Protein 6FC1 (pdb70)

Radius of gyration: 27.72 Å; Cα contacts (8 Å, |Δi|>4): 949; chains: 4; bounding box: 60×80×66 Å

Secondary structure (DSSP, 8-state):
----SSS-----EEEEEEEEEEEPPPSSSS--HHHHEEEEEEEEEHHHHHHHHTTS--GGGPPTT-EEEEEETT--SSTTSTTTTT-EEEEEEE-S--TTHHHHHHHHHHHHHTTSSS-SS--EEEEEEE--TT-EEEEEEES---HHHHHHHHHHHHHHTT--SSS-EEEEE----SEE-/---TT-GGGG----S-SS-S----HHHHHHTSPPTGGGTTT--HHHHHHHHTSPPGGGG-TT--/----S-------EEEEEEEEEEEPPPSSSS--HHHHEEEEEEEEEHHHHHHHHTTS--GGGPPTT-EEEEEETT--SSTTSTTTTT-EEEEEEE-S--TTHHHHHHHHHHHHHTTSSS-SS--EEEEEEE--TT-EEEEEEES---HHHHHHHHHHHHHHTT--SSS--EEEE----SEE-/---TT-GGGG----S-SS-S----HHHHHHT----HHHHHHHHTSPPGGGG--

InterPro domains:
  IPR001040 Translation Initiation factor eIF- 4e [PF01652] (38-205)
  IPR001040 Translation Initiation factor eIF- 4e [PTHR11960] (24-201)
  IPR019770 Eukaryotic translation initiation factor 4E (eIF-4E), conserved site [PS00813] (92-115)
  IPR023398 Translation Initiation factor eIF- 4e-like [G3DSA:3.30.760.10] (1-213)
  IPR023398 Translation Initiation factor eIF- 4e-like [SSF55418] (5-208)

CATH classification: 3.30.760.10

Solvent-accessible surface area: 23506 Å² total; per-residue (Å²): 108,99,3,64,11,72,22,120,132,174,138,49,41,10,42,46,23,0,20,6,21,0,6,3,4,48,79,45,210,64,17,49,110,76,34,19,3,40,63,14,18,49,8,98,5,0,53,43,2,0,6,1,16,22,75,18,5,34,8,116,61,14,11,77,133,0,5,3,4,5,0,22,62,148,19,109,2,24,158,134,25,153,37,0,57,166,2,0,46,0,9,13,74,33,197,73,107,21,97,53,11,33,15,5,10,2,0,0,6,0,0,3,1,0,2,4,0,9,27,35,92,47,15,2,14,0,0,10,0,9,10,57,191,57,12,35,50,0,5,0,14,0,37,22,85,74,125,95,26,0,47,113,0,0,29,47,0,22,90,0,3,23,31,133,88,119,43,68,0,62,0,57,33,32,139,205,40,70,30,72,52,67,1,86,50,110,26,116,11,1,110,80,66,22,128,147,54,159,150,16,110,85,10,24,5,4,18,67,0,34,140,52,25,25,65,118,19,45,35,56,174,122,34,75,106,130,24,42,119,34,34,219,76,18,15,120,146,107,3,6,37,46,222,77,115,122,78,2,73,9,109,98,208,94,120,68,55,21,11,43,45,21,0,21,6,21,0,6,33,17,51,104,76,213,98,46,53,107,81,66,17,5,95,77,22,16,44,5,104,16,0,25,41,4,1,14,4,16,39,77,16,14,31,8,117,70,15,27,107,146,0,6,2,4,4,0,24,60,148,19,112,2,27,157,127,28,166,38,0,46,168,1,0,52,0,10,14,56,29,156,69,107,16,99,48,12,35,13,4,4,3,0,0,3,0,0,3,0,0,2,0,0,6,27,32,44,35,16,2,12,0,0,11,0,10,10,69,196,52,8,33,56,0,5,0,17,0,34,24,84,74,125,106,27,0,50,115,0,0,30,42,0,38,93,0,4,20,28,129,80,115,40,70,0,61,1,61,38,36,129,188,34,70,26,75,51,71,2,74,60,118,29,114,10,2,107,74,67,22,133,148,28,49,36,9,26,29,15,23,5,0,25,68,0,29,150,56,45,103,162,33,85,140,24,33,100,33,43,179,77,20,40,160,175,170,39,9,69,82

B-factor: mean 33.04, std 19.81, range [12.81, 164.71]

Structure (mmCIF, N/CA/C/O backbone):
data_6FC1
#
_entry.id   6FC1
#
_cell.length_a   91.712
_cell.length_b   121.726
_cell.length_c   62.348
_cell.angle_alpha   90.00
_cell.angle_beta   132.02
_cell.angle_gamma   90.00
#
_symmetry.space_group_name_H-M   'C 1 2 1'
#
loop_
_entity.id
_entity.type
_entity.pdbx_description
1 polymer 'Eukaryotic tran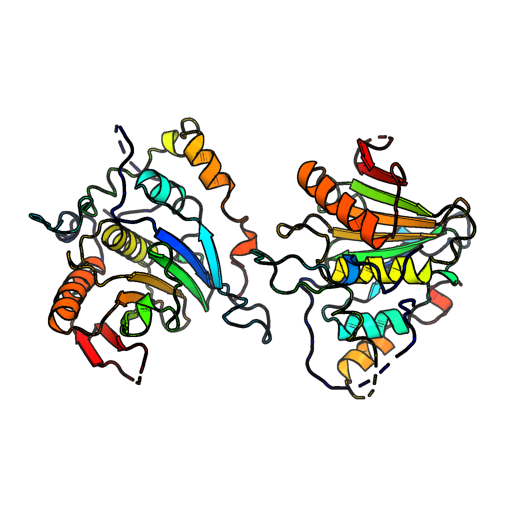slation initiation factor 4E'
2 polymer 'Protein EAP1'
3 non-polymer "7-METHYL-GUANOSINE-5'-TRIPHOSPHATE"
4 non-polymer GLYCEROL
5 water water
#
loop_
_atom_site.group_PDB
_atom_site.id
_atom_site.type_symbol
_atom_site.label_atom_id
_atom_site.label_alt_id
_atom_site.label_comp_id
_atom_site.label_asym_id
_atom_site.label_entity_id
_atom_site.label_seq_id
_atom_site.pdbx_PDB_ins_code
_atom_site.Cartn_x
_atom_site.Cartn_y
_atom_site.Cartn_z
_atom_site.occupancy
_atom_site.B_iso_or_equiv
_atom_site.auth_seq_id
_atom_site.auth_comp_id
_atom_site.auth_asym_id
_atom_site.auth_atom_id
_atom_site.pdbx_PDB_model_num
ATOM 1 N N . PRO A 1 2 ? -34.827 62.617 59.892 1.00 110.10 22 PRO A N 1
ATOM 2 C CA . PRO A 1 2 ? -33.485 63.208 59.837 1.00 107.46 22 PRO A CA 1
ATOM 3 C C . PRO A 1 2 ? -32.672 62.708 58.643 1.00 98.05 22 PRO A C 1
ATOM 4 O O . PRO A 1 2 ? -32.871 61.579 58.194 1.00 105.71 22 PRO A O 1
ATOM 15 N N . HIS A 1 3 ? -31.767 63.545 58.136 1.00 77.48 23 HIS A N 1
ATOM 16 C CA . HIS A 1 3 ? -30.987 63.219 56.953 1.00 56.95 23 HIS A CA 1
ATOM 17 C C . HIS A 1 3 ? -29.525 63.573 57.174 1.00 43.87 23 HIS A C 1
ATOM 18 O O . HIS A 1 3 ? -29.189 64.519 57.893 1.00 41.17 23 HIS A O 1
ATOM 32 N N . MET A 1 4 ? -28.650 62.793 56.550 1.00 33.06 24 MET A N 1
ATOM 33 C CA . MET A 1 4 ? -27.233 63.115 56.565 1.00 30.86 24 MET A CA 1
ATOM 34 C C . MET A 1 4 ? -26.952 64.137 55.484 1.00 29.43 24 MET A C 1
ATOM 35 O O . MET A 1 4 ? -27.470 64.031 54.366 1.00 29.32 24 MET A O 1
ATOM 49 N N . THR A 1 5 ? -26.134 65.132 55.831 1.00 26.48 25 THR A N 1
ATOM 50 C CA . THR A 1 5 ? -25.726 66.176 54.900 1.00 27.58 25 THR A CA 1
ATOM 51 C C . THR A 1 5 ? -24.208 66.308 54.917 1.00 24.91 25 THR A C 1
ATOM 52 O O . THR A 1 5 ? -23.556 65.973 55.892 1.00 25.79 25 THR A O 1
ATOM 63 N N . VAL A 1 6 ? -23.654 66.828 53.814 1.00 27.23 26 VAL A N 1
ATOM 64 C CA . VAL A 1 6 ? -22.214 67.010 53.665 1.00 30.80 26 VAL A CA 1
ATOM 65 C C . VAL A 1 6 ? -21.725 68.238 54.418 1.00 34.19 26 VAL A C 1
ATOM 66 O O . VAL A 1 6 ? -20.665 68.224 55.051 1.00 33.74 26 VAL A O 1
ATOM 79 N N . LEU A 1 7 ? -22.426 69.345 54.279 1.00 36.85 27 LEU A N 1
ATOM 80 C CA . LEU A 1 7 ? -21.900 70.593 54.792 1.00 43.31 27 LEU A CA 1
ATOM 81 C C . LEU A 1 7 ? -22.246 70.674 56.266 1.00 52.86 27 LEU A C 1
ATOM 82 O O . LEU A 1 7 ? -23.215 70.071 56.725 1.00 47.93 27 LEU A O 1
ATOM 98 N N . SER A 1 8 ? -21.393 71.355 57.023 1.00 71.28 28 SER A N 1
ATOM 99 C CA . SER A 1 8 ? -21.618 71.504 58.458 1.00 67.56 28 SER A CA 1
ATOM 100 C C . SER A 1 8 ? -22.697 72.566 58.669 1.00 75.21 28 SER A C 1
ATOM 101 O O . SER A 1 8 ? -22.446 73.701 59.080 1.00 77.66 28 SER A O 1
ATOM 109 N N . ASP A 1 9 ? -23.920 72.175 58.309 1.00 78.71 29 ASP A N 1
ATOM 110 C CA . ASP A 1 9 ? -25.144 72.865 58.693 1.00 88.92 29 ASP A CA 1
ATOM 111 C C . ASP A 1 9 ? -25.828 72.161 59.861 1.00 86.68 29 ASP A C 1
ATOM 112 O O . ASP A 1 9 ? -27.061 72.127 59.941 1.00 83.69 29 ASP A O 1
ATOM 121 N N . SER A 1 10 ? -25.028 71.578 60.751 1.00 83.81 30 SER A N 1
ATOM 122 C CA . SER A 1 10 ? -25.476 70.744 61.860 1.00 72.44 30 SER A CA 1
ATOM 123 C C . SER A 1 10 ? -26.544 71.392 62.723 1.00 64.94 30 SER A C 1
ATOM 124 O O . SER A 1 10 ? -26.589 71.153 63.932 1.00 58.85 30 SER A O 1
ATOM 132 N N . VAL A 1 15 ? -6.484 63.061 67.542 1.00 65.87 35 VAL A N 1
ATOM 133 C CA . VAL A 1 15 ? -6.526 61.650 67.182 1.00 67.80 35 VAL A CA 1
ATOM 134 C C . VAL A 1 15 ? -7.136 61.468 65.794 1.00 57.73 35 VAL A C 1
ATOM 135 O O . VAL A 1 15 ? -8.360 61.423 65.655 1.00 56.53 35 VAL A O 1
ATOM 147 N N . LYS A 1 16 ? -6.303 61.359 64.763 1.00 51.86 36 LYS A N 1
ATOM 148 C CA . LYS A 1 16 ? -6.863 61.111 63.447 1.00 52.34 36 LYS A CA 1
ATOM 149 C C . LYS A 1 16 ? -7.335 59.664 63.332 1.00 36.80 36 LYS A C 1
ATOM 150 O O . LYS A 1 16 ? -6.927 58.770 64.090 1.00 37.92 36 LYS A O 1
ATOM 169 N N . HIS A 1 17 ? -8.257 59.459 62.408 1.00 28.39 37 HIS A N 1
ATOM 170 C CA . HIS A 1 17 ? -8.915 58.167 62.231 1.00 24.65 37 HIS A CA 1
ATOM 171 C C . HIS A 1 17 ? -8.505 57.633 60.878 1.00 21.91 37 HIS A C 1
ATOM 172 O O . HIS A 1 17 ? -9.035 58.080 59.846 1.00 21.52 37 HIS A O 1
ATOM 186 N N . PRO A 1 18 ? -7.552 56.709 60.820 1.00 21.14 38 PRO A N 1
ATOM 187 C CA . PRO A 1 18 ? -7.078 56.206 59.519 1.00 20.08 38 PRO A CA 1
ATOM 188 C C . PRO A 1 18 ? -8.131 55.421 58.764 1.00 19.32 38 PRO A C 1
ATOM 189 O O . PRO A 1 18 ? -9.001 54.780 59.360 1.00 20.81 38 PRO A O 1
ATOM 200 N N . LEU A 1 19 ? -8.004 55.419 57.437 1.00 19.44 39 LEU A N 1
ATOM 201 C CA . LEU A 1 19 ? -8.803 54.561 56.593 1.00 19.59 39 LEU A CA 1
ATOM 202 C C . LEU A 1 19 ? -7.999 53.303 56.243 1.00 19.20 39 LEU A C 1
ATOM 203 O O . LEU A 1 19 ? -6.768 53.293 56.260 1.00 20.73 39 LEU A O 1
ATOM 219 N N . ASN A 1 20 ? -8.727 52.251 55.888 1.00 18.44 40 ASN A N 1
ATOM 220 C CA . ASN A 1 20 ? -8.090 50.968 55.545 1.00 18.35 40 ASN A CA 1
ATOM 221 C C . ASN A 1 20 ? -7.097 51.113 54.381 1.00 19.24 40 ASN A C 1
ATOM 222 O O . ASN A 1 20 ? -6.006 50.529 54.398 1.00 21.00 40 ASN A O 1
ATOM 233 N N . THR A 1 21 ? -7.447 51.884 53.359 1.00 18.61 41 THR A N 1
ATOM 234 C CA . THR A 1 21 ? -6.504 52.304 52.323 1.00 18.60 41 THR A CA 1
ATOM 235 C C . THR A 1 21 ? -6.629 53.808 52.113 1.00 17.38 41 THR A C 1
ATOM 236 O O . THR A 1 21 ? -7.635 54.411 52.471 1.00 18.40 41 THR A O 1
ATOM 247 N N . ALA A 1 22 ? -5.613 54.374 51.466 1.00 17.36 42 ALA A N 1
ATOM 248 C CA . ALA A 1 22 ? -5.788 55.670 50.844 1.00 15.88 42 ALA A CA 1
ATOM 249 C C . ALA A 1 22 ? -6.745 55.533 49.676 1.00 16.41 42 ALA A C 1
ATOM 250 O O . ALA A 1 22 ? -6.859 54.471 49.041 1.00 17.49 42 ALA A O 1
ATOM 257 N N . TRP A 1 23 ? -7.361 56.656 49.334 1.00 16.05 43 TRP A N 1
ATOM 258 C CA . TRP A 1 23 ? -8.274 56.776 48.212 1.00 16.12 43 TRP A CA 1
ATOM 259 C C . TRP A 1 23 ? -7.919 58.038 47.448 1.00 15.48 43 TRP A C 1
ATOM 260 O O . TRP A 1 23 ? -7.418 59.004 48.026 1.00 16.50 43 TRP A O 1
ATOM 281 N N . THR A 1 24 ? -8.199 58.040 46.151 1.00 14.67 44 THR A N 1
ATOM 282 C CA . THR A 1 24 ? -8.088 59.221 45.307 1.00 14.51 44 THR A CA 1
ATOM 283 C C . THR A 1 24 ? -9.455 59.543 44.736 1.00 13.83 44 THR A C 1
ATOM 284 O O . THR A 1 24 ? -10.142 58.667 44.213 1.00 13.72 44 THR A O 1
ATOM 295 N N . LEU A 1 25 ? -9.833 60.813 44.823 1.00 14.31 45 LEU A N 1
ATOM 296 C CA . LEU A 1 25 ? -10.984 61.359 44.118 1.00 13.54 45 LEU A CA 1
ATOM 297 C C . LEU A 1 25 ? -10.573 61.817 42.728 1.00 13.35 45 LEU A C 1
ATOM 298 O O . LEU A 1 25 ? -9.560 62.513 42.577 1.00 15.15 45 LEU A O 1
ATOM 314 N N . TRP A 1 26 ? -11.333 61.372 41.722 1.00 13.52 46 TRP A N 1
ATOM 315 C CA . TRP A 1 26 ? -11.166 61.718 40.317 1.00 13.63 46 TRP A CA 1
ATOM 316 C C . TRP A 1 26 ? -12.452 62.391 39.841 1.00 13.62 46 TRP A C 1
ATOM 317 O O . TRP A 1 26 ? -13.546 62.165 40.380 1.00 13.76 46 TRP A O 1
ATOM 338 N N . TYR A 1 27 ? -12.324 63.137 38.719 1.00 13.95 47 TYR A N 1
ATOM 339 C CA . TYR A 1 27 ? -13.472 63.771 38.079 1.00 13.11 47 TYR A CA 1
ATOM 340 C C . TYR A 1 27 ? -13.385 63.505 36.595 1.00 12.87 47 TYR A C 1
ATOM 341 O O . TYR A 1 27 ? -12.306 63.643 36.010 1.00 15.16 47 TYR A O 1
ATOM 359 N N . THR A 1 28 ? -14.534 63.190 35.997 1.00 13.19 48 THR A N 1
ATOM 360 C CA . THR A 1 28 ? -14.686 63.278 34.542 1.00 13.58 48 THR A CA 1
ATOM 361 C C . THR A 1 28 ? -15.355 64.609 34.255 1.00 12.97 48 THR A C 1
ATOM 362 O O . THR A 1 28 ? -16.514 64.809 34.613 1.00 13.63 48 THR A O 1
ATOM 373 N N . LYS A 1 29 ? -14.632 65.473 33.543 1.00 13.76 49 LYS A N 1
ATOM 374 C CA . LYS A 1 29 ? -15.189 66.739 33.083 1.00 13.47 49 LYS A CA 1
ATOM 375 C C . LYS A 1 29 ? -16.192 66.532 31.955 1.00 13.76 49 LYS A C 1
ATOM 376 O O . LYS A 1 29 ? -16.007 65.652 31.111 1.00 14.49 49 LYS A O 1
ATOM 395 N N . PRO A 1 30 ? -17.215 67.389 31.869 1.00 14.07 50 PRO A N 1
ATOM 396 C CA . PRO A 1 30 ? -18.004 67.459 30.637 1.00 14.65 50 PRO A CA 1
ATOM 397 C C . PRO A 1 30 ? -17.183 68.079 29.510 1.00 15.00 50 PRO A C 1
ATOM 398 O O . PRO A 1 30 ? -16.423 69.019 29.731 1.00 16.05 50 PRO A O 1
ATOM 409 N N . ALA A 1 31 ? -17.301 67.531 28.298 1.00 16.31 51 ALA A N 1
ATOM 410 C CA . ALA A 1 31 ? -16.546 68.032 27.151 1.00 17.25 51 ALA A CA 1
ATOM 411 C C . ALA A 1 31 ? -17.074 69.400 26.705 1.00 17.12 51 ALA A C 1
ATOM 412 O O . ALA A 1 31 ? -18.273 69.696 26.799 1.00 18.70 51 ALA A O 1
ATOM 419 N N . VAL A 1 32 ? -16.144 70.250 26.240 1.00 18.07 52 VAL A N 1
ATOM 420 C CA . VAL A 1 32 ? -16.526 71.542 25.681 1.00 18.20 52 VAL A CA 1
ATOM 421 C C . VAL A 1 32 ? -16.581 71.513 24.170 1.00 17.60 52 VAL A C 1
ATOM 422 O O . VAL A 1 32 ? -16.995 72.513 23.570 1.00 20.60 52 VAL A O 1
ATOM 435 N N . ASP A 1 33 ? -16.195 70.412 23.539 1.00 18.28 53 ASP A N 1
ATOM 436 C CA . ASP A 1 33 ? -16.150 70.308 22.088 1.00 18.48 53 ASP A CA 1
ATOM 437 C C . ASP A 1 33 ? -16.235 68.828 21.724 1.00 20.17 53 ASP A C 1
ATOM 438 O O . ASP A 1 33 ? -16.370 67.978 22.596 1.00 22.39 53 ASP A O 1
ATOM 447 N N . LYS A 1 34 ? -16.134 68.529 20.436 1.00 19.39 54 LYS A N 1
ATOM 448 C CA . LYS A 1 34 ? -16.194 67.165 19.920 1.00 19.99 54 LYS A CA 1
ATOM 449 C C . LYS A 1 34 ? -14.821 66.550 19.781 1.00 19.17 54 LYS A C 1
ATOM 450 O O . LYS A 1 34 ? -14.708 65.382 19.384 1.00 23.55 54 LYS A O 1
ATOM 469 N N . SER A 1 35 ? -13.777 67.272 20.143 1.00 16.85 55 SER A N 1
ATOM 470 C CA . SER A 1 35 ? -12.413 66.761 20.061 1.00 17.81 55 SER A CA 1
ATOM 471 C C . SER A 1 35 ? -11.917 66.160 21.368 1.00 19.25 55 SER A C 1
ATOM 472 O O . SER A 1 35 ? -11.117 65.224 21.332 1.00 23.65 55 SER A O 1
ATOM 480 N N . GLU A 1 36 ? -12.313 66.699 22.517 1.00 18.36 56 GLU A N 1
ATOM 481 C CA . GLU A 1 36 ? -11.797 66.190 23.784 1.00 17.52 56 GLU A CA 1
ATOM 482 C C . GLU A 1 36 ? -12.175 64.714 23.960 1.00 20.47 56 GLU A C 1
ATOM 483 O O . GLU A 1 36 ? -13.317 64.305 23.722 1.00 23.48 56 GLU A O 1
ATOM 495 N N . SER A 1 37 ? -11.208 63.918 24.415 1.00 20.98 57 SER A N 1
ATOM 496 C CA . SER A 1 37 ? -11.377 62.486 24.610 1.00 23.28 57 SER A CA 1
ATOM 497 C C . SER A 1 37 ? -11.502 62.167 26.097 1.00 18.79 57 SER A C 1
ATOM 498 O O . SER A 1 37 ? -11.215 62.995 26.966 1.00 17.83 57 SER A O 1
ATOM 506 N N . TRP A 1 38 ? -11.880 60.913 26.377 1.00 19.43 58 TRP A N 1
ATOM 507 C CA . TRP A 1 38 ? -11.906 60.420 27.749 1.00 18.89 58 TRP A CA 1
ATOM 508 C C . TRP A 1 38 ? -10.601 60.717 28.464 1.00 16.47 58 TRP A C 1
ATOM 509 O O . TRP A 1 38 ? -10.610 61.200 29.600 1.00 17.19 58 TRP A O 1
ATOM 530 N N . SER A 1 39 ? -9.464 60.513 27.794 1.00 18.08 59 SER A N 1
ATOM 531 C CA A SER A 1 39 ? -8.201 60.710 28.475 0.46 19.72 59 SER A CA 1
ATOM 532 C CA B SER A 1 39 ? -8.170 60.714 28.422 0.54 19.93 59 SER A CA 1
ATOM 533 C C . SER A 1 39 ? -7.920 62.177 28.756 1.00 18.57 59 SER A C 1
ATOM 534 O O . SER A 1 39 ? -7.173 62.467 29.674 1.00 21.38 59 SER A O 1
ATOM 549 N N . ASP A 1 40 ? -8.524 63.102 28.007 1.00 17.10 60 ASP A N 1
ATOM 550 C CA . ASP A 1 40 ? -8.490 64.549 28.304 1.00 17.09 60 ASP A CA 1
ATOM 551 C C . ASP A 1 40 ? -9.399 64.926 29.474 1.00 15.03 60 ASP A C 1
ATOM 552 O O . ASP A 1 40 ? -9.067 65.831 30.249 1.00 16.31 60 ASP A O 1
ATOM 561 N N . LEU A 1 41 ? -10.540 64.266 29.597 1.00 14.53 61 LEU A N 1
ATOM 562 C CA . LEU A 1 41 ? -11.607 64.657 30.513 1.00 15.32 61 LEU A CA 1
ATOM 563 C C . LEU A 1 41 ? -11.449 64.080 31.923 1.00 14.75 61 LEU A C 1
ATOM 564 O O . LEU A 1 41 ? -11.909 64.692 32.895 1.00 14.48 61 LEU A O 1
ATOM 580 N N . LEU A 1 42 ? -10.783 62.935 32.059 1.00 14.69 62 LEU A N 1
ATOM 581 C CA . LEU A 1 42 ? -10.598 62.299 33.347 1.00 14.47 62 LEU A CA 1
ATOM 582 C C . LEU A 1 42 ? -9.351 62.847 34.027 1.00 14.54 62 LEU A C 1
ATOM 583 O O . LEU A 1 42 ? -8.246 62.772 33.469 1.00 15.84 62 LEU A O 1
ATOM 599 N N . ARG A 1 43 ? -9.530 63.405 35.232 1.00 14.35 63 ARG A N 1
ATOM 600 C CA . ARG A 1 43 ? -8.412 63.972 35.981 1.00 14.03 63 ARG A CA 1
ATOM 601 C C . ARG A 1 43 ? -8.476 63.583 37.452 1.00 14.11 63 ARG A C 1
ATOM 602 O O . ARG A 1 43 ? -9.566 63.589 38.049 1.00 15.46 63 ARG A O 1
ATOM 623 N N . PRO A 1 44 ? -7.341 63.271 38.060 1.00 15.24 64 PRO A N 1
ATOM 624 C CA . PRO A 1 44 ? -7.333 63.092 39.515 1.00 17.00 64 PRO A CA 1
ATOM 625 C C . PRO A 1 44 ? -7.455 64.448 40.201 1.00 17.41 64 PRO A C 1
ATOM 626 O O . PRO A 1 44 ? -6.973 65.485 39.705 1.00 20.98 64 PRO A O 1
ATOM 637 N N . VAL A 1 45 ? -8.121 64.452 41.362 1.00 15.72 65 VAL A N 1
ATOM 638 C CA . VAL A 1 45 ? -8.347 65.686 42.142 1.00 15.78 65 VAL A CA 1
ATOM 639 C C . VAL A 1 45 ? -7.461 65.735 43.373 1.00 17.73 65 VAL A C 1
ATOM 640 O O . VAL A 1 45 ? -6.686 66.669 43.557 1.00 21.02 65 VAL A O 1
ATOM 653 N N . THR A 1 46 ? -7.545 64.731 44.217 1.00 15.95 66 THR A N 1
ATOM 654 C CA . THR A 1 46 ? -6.848 64.730 45.486 1.00 17.40 66 THR A CA 1
ATOM 655 C C . THR A 1 46 ? -6.906 63.314 46.059 1.00 17.46 66 THR A C 1
ATOM 656 O O . THR A 1 46 ? -7.735 62.500 45.672 1.00 18.71 66 THR A O 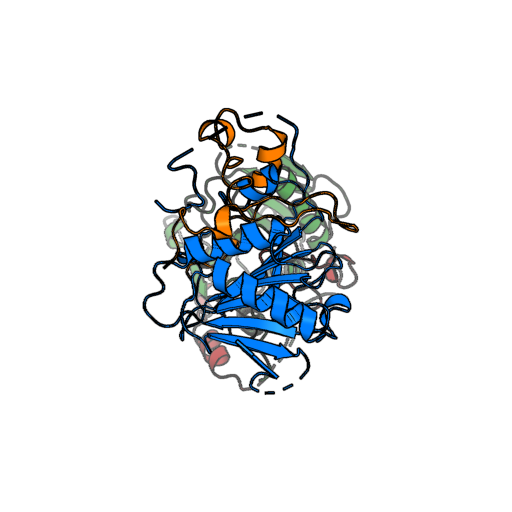1
ATOM 667 N N . SER A 1 47 ? -6.062 63.068 47.041 1.00 18.76 67 SER A N 1
ATOM 668 C CA A SER A 1 47 ? -5.990 61.807 47.751 0.46 18.10 67 SER A CA 1
ATOM 669 C CA B SER A 1 47 ? -6.006 61.810 47.749 0.54 18.92 67 SER A CA 1
ATOM 670 C C . SER A 1 47 ? -6.212 62.073 49.227 1.00 18.65 67 SER A C 1
ATOM 671 O O . SER A 1 47 ? -5.965 63.178 49.734 1.00 20.14 67 SER A O 1
ATOM 686 N N . PHE A 1 48 ? -6.661 61.042 49.917 1.00 18.37 68 PHE A N 1
ATOM 687 C CA . PHE A 1 48 ? -6.889 61.147 51.348 1.00 18.99 68 PHE A CA 1
ATOM 688 C C . PHE A 1 48 ? -6.780 59.764 51.996 1.00 17.69 68 PHE A C 1
ATOM 689 O O . PHE A 1 48 ? -7.008 58.732 51.355 1.00 17.93 68 PHE A O 1
ATOM 706 N N . GLN A 1 49 ? -6.462 59.739 53.273 1.00 17.14 69 GLN A N 1
ATOM 707 C CA . GLN A 1 49 ? -6.294 58.455 53.951 1.00 18.12 69 GLN A CA 1
ATOM 708 C C . GLN A 1 49 ? -6.751 58.525 55.401 1.00 18.14 69 GLN A C 1
ATOM 709 O O . GLN A 1 49 ? -6.472 57.585 56.155 1.00 18.44 69 GLN A O 1
ATOM 723 N N . THR A 1 50 ? -7.473 59.563 55.819 1.00 17.16 70 THR A N 1
ATOM 724 C CA . THR A 1 50 ? -8.099 59.629 57.124 1.00 18.00 70 THR A CA 1
ATOM 725 C C . THR A 1 50 ? -9.522 60.136 56.953 1.00 17.97 70 THR A C 1
ATOM 726 O O . THR A 1 50 ? -9.857 60.801 55.958 1.00 17.51 70 THR A O 1
ATOM 737 N N . VAL A 1 51 ? -10.334 59.900 57.979 1.00 18.36 71 VAL A N 1
ATOM 738 C CA . VAL A 1 51 ? -11.703 60.389 57.992 1.00 18.56 71 VAL A CA 1
ATOM 739 C C . VAL A 1 51 ? -11.718 61.907 57.971 1.00 18.25 71 VAL A C 1
ATOM 740 O O . VAL A 1 51 ? -12.560 62.523 57.304 1.00 17.41 71 VAL A O 1
ATOM 753 N N . GLU A 1 52 ? -10.802 62.539 58.719 1.00 17.91 72 GLU A N 1
ATOM 754 C CA . GLU A 1 52 ? -10.739 64.001 58.780 1.00 18.79 72 GLU A CA 1
ATOM 755 C C . GLU A 1 52 ? -10.432 64.596 57.410 1.00 17.45 72 GLU A C 1
ATOM 756 O O . GLU A 1 52 ? -10.992 65.628 57.025 1.00 18.73 72 GLU A O 1
ATOM 768 N N . GLU A 1 53 ? -9.486 64.004 56.701 1.00 17.30 73 GLU A N 1
ATOM 769 C CA . 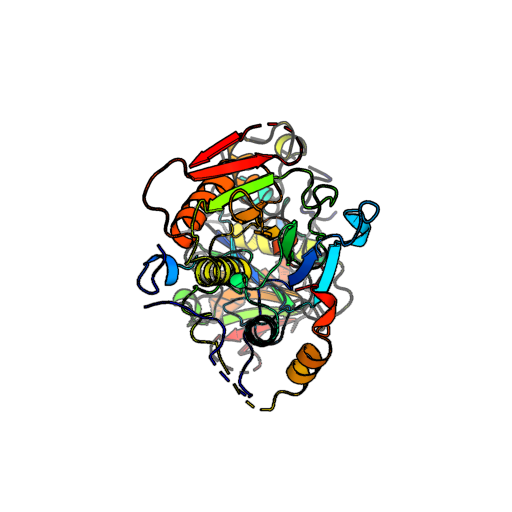GLU A 1 53 ? -9.173 64.484 55.360 1.00 17.69 73 GLU A CA 1
ATOM 770 C C . GLU A 1 53 ? -10.350 64.305 54.415 1.00 15.81 73 GLU A C 1
ATOM 771 O O . GLU A 1 53 ? -10.663 65.197 53.624 1.00 16.69 73 GLU A O 1
ATOM 783 N N . PHE A 1 54 ? -11.011 63.149 54.467 1.00 15.43 74 PHE A N 1
ATOM 784 C CA . PHE A 1 54 ? -12.198 62.917 53.658 1.00 15.23 74 PHE A CA 1
ATOM 785 C C . PHE A 1 54 ? -13.222 64.043 53.846 1.00 15.63 74 PHE A C 1
ATOM 786 O O . PHE A 1 54 ? -13.765 64.571 52.882 1.00 15.50 74 PHE A O 1
ATOM 803 N N . TRP A 1 55 ? -13.558 64.351 55.096 1.00 16.70 75 TRP A N 1
ATOM 804 C CA . TRP A 1 55 ? -14.616 65.337 55.321 1.00 16.06 75 TRP A CA 1
ATOM 805 C C . TRP A 1 55 ? -14.207 66.702 54.801 1.00 17.18 75 TRP A C 1
ATOM 806 O O . TRP A 1 55 ? -15.024 67.406 54.206 1.00 17.88 75 TRP A O 1
ATOM 827 N N . ALA A 1 56 ? -12.937 67.064 54.967 1.00 16.73 76 ALA A N 1
ATOM 828 C CA . ALA A 1 56 ? -12.478 68.360 54.469 1.00 17.13 76 ALA A CA 1
ATOM 829 C C . ALA A 1 56 ? -12.610 68.431 52.954 1.00 16.49 76 ALA A C 1
ATOM 830 O O . ALA A 1 56 ? -12.942 69.491 52.405 1.00 17.46 76 ALA A O 1
ATOM 837 N N . ILE A 1 57 ? -12.325 67.327 52.263 1.00 16.71 77 ILE A N 1
ATOM 838 C CA . ILE A 1 57 ? -12.451 67.327 50.806 1.00 16.06 77 ILE A CA 1
ATOM 839 C C . ILE A 1 57 ? -13.912 67.449 50.400 1.00 15.78 77 ILE A C 1
ATOM 840 O O . ILE A 1 57 ? -14.278 68.314 49.583 1.00 16.78 77 ILE A O 1
ATOM 856 N N . ILE A 1 58 ? -14.783 66.594 50.946 1.00 16.95 78 ILE A N 1
ATOM 857 C CA A ILE A 1 58 ? -16.146 66.584 50.416 0.66 18.71 78 ILE A CA 1
ATOM 858 C CA B ILE A 1 58 ? -16.164 66.550 50.477 0.34 18.40 78 ILE A CA 1
ATOM 859 C C . ILE A 1 58 ? -16.895 67.856 50.786 1.00 18.61 78 ILE A C 1
ATOM 860 O O . ILE A 1 58 ? -17.827 68.236 50.074 1.00 18.88 78 ILE A O 1
ATOM 891 N N . GLN A 1 59 ? -16.492 68.550 51.852 1.00 18.10 79 GLN A N 1
ATOM 892 C CA . GLN A 1 59 ? -17.115 69.838 52.169 1.00 18.65 79 GLN A CA 1
ATOM 893 C C . GLN A 1 59 ? -16.622 70.985 51.288 1.00 18.94 79 GLN A C 1
ATOM 894 O O . GLN A 1 59 ? -17.166 72.112 51.377 1.00 23.78 79 GLN A O 1
ATOM 908 N N . ASN A 1 60 ? -15.624 70.749 50.441 1.00 18.72 80 ASN A N 1
ATOM 909 C CA . ASN A 1 60 ? -15.004 71.810 49.657 1.00 19.08 80 ASN A CA 1
ATOM 910 C C . ASN A 1 60 ? -14.953 71.488 48.166 1.00 21.59 80 ASN A C 1
ATOM 911 O O . ASN A 1 60 ? -14.125 72.068 47.434 1.00 23.90 80 ASN A O 1
ATOM 922 N N . ILE A 1 61 ? -15.771 70.542 47.719 1.00 18.39 81 ILE A N 1
ATOM 923 C CA . ILE A 1 61 ? -15.972 70.265 46.295 1.00 17.00 81 ILE A CA 1
ATOM 924 C C . ILE A 1 61 ? -17.467 70.377 46.015 1.00 16.41 81 ILE A C 1
ATOM 925 O O . ILE A 1 61 ? -18.293 70.297 46.933 1.00 17.49 81 ILE A O 1
ATOM 941 N N . PRO A 1 62 ? -17.865 70.488 44.750 1.00 15.97 82 PRO A N 1
ATOM 942 C CA . PRO A 1 62 ? -19.293 70.623 44.460 1.00 17.42 82 PRO A CA 1
ATOM 943 C C . PRO A 1 62 ? -20.083 69.420 44.966 1.00 16.06 82 PRO A C 1
ATOM 944 O O . PRO A 1 62 ? -19.607 68.259 44.925 1.00 17.32 82 PRO A O 1
ATOM 955 N N . GLU A 1 63 ? -21.298 69.666 45.407 1.00 17.30 83 GLU A N 1
ATOM 956 C CA . GLU A 1 63 ? -22.216 68.557 45.695 1.00 19.47 83 GLU A CA 1
ATOM 957 C C . GLU A 1 63 ? -22.769 67.934 44.412 1.00 16.78 83 GLU A C 1
ATOM 958 O O . GLU A 1 63 ? -22.843 68.593 43.365 1.00 17.88 83 GLU A O 1
ATOM 970 N N . PRO A 1 64 ? -23.184 66.658 44.468 1.00 17.49 84 PRO A N 1
ATOM 971 C CA . PRO A 1 64 ? -23.718 66.004 43.260 1.00 18.47 84 PRO A CA 1
ATOM 972 C C . PRO A 1 64 ? -24.779 66.814 42.545 1.00 18.10 84 PRO A C 1
ATOM 973 O O . PRO A 1 64 ? -24.796 66.828 41.313 1.00 18.94 84 PRO A O 1
ATOM 984 N N . HIS A 1 65 ? -25.683 67.478 43.266 1.00 19.41 85 HIS A N 1
ATOM 985 C CA . HIS A 1 65 ? -26.772 68.200 42.605 1.00 21.33 85 HIS A CA 1
ATOM 986 C C . HIS A 1 65 ? -26.268 69.388 41.782 1.00 19.63 85 HIS A C 1
ATOM 987 O O . HIS A 1 65 ? -27.038 69.900 40.956 1.00 23.50 85 HIS A O 1
ATOM 1001 N N . GLU A 1 66 ? -25.016 69.814 41.984 1.00 17.54 86 GLU A N 1
ATOM 1002 C CA . GLU A 1 66 ? -24.415 70.921 41.255 1.00 18.06 86 GLU A CA 1
ATOM 1003 C C . GLU A 1 66 ? -23.715 70.482 39.980 1.00 18.17 86 GLU A C 1
ATOM 1004 O O . GLU A 1 66 ? -23.310 71.338 39.199 1.00 19.15 86 GLU A O 1
ATOM 1016 N N . LEU A 1 67 ? -23.476 69.183 39.790 1.00 16.51 87 LEU A N 1
ATOM 1017 C CA . LEU A 1 67 ? -22.590 68.717 38.737 1.00 16.38 87 LEU A CA 1
ATOM 1018 C C . LEU A 1 67 ? -23.285 68.729 37.376 1.00 15.99 87 LEU A C 1
ATOM 1019 O O . LEU A 1 67 ? -24.489 68.482 37.272 1.00 18.26 87 LEU A O 1
ATOM 1035 N N . PRO A 1 68 ? -22.517 68.938 36.326 1.00 15.88 88 PRO A N 1
ATOM 1036 C CA . PRO A 1 68 ? -23.098 69.047 34.985 1.00 16.28 88 PRO A CA 1
ATOM 1037 C C . PRO A 1 68 ? -23.299 67.682 34.328 1.00 16.54 88 PRO A C 1
ATOM 1038 O O . PRO A 1 68 ? -22.681 66.669 34.665 1.00 16.72 88 PRO A O 1
ATOM 1049 N N . LEU A 1 69 ? -24.191 67.651 33.346 1.00 17.75 89 LEU A N 1
ATOM 1050 C CA . LEU A 1 69 ? -24.407 66.448 32.558 1.00 17.58 89 LEU A CA 1
ATOM 1051 C C . LEU A 1 69 ? -23.100 65.942 31.979 1.00 17.74 89 LEU A C 1
ATOM 1052 O O . LEU A 1 69 ? -22.265 66.706 31.506 1.00 17.68 89 LEU A O 1
ATOM 1068 N N . LYS A 1 70 ? -22.950 64.627 32.029 1.00 16.57 90 LYS A N 1
ATOM 1069 C CA . LYS A 1 70 ? -21.845 63.846 31.498 1.00 17.80 90 LYS A CA 1
ATOM 1070 C C . LYS A 1 70 ? -20.594 63.926 32.366 1.00 17.87 90 LYS A C 1
ATOM 1071 O O . LYS A 1 70 ? -19.549 63.341 31.992 1.00 19.12 90 LYS A O 1
ATOM 1090 N N . SER A 1 71 ? -20.671 64.530 33.542 1.00 16.02 91 SER A N 1
ATOM 1091 C CA . SER A 1 71 ? -19.567 64.443 34.487 1.00 14.42 91 SER A CA 1
ATOM 1092 C C . SER A 1 71 ? -19.699 63.170 35.337 1.00 14.58 91 SER A C 1
ATOM 1093 O O . SER A 1 71 ? -20.765 62.541 35.391 1.00 14.90 91 SER A O 1
ATOM 1101 N N . ASP A 1 72 ? -18.593 62.843 36.017 1.00 13.95 92 ASP A N 1
ATOM 1102 C CA . ASP A 1 72 ? -18.539 61.741 36.978 1.00 13.26 92 ASP A CA 1
ATOM 1103 C C . ASP A 1 72 ? -17.665 62.155 38.148 1.00 13.41 92 ASP A C 1
ATOM 1104 O O . ASP A 1 72 ? -16.637 62.820 37.967 1.00 13.73 92 ASP A O 1
ATOM 1113 N N . TYR A 1 73 ? -18.032 61.677 39.346 1.00 13.57 93 TYR A N 1
ATOM 1114 C CA . TYR A 1 73 ? -17.067 61.547 40.442 1.00 13.85 93 TYR A CA 1
ATOM 1115 C C . TYR A 1 73 ? -16.639 60.089 40.578 1.00 12.81 93 TYR A C 1
ATOM 1116 O O . TYR A 1 73 ? -17.469 59.183 40.462 1.00 14.31 93 TYR A O 1
ATOM 1134 N N . HIS A 1 74 ? -15.352 59.873 40.824 1.00 13.32 94 HIS A N 1
ATOM 1135 C CA . HIS A 1 74 ? -14.865 58.523 41.076 1.00 13.21 94 HIS A CA 1
ATOM 1136 C C . HIS A 1 74 ? -14.010 58.562 42.332 1.00 13.48 94 HIS A C 1
ATOM 1137 O O . HIS A 1 74 ? -13.168 59.454 42.487 1.00 13.97 94 HIS A O 1
ATOM 1151 N N . VAL A 1 75 ? -14.184 57.579 43.214 1.00 13.30 95 VAL A N 1
ATOM 1152 C CA . VAL A 1 75 ? -13.357 57.476 44.420 1.00 14.27 95 VAL A CA 1
ATOM 1153 C C . VAL A 1 75 ? -12.786 56.055 44.450 1.00 13.76 95 VAL A C 1
ATOM 1154 O O . VAL A 1 75 ? -13.551 55.084 44.552 1.00 14.68 95 VAL A O 1
ATOM 1167 N N . PHE A 1 76 ? -11.479 55.938 44.186 1.00 13.83 96 PHE A N 1
ATOM 1168 C CA . PHE A 1 76 ? -10.839 54.639 43.983 1.00 14.68 96 PHE A CA 1
ATOM 1169 C C . PHE A 1 76 ? -9.643 54.491 44.893 1.00 14.74 96 PHE A C 1
ATOM 1170 O O . PHE A 1 76 ? -8.968 55.459 45.221 1.00 15.17 96 PHE A O 1
ATOM 1187 N N . ARG A 1 77 ? -9.328 53.255 45.245 1.00 16.44 97 ARG A N 1
ATOM 1188 C CA . ARG A 1 77 ? -8.204 53.021 46.140 1.00 16.63 97 ARG A CA 1
ATOM 1189 C C . ARG A 1 77 ? -6.914 53.475 45.481 1.00 17.24 97 ARG A C 1
ATOM 1190 O O . ARG A 1 77 ? -6.753 53.385 44.261 1.00 19.38 97 ARG A O 1
ATOM 1211 N N . ASN A 1 78 ? -5.975 53.963 46.286 1.00 20.20 98 ASN A N 1
ATOM 1212 C CA . ASN A 1 78 ? -4.817 54.593 45.662 1.00 32.45 98 ASN A CA 1
ATOM 1213 C C . ASN A 1 78 ? -4.137 53.603 44.752 1.00 32.78 98 ASN A C 1
ATOM 1214 O O . ASN A 1 78 ? -4.097 52.398 45.046 1.00 32.58 98 ASN A O 1
ATOM 1225 N N . ASP A 1 79 ? -3.610 54.123 43.645 1.00 29.32 99 ASP A N 1
ATOM 1226 C CA . ASP A 1 79 ? -2.926 53.341 42.612 1.00 37.95 99 ASP A CA 1
ATOM 1227 C C . ASP A 1 79 ? -3.882 52.539 41.752 1.00 32.69 99 ASP A C 1
ATOM 1228 O O . ASP A 1 79 ? -3.448 51.600 41.042 1.00 36.52 99 ASP A O 1
ATOM 1237 N N . VAL A 1 80 ? -5.173 52.878 41.770 1.00 23.41 100 VAL A N 1
ATOM 1238 C CA . VAL A 1 80 ? -6.097 52.282 40.820 1.00 20.88 100 VAL A CA 1
ATOM 1239 C C . VAL A 1 80 ? -6.750 53.400 40.009 1.00 19.20 100 VAL A C 1
ATOM 1240 O O . VAL A 1 80 ? -7.490 54.232 40.550 1.00 19.69 100 VAL A O 1
ATOM 1253 N N . ARG A 1 81 ? -6.557 53.381 38.680 1.00 18.25 101 ARG A N 1
ATOM 1254 C CA . ARG A 1 81 ? -7.287 54.330 37.876 1.00 18.31 101 ARG A CA 1
ATOM 1255 C C . ARG A 1 81 ? -8.730 53.857 37.678 1.00 17.53 101 ARG A C 1
ATOM 1256 O O . ARG A 1 81 ? -8.986 52.650 37.599 1.00 17.93 101 ARG A O 1
ATOM 1277 N N . PRO A 1 82 ? -9.691 54.791 37.566 1.00 15.54 102 PRO A N 1
ATOM 1278 C CA . PRO A 1 82 ? -11.117 54.424 37.429 1.00 14.90 102 PRO A CA 1
ATOM 1279 C C . PRO A 1 82 ? -11.499 54.049 35.997 1.00 15.49 102 PRO A C 1
ATOM 1280 O O . PRO A 1 82 ? -12.414 54.623 35.396 1.00 16.51 102 PRO A O 1
ATOM 1291 N N . GLU A 1 83 ? -10.787 53.057 35.449 1.00 16.71 103 GLU A N 1
ATOM 1292 C CA . GLU A 1 83 ? -10.828 52.703 34.050 1.00 18.33 103 GLU A CA 1
ATOM 1293 C C . GLU A 1 83 ? -10.853 51.180 33.949 1.00 19.92 103 GLU A C 1
ATOM 1294 O O . GLU A 1 83 ? -10.154 50.488 34.704 1.00 20.48 103 GLU A O 1
ATOM 1306 N N . TRP A 1 84 ? -11.622 50.672 32.972 1.00 20.54 104 TRP A N 1
ATOM 1307 C CA . TRP A 1 84 ? -11.694 49.243 32.726 1.00 25.55 104 TRP A CA 1
ATOM 1308 C C . TRP A 1 84 ? -10.332 48.663 32.347 1.00 26.49 104 TRP A C 1
ATOM 1309 O O . TRP A 1 84 ? -10.091 47.461 32.567 1.00 31.82 104 TRP A O 1
ATOM 1330 N N . GLU A 1 85 ? -9.444 49.475 31.751 1.00 28.30 105 GLU A N 1
ATOM 1331 C CA . GLU A 1 85 ? -8.104 49.036 31.337 1.00 32.76 105 GLU A CA 1
ATOM 1332 C C . GLU A 1 85 ? -7.129 48.867 32.496 1.00 29.39 105 GLU A C 1
ATOM 1333 O O . GLU A 1 85 ? -6.063 48.267 32.320 1.00 30.39 105 GLU A O 1
ATOM 1345 N N . ASP A 1 86 ? -7.447 49.376 33.673 1.00 25.17 106 ASP A N 1
ATOM 1346 C CA . ASP A 1 86 ? -6.497 49.295 34.770 1.00 23.32 106 ASP A CA 1
ATOM 1347 C C . ASP A 1 86 ? -6.380 47.846 35.198 1.00 23.09 106 ASP A C 1
ATOM 1348 O O . ASP A 1 86 ? -7.390 47.157 35.347 1.00 24.42 106 ASP A O 1
ATOM 1357 N N . GLU A 1 87 ? -5.143 47.400 35.420 1.00 24.27 107 GLU A N 1
ATOM 1358 C CA . GLU A 1 87 ? -4.880 46.032 35.883 1.00 25.49 107 GLU A CA 1
ATOM 1359 C C . GLU A 1 87 ? -5.832 45.591 37.004 1.00 26.83 107 GLU A C 1
ATOM 1360 O O . GLU A 1 87 ? -6.322 44.463 37.014 1.00 27.22 107 GLU A O 1
ATOM 1372 N N . ALA A 1 88 ? -6.086 46.453 37.979 1.00 24.93 108 ALA A N 1
ATOM 1373 C CA . ALA A 1 88 ? -6.908 46.046 39.113 1.00 24.45 108 ALA A CA 1
ATOM 1374 C C . ALA A 1 88 ? -8.376 45.828 38.746 1.00 21.61 108 ALA A C 1
ATOM 1375 O O . ALA A 1 88 ? -9.090 45.145 39.483 1.00 23.59 108 ALA A O 1
ATOM 1382 N N . ASN A 1 89 ? -8.862 46.444 37.662 1.00 22.88 109 ASN A N 1
ATOM 1383 C CA . ASN A 1 89 ? -10.262 46.347 37.267 1.00 22.42 109 ASN A CA 1
ATOM 1384 C C . ASN A 1 89 ? -10.516 45.373 36.135 1.00 26.71 109 ASN A C 1
ATOM 1385 O O . ASN A 1 89 ? -11.674 45.013 35.920 1.00 28.43 109 ASN A O 1
ATOM 1396 N N . ALA A 1 90 ? -9.481 44.946 35.415 1.00 25.88 110 ALA A N 1
ATOM 1397 C CA . ALA A 1 90 ? -9.686 44.288 34.124 1.00 30.29 110 ALA A CA 1
ATOM 1398 C C . ALA A 1 90 ? -10.431 42.959 34.205 1.00 30.63 110 ALA A C 1
ATOM 1399 O O . ALA A 1 90 ? -11.004 42.541 33.198 1.00 35.02 110 ALA A O 1
ATOM 1406 N N . LYS A 1 91 ? -10.418 42.274 35.343 1.00 29.26 111 LYS A N 1
ATOM 1407 C CA . LYS A 1 91 ? -11.122 41.001 35.464 1.00 29.56 111 LYS A CA 1
ATOM 1408 C C . LYS A 1 91 ? -12.429 41.156 36.227 1.00 29.01 111 LYS A C 1
ATOM 1409 O O . LYS A 1 91 ? -13.056 40.144 36.583 1.00 29.03 111 LYS A O 1
ATOM 1428 N N . GLY A 1 92 ? -12.836 42.413 36.499 1.00 27.70 112 GLY A N 1
ATOM 1429 C CA . GLY A 1 92 ? -14.021 42.671 37.285 1.00 27.95 112 GLY A CA 1
ATOM 1430 C C . GLY A 1 92 ? -15.196 43.247 36.534 1.00 23.99 112 GLY A C 1
ATOM 1431 O O . GLY A 1 92 ? -15.445 42.947 35.360 1.00 26.47 112 GLY A O 1
ATOM 1435 N N . GLY A 1 93 ? -15.919 44.137 37.204 1.00 23.41 113 GLY A N 1
ATOM 1436 C CA . GLY A 1 93 ? -17.091 44.752 36.631 1.00 23.38 113 GLY A CA 1
ATOM 1437 C C . GLY A 1 93 ? -17.663 45.755 37.602 1.00 22.36 113 GLY A C 1
ATOM 1438 O O . GLY A 1 93 ? -16.983 46.173 38.547 1.00 21.50 113 GLY A O 1
ATOM 1442 N N . LYS A 1 94 ? -18.916 46.152 37.363 1.00 20.26 114 LYS A N 1
ATOM 1443 C CA . LYS A 1 94 ? -19.557 47.100 38.271 1.00 19.81 114 LYS A CA 1
ATOM 1444 C C . LYS A 1 94 ? -20.994 46.724 38.570 1.00 19.29 114 LYS A C 1
ATOM 1445 O O . LYS A 1 94 ? -21.743 46.322 37.680 1.00 20.13 114 LYS A O 1
ATOM 1464 N N . TRP A 1 95 ? -21.379 46.885 39.849 1.00 20.77 115 TRP A N 1
ATOM 1465 C CA . TRP A 1 95 ? -22.785 46.954 40.222 1.00 22.15 115 TRP A CA 1
ATOM 1466 C C . TRP A 1 95 ? -23.256 48.383 39.997 1.00 19.96 115 TRP A C 1
ATOM 1467 O O . TRP A 1 95 ? -22.662 49.316 40.521 1.00 21.66 115 TRP A O 1
ATOM 1488 N N . SER A 1 96 ? -24.318 48.568 39.245 1.00 19.83 116 SER A N 1
ATOM 1489 C CA . SER A 1 96 ? -24.806 49.900 38.932 1.00 21.47 116 SER A CA 1
ATOM 1490 C C . SER A 1 96 ? -26.292 50.015 39.218 1.00 21.10 116 SER A C 1
ATOM 1491 O O . SER A 1 96 ? -27.068 49.088 38.974 1.00 23.10 116 SER A O 1
ATOM 1499 N N . PHE A 1 97 ? -26.670 51.163 39.751 1.00 20.07 117 PHE A N 1
ATOM 1500 C CA . PHE A 1 97 ? -28.045 51.544 40.028 1.00 22.52 117 PHE A CA 1
ATOM 1501 C C . PHE A 1 97 ? -28.322 52.879 39.368 1.00 20.83 117 PHE A C 1
ATOM 1502 O O . PHE A 1 97 ? -27.574 53.844 39.571 1.00 21.67 117 PHE A O 1
ATOM 1519 N N . GLN A 1 98 ? -29.408 52.961 38.626 1.00 23.40 118 GLN A N 1
ATOM 1520 C CA . GLN A 1 98 ? -29.774 54.197 37.954 1.00 28.36 118 GLN A CA 1
ATOM 1521 C C . GLN A 1 98 ? -31.021 54.750 38.612 1.00 32.15 118 GLN A C 1
ATOM 1522 O O . GLN A 1 98 ? -32.063 54.085 38.641 1.00 34.74 118 GLN A O 1
ATOM 1536 N N . LEU A 1 99 ? -30.889 55.954 39.161 1.00 32.60 119 LEU A N 1
ATOM 1537 C CA . LEU A 1 99 ? -31.950 56.654 39.871 1.00 38.39 119 LEU A CA 1
ATOM 1538 C C . LEU A 1 99 ? -32.784 57.392 38.843 1.00 49.39 119 LEU A C 1
ATOM 1539 O O . LEU A 1 99 ? -32.428 58.488 38.413 1.00 50.77 119 LEU A O 1
ATOM 1555 N N . ARG A 1 100 ? -33.889 56.786 38.429 1.00 61.79 120 ARG A N 1
ATOM 1556 C CA . ARG A 1 100 ? -34.785 57.412 37.470 1.00 77.17 120 ARG A CA 1
ATOM 1557 C C . ARG A 1 100 ? -35.841 58.207 38.223 1.00 86.09 120 ARG A C 1
ATOM 1558 O O . ARG A 1 100 ? -36.299 57.797 39.294 1.00 87.99 120 ARG A O 1
ATOM 1579 N N . GLY A 1 101 ? -36.209 59.356 37.665 1.00 90.59 121 GLY A N 1
ATOM 1580 C CA . GLY A 1 101 ? -37.190 60.217 38.292 1.00 96.08 121 GLY A CA 1
ATOM 1581 C C . GLY A 1 101 ? -36.606 61.527 38.776 1.00 98.49 121 GLY A C 1
ATOM 1582 O O . GLY A 1 101 ? -35.654 62.051 38.187 1.00 98.93 121 GLY A O 1
ATOM 1586 N N . ALA A 1 102 ? -37.173 62.063 39.860 1.00 95.87 122 ALA A N 1
ATOM 1587 C CA . ALA A 1 102 ? -36.722 63.351 40.377 1.00 88.57 122 ALA A CA 1
ATOM 1588 C C . ALA A 1 102 ? -35.330 63.246 40.980 1.00 84.76 122 ALA A C 1
ATOM 1589 O O . ALA A 1 102 ? -34.502 64.147 40.799 1.00 84.77 122 ALA A O 1
ATOM 1596 N N . GLY A 1 103 ? -35.057 62.166 41.704 1.00 79.68 123 GLY A N 1
ATOM 1597 C CA . GLY A 1 103 ? -33.746 61.977 42.304 1.00 71.70 123 GLY A CA 1
ATOM 1598 C C . GLY A 1 103 ? -33.355 63.073 43.272 1.00 65.33 123 GLY A C 1
ATOM 1599 O O . GLY A 1 103 ? -32.175 63.434 43.355 1.00 58.85 123 GLY A O 1
ATOM 1603 N N . ALA A 1 104 ? -34.322 63.611 44.016 1.00 65.78 124 ALA A N 1
ATOM 1604 C CA . ALA A 1 104 ? -34.009 64.631 45.010 1.00 62.98 124 ALA A CA 1
ATOM 1605 C C . ALA A 1 104 ? -33.105 64.111 46.122 1.00 58.52 124 ALA A C 1
ATOM 1606 O O . ALA A 1 104 ? -32.572 64.915 46.895 1.00 61.27 124 ALA A O 1
ATOM 1613 N N . ASP A 1 105 ? -32.924 62.805 46.242 1.00 47.25 125 ASP A N 1
ATOM 1614 C CA . ASP A 1 105 ? -32.085 62.285 47.301 1.00 44.42 125 ASP A CA 1
ATOM 1615 C C . ASP A 1 105 ? -30.635 62.105 46.874 1.00 31.81 125 ASP A C 1
ATOM 1616 O O . ASP A 1 105 ? -29.895 61.438 47.587 1.00 27.95 125 ASP A O 1
ATOM 1625 N N . ILE A 1 106 ? -30.202 62.683 45.741 1.00 28.66 126 ILE A N 1
ATOM 1626 C CA . ILE A 1 106 ? -28.887 62.315 45.199 1.00 24.26 126 ILE A CA 1
ATOM 1627 C C . ILE A 1 106 ? -27.751 62.647 46.163 1.00 22.30 126 ILE A C 1
ATOM 1628 O O . ILE A 1 106 ? -26.784 61.876 46.292 1.00 22.43 126 ILE A O 1
ATOM 1644 N N . ASP A 1 107 ? -27.778 63.834 46.762 1.00 22.24 127 ASP A N 1
ATOM 1645 C CA . ASP A 1 107 ? -26.669 64.216 47.635 1.00 20.94 127 ASP A CA 1
ATOM 1646 C C . ASP A 1 107 ? -26.535 63.244 48.802 1.00 21.07 127 ASP A C 1
ATOM 1647 O O . ASP A 1 107 ? -25.422 62.828 49.158 1.00 20.99 127 ASP A O 1
ATOM 1656 N N . GLU A 1 108 ? -27.661 62.876 49.428 1.00 20.81 128 GLU A N 1
ATOM 1657 C CA . GLU A 1 108 ? -27.595 61.980 50.579 1.00 21.51 128 GLU A CA 1
ATOM 1658 C C . GLU A 1 108 ? -27.238 60.557 50.167 1.00 22.44 128 GLU A C 1
ATOM 1659 O O . GLU A 1 108 ? -26.495 59.879 50.877 1.00 21.60 128 GLU A O 1
ATOM 1671 N N . LEU A 1 109 ? -27.796 60.074 49.049 1.00 21.53 129 LEU A N 1
ATOM 1672 C CA . LEU A 1 109 ? -27.436 58.756 48.547 1.00 23.34 129 LEU A CA 1
ATOM 1673 C C . LEU A 1 109 ? -25.952 58.671 48.264 1.00 18.88 129 LEU A C 1
ATOM 1674 O O . LEU A 1 109 ? -25.308 57.667 48.582 1.00 19.98 129 LEU A O 1
ATOM 1690 N N . TRP A 1 110 ? -25.393 59.716 47.644 1.00 18.61 130 TRP A N 1
ATOM 1691 C CA . TRP A 1 110 ? -23.958 59.704 47.352 1.00 18.21 130 TRP A CA 1
ATOM 1692 C C . TRP A 1 110 ? -23.137 59.729 48.628 1.00 18.41 130 TRP A C 1
ATOM 1693 O O . TRP A 1 110 ? -22.178 58.979 48.754 1.00 17.50 130 TRP A O 1
ATOM 1714 N N . LEU A 1 111 ? -23.501 60.584 49.583 1.00 17.42 131 LEU A N 1
ATOM 1715 C CA . LEU A 1 111 ? -22.802 60.588 50.863 1.00 17.49 131 LEU A CA 1
ATOM 1716 C C . LEU A 1 111 ? -22.845 59.223 51.544 1.00 17.36 131 LEU A C 1
ATOM 1717 O O . LEU A 1 111 ? -21.827 58.734 52.020 1.00 17.44 131 LEU A O 1
ATOM 1733 N N . ARG A 1 112 ? -24.020 58.626 51.624 1.00 19.96 132 ARG A N 1
ATOM 1734 C CA . ARG A 1 112 ? -24.137 57.314 52.260 1.00 18.93 132 ARG A CA 1
ATOM 1735 C C . ARG A 1 112 ? -23.257 56.293 51.553 1.00 18.63 132 ARG A C 1
ATOM 1736 O O . ARG A 1 112 ? -22.620 55.461 52.195 1.00 19.03 132 ARG A O 1
ATOM 1757 N N . THR A 1 113 ? -23.265 56.309 50.224 1.00 18.24 133 THR A N 1
ATOM 1758 C CA . THR A 1 113 ? -22.429 55.393 49.454 1.00 17.56 133 THR A CA 1
ATOM 1759 C C . THR A 1 113 ? -20.960 55.608 49.762 1.00 17.24 133 THR A C 1
ATOM 1760 O O . THR A 1 113 ? -20.222 54.650 50.019 1.00 17.30 133 THR A O 1
ATOM 1771 N N . LEU A 1 114 ? -20.508 56.864 49.760 1.00 16.83 134 LEU A N 1
ATOM 1772 C CA . LEU A 1 114 ? -19.105 57.123 50.074 1.00 16.92 134 LEU A CA 1
ATOM 1773 C C . LEU A 1 114 ? -18.743 56.653 51.467 1.00 17.01 134 LEU A C 1
ATOM 1774 O O . LEU A 1 114 ? -17.670 56.071 51.670 1.00 16.79 134 LEU A O 1
ATOM 1790 N N . LEU A 1 115 ? -19.604 56.925 52.439 1.00 17.04 135 LEU A N 1
ATOM 1791 C CA . LEU A 1 115 ? -19.288 56.496 53.800 1.00 17.89 135 LEU A CA 1
ATOM 1792 C C . LEU A 1 115 ? -19.153 54.973 53.864 1.00 17.41 135 LEU A C 1
ATOM 1793 O O . LEU A 1 115 ? -18.257 54.446 54.520 1.00 18.55 135 LEU A O 1
ATOM 1809 N N . ALA A 1 116 ? -20.056 54.255 53.210 1.00 17.75 136 ALA A N 1
ATOM 1810 C CA . ALA A 1 116 ? -20.029 52.803 53.232 1.00 16.22 136 ALA A CA 1
ATOM 1811 C C . ALA A 1 116 ? -18.805 52.265 52.512 1.00 18.21 136 ALA A C 1
ATOM 1812 O O . ALA A 1 116 ? -18.229 51.261 52.941 1.00 19.42 136 ALA A O 1
ATOM 1819 N N . VAL A 1 117 ? -18.364 52.942 51.447 1.00 16.91 137 VAL A N 1
ATOM 1820 C CA . VAL A 1 117 ? -17.173 52.534 50.724 1.00 16.83 137 VAL A CA 1
ATOM 1821 C C . VAL A 1 117 ? -15.911 52.784 51.560 1.00 17.08 137 VAL A C 1
ATOM 1822 O O . VAL A 1 117 ? -15.083 51.887 51.759 1.00 17.03 137 VAL A O 1
ATOM 1835 N N . ILE A 1 118 ? -15.701 54.022 52.024 1.00 16.08 138 ILE A N 1
ATOM 1836 C CA . ILE A 1 118 ? -14.467 54.299 52.742 1.00 16.46 138 ILE A CA 1
ATOM 1837 C C . ILE A 1 118 ? -14.475 53.613 54.092 1.00 17.02 138 ILE A C 1
ATOM 1838 O O . ILE A 1 118 ? -13.409 53.343 54.635 1.00 18.20 138 ILE A O 1
ATOM 1854 N N . GLY A 1 119 ? -15.654 53.381 54.662 1.00 17.15 139 GLY A N 1
ATOM 1855 C CA . GLY A 1 119 ? -15.754 52.692 55.938 1.00 18.43 139 GLY A CA 1
ATOM 1856 C C . GLY A 1 119 ? -15.599 51.196 55.854 1.00 18.77 139 GLY A C 1
ATOM 1857 O O . GLY A 1 119 ? -15.525 50.549 56.910 1.00 19.43 139 GLY A O 1
ATOM 1861 N N . GLU A 1 120 ? -15.476 50.642 54.646 1.00 18.44 140 GLU A N 1
ATOM 1862 C CA . GLU A 1 120 ? -15.295 49.200 54.442 1.00 18.71 140 GLU A CA 1
ATOM 1863 C C . GLU A 1 120 ? -16.475 48.403 54.959 1.00 20.26 140 GLU A C 1
ATOM 1864 O O . GLU A 1 120 ? -16.320 47.235 55.326 1.00 22.56 140 GLU A O 1
ATOM 1876 N N . THR A 1 121 ? -17.675 48.992 55.004 1.00 21.33 141 THR A N 1
ATOM 1877 C CA . THR A 1 121 ? -18.737 48.218 55.619 1.00 25.88 141 THR A CA 1
ATOM 1878 C C . THR A 1 121 ? -19.422 47.285 54.670 1.00 28.55 141 THR A C 1
ATOM 1879 O O . THR A 1 121 ? -19.981 46.282 55.123 1.00 32.99 141 THR A O 1
ATOM 1890 N N . ILE A 1 122 ? -19.457 47.567 53.374 1.00 23.82 142 ILE A N 1
ATOM 1891 C CA . ILE A 1 122 ? -20.167 46.668 52.486 1.00 25.37 142 ILE A CA 1
ATOM 1892 C C . ILE A 1 122 ? -19.267 45.786 51.653 1.00 21.99 142 ILE A C 1
ATOM 1893 O O . ILE A 1 122 ? -19.746 44.768 51.117 1.00 22.69 142 ILE A O 1
ATOM 1909 N N . ASP A 1 123 ? -17.979 46.076 51.579 1.00 21.05 143 ASP A N 1
ATOM 1910 C CA . ASP A 1 123 ? -17.024 45.270 50.867 1.00 21.26 143 ASP A CA 1
ATOM 1911 C C . ASP A 1 123 ? -16.811 43.963 51.648 1.00 21.78 143 ASP A C 1
ATOM 1912 O O . ASP A 1 123 ? -17.082 43.848 52.862 1.00 22.41 143 ASP A O 1
ATOM 1921 N N . GLU A 1 124 ? -16.325 42.963 50.937 1.00 19.98 144 GLU A N 1
ATOM 1922 C CA . GLU A 1 124 ? -15.776 41.790 51.580 1.00 21.69 144 GLU A CA 1
ATOM 1923 C C . GLU A 1 124 ? -14.477 42.146 52.299 1.00 22.85 144 GLU A C 1
ATOM 1924 O O . GLU A 1 124 ? -13.742 43.066 51.900 1.00 21.83 144 GLU A O 1
ATOM 1936 N N . ASP A 1 125 ? -14.176 41.405 53.372 1.00 23.02 145 ASP A N 1
ATOM 1937 C CA . ASP A 1 125 ? -12.906 41.572 54.063 1.00 25.36 145 ASP A CA 1
ATOM 1938 C C . ASP A 1 125 ? -11.737 41.270 53.136 1.00 24.47 145 ASP A C 1
ATOM 1939 O O . ASP A 1 125 ? -10.744 42.010 53.106 1.00 24.07 145 ASP A O 1
ATOM 1948 N N . ASP A 1 126 ? -11.845 40.199 52.352 1.00 24.66 146 ASP A N 1
ATOM 1949 C CA . ASP A 1 126 ? -10.954 39.959 51.217 1.00 24.30 146 ASP A CA 1
ATOM 1950 C C . ASP A 1 126 ? -11.486 40.802 50.065 1.00 23.27 146 ASP A C 1
ATOM 1951 O O . ASP A 1 126 ? -12.413 40.411 49.353 1.00 23.03 146 ASP A O 1
ATOM 1960 N N . SER A 1 127 ? -10.922 42.012 49.945 1.00 23.85 147 SER A N 1
ATOM 1961 C CA . SER A 1 127 ? -11.582 43.090 49.227 1.00 20.80 147 SER A CA 1
ATOM 1962 C C . SER A 1 127 ? -11.908 42.764 47.778 1.00 22.74 147 SER A C 1
ATOM 1963 O O . SER A 1 127 ? -11.069 42.272 47.020 1.00 23.06 147 SER A O 1
ATOM 1971 N N . GLN A 1 128 ? -13.118 43.137 47.394 1.00 20.02 148 GLN A N 1
ATOM 1972 C CA . GLN A 1 128 ? -13.569 43.188 46.014 1.00 20.59 148 GLN A CA 1
ATOM 1973 C C . GLN A 1 128 ? -13.689 44.612 45.498 1.00 19.34 148 GLN A C 1
ATOM 1974 O O . GLN A 1 128 ? -13.427 44.844 44.329 1.00 21.19 148 GLN A O 1
ATOM 1988 N N . ILE A 1 129 ? -14.168 45.525 46.325 1.00 18.80 149 ILE A N 1
ATOM 1989 C CA . ILE A 1 129 ? -14.466 46.865 45.832 1.00 18.52 149 ILE A CA 1
ATOM 1990 C C . ILE A 1 129 ? -13.163 47.611 45.606 1.00 17.54 149 ILE A C 1
ATOM 1991 O O . ILE A 1 129 ? -12.374 47.791 46.540 1.00 18.53 149 ILE A O 1
ATOM 2007 N N . ASN A 1 130 ? -12.965 48.101 44.384 1.00 16.85 150 ASN A N 1
ATOM 2008 C CA . ASN A 1 130 ? -11.840 48.977 44.064 1.00 16.78 150 ASN A CA 1
ATOM 2009 C C . ASN A 1 130 ? -12.211 50.455 44.076 1.00 15.75 150 ASN A C 1
ATOM 2010 O O . ASN A 1 130 ? -11.319 51.310 44.261 1.00 15.58 150 ASN A O 1
ATOM 2021 N N . GLY A 1 131 ? -13.484 50.778 43.848 1.00 15.40 151 GLY A N 1
ATOM 2022 C CA . GLY A 1 131 ? -13.892 52.179 43.812 1.00 15.20 151 GLY A CA 1
ATOM 2023 C C . GLY A 1 131 ? -15.379 52.284 43.586 1.00 14.86 151 GLY A C 1
ATOM 2024 O O . GLY A 1 131 ? -16.092 51.286 43.429 1.00 16.08 151 GLY A O 1
ATOM 2028 N N . VAL A 1 132 ? -15.828 53.545 43.556 1.00 14.76 152 VAL A N 1
ATOM 2029 C CA . VAL A 1 132 ? -17.225 53.889 43.396 1.00 14.90 152 VAL A CA 1
ATOM 2030 C C . VAL A 1 132 ? -17.326 55.105 42.489 1.00 14.55 152 VAL A C 1
ATOM 2031 O O . VAL A 1 132 ? -16.446 55.984 42.517 1.00 14.82 152 VAL A O 1
ATOM 2044 N N . VAL A 1 133 ? -18.365 55.121 41.656 1.00 14.41 153 VAL A N 1
ATOM 2045 C CA . VAL A 1 133 ? -18.534 56.146 40.625 1.00 13.48 153 VAL A CA 1
ATOM 2046 C C . VAL A 1 133 ? -19.955 56.668 40.672 1.00 14.02 153 VAL A C 1
ATOM 2047 O O . VAL A 1 133 ? -20.920 55.910 40.634 1.00 16.14 153 VAL A O 1
ATOM 2060 N N . LEU A 1 134 ? -20.068 57.990 40.686 1.00 14.13 154 LEU A N 1
ATOM 2061 C CA . LEU A 1 134 ? -21.308 58.733 40.485 1.00 14.54 154 LEU A CA 1
ATOM 2062 C C . LEU A 1 134 ? -21.272 59.294 39.063 1.00 14.83 154 LEU A C 1
ATOM 2063 O O . LEU A 1 134 ? -20.330 60.007 38.717 1.00 15.22 154 LEU A O 1
ATOM 2079 N N . SER A 1 135 ? -22.281 58.993 38.266 1.00 14.96 155 SER A N 1
ATOM 2080 C CA . SER A 1 135 ? -22.361 59.439 36.881 1.00 14.72 155 SER A CA 1
ATOM 2081 C C . SER A 1 135 ? -23.614 60.271 36.691 1.00 15.68 155 SER A C 1
ATOM 2082 O O . SER A 1 135 ? -24.732 59.804 36.948 1.00 17.41 155 SER A O 1
ATOM 2090 N N . ILE A 1 136 ? -23.429 61.508 36.188 1.00 15.96 156 ILE A N 1
ATOM 2091 C CA . ILE A 1 136 ? -24.536 62.427 35.955 1.00 16.47 156 ILE A CA 1
ATOM 2092 C C . ILE A 1 136 ? -24.939 62.254 34.498 1.00 17.56 156 ILE A C 1
ATOM 2093 O O . ILE A 1 136 ? -24.113 62.494 33.610 1.00 17.46 156 ILE A O 1
ATOM 2109 N N . ARG A 1 137 ? -26.196 61.832 34.257 1.00 18.24 157 ARG A N 1
ATOM 2110 C CA . ARG A 1 137 ? -26.651 61.470 32.923 1.00 20.06 157 ARG A CA 1
ATOM 2111 C C . ARG A 1 137 ? -28.092 61.924 32.730 1.00 23.14 157 ARG A C 1
ATOM 2112 O O . ARG A 1 137 ? -28.899 61.887 33.661 1.00 24.86 157 ARG A O 1
ATOM 2133 N N . LYS A 1 138 ? -28.416 62.298 31.493 1.00 27.60 158 LYS A N 1
ATOM 2134 C CA . LYS A 1 138 ? -29.736 62.839 31.173 1.00 34.40 158 LYS A CA 1
ATOM 2135 C C . LYS A 1 138 ? -30.857 61.881 31.560 1.00 36.26 158 LYS A C 1
ATOM 2136 O O . LYS A 1 138 ? -31.932 62.311 32.009 1.00 38.43 158 LYS A O 1
ATOM 2155 N N . GLY A 1 139 ? -30.659 60.588 31.359 1.00 32.31 159 GLY A N 1
ATOM 2156 C CA . GLY A 1 139 ? -31.749 59.677 31.655 1.00 35.34 159 GLY A CA 1
ATOM 2157 C C . GLY A 1 139 ? -31.846 59.231 33.099 1.00 35.22 159 GLY A C 1
ATOM 2158 O O . GLY A 1 139 ? -32.643 58.339 33.413 1.00 37.78 159 GLY A O 1
ATOM 2162 N N . GLY A 1 140 ? -31.061 59.825 33.987 1.00 31.26 160 GLY A N 1
ATOM 2163 C CA . GLY A 1 140 ? -31.026 59.421 35.375 1.00 31.04 160 GLY A CA 1
ATOM 2164 C C . GLY A 1 140 ? -29.607 59.159 35.819 1.00 25.96 160 GLY A C 1
ATOM 2165 O O . GLY A 1 140 ? -28.807 58.537 35.113 1.00 27.81 160 GLY A O 1
ATOM 2169 N N . ASN A 1 141 ? -29.277 59.690 36.982 1.00 23.60 161 ASN A N 1
ATOM 2170 C CA . ASN A 1 141 ? -27.941 59.558 37.535 1.00 20.38 161 ASN A CA 1
ATOM 2171 C C . ASN A 1 141 ? -27.703 58.136 38.035 1.00 20.94 161 ASN A C 1
ATOM 2172 O O . ASN A 1 141 ? -28.632 57.422 38.414 1.00 24.77 161 ASN A O 1
ATOM 2183 N N . LYS A 1 142 ? -26.446 57.718 37.998 1.00 18.58 162 LYS A N 1
ATOM 2184 C CA . LYS A 1 142 ? -26.080 56.348 38.316 1.00 18.25 162 LYS A CA 1
ATOM 2185 C C . LYS A 1 142 ? -25.057 56.300 39.438 1.00 18.35 162 LYS A C 1
ATOM 2186 O O . LYS A 1 142 ? -24.152 57.142 39.529 1.00 18.12 162 LYS A O 1
ATOM 2205 N N . PHE A 1 143 ? -25.174 55.247 40.241 1.00 18.72 163 PHE A N 1
ATOM 2206 C CA . PHE A 1 143 ? -24.251 54.939 41.332 1.00 19.32 163 PHE A CA 1
ATOM 2207 C C . PHE A 1 143 ? -23.657 53.558 41.065 1.00 18.46 163 PHE A C 1
ATOM 2208 O O . PHE A 1 143 ? -24.408 52.591 40.893 1.00 21.18 163 PHE A O 1
ATOM 2225 N N . ALA A 1 144 ? -22.328 53.443 41.070 1.00 16.93 164 ALA A N 1
ATOM 2226 C CA . ALA A 1 144 ? -21.752 52.146 40.731 1.00 17.90 164 ALA A CA 1
ATOM 2227 C C . ALA A 1 144 ? -20.583 51.778 41.620 1.00 17.22 164 ALA A C 1
ATOM 2228 O O . ALA A 1 144 ? -19.718 52.605 41.902 1.00 18.24 164 ALA A O 1
ATOM 2235 N N . LEU A 1 145 ? -20.543 50.507 42.031 1.00 16.74 165 LEU A N 1
ATOM 2236 C CA . LEU A 1 145 ? -19.422 49.948 42.752 1.00 17.37 165 LEU A CA 1
ATOM 2237 C C . LEU A 1 145 ? -18.607 49.117 41.776 1.00 17.64 165 LEU A C 1
ATOM 2238 O O . LEU A 1 145 ? -19.129 48.158 41.192 1.00 18.98 165 LEU A O 1
ATOM 2254 N N . TRP A 1 146 ? -17.322 49.417 41.670 1.00 17.73 166 TRP A N 1
ATOM 2255 C CA . TRP A 1 146 ? -16.413 48.705 40.778 1.00 17.79 166 TRP A CA 1
ATOM 2256 C C . TRP A 1 146 ? -15.663 47.630 41.557 1.00 19.41 166 TRP A C 1
ATOM 2257 O O . TRP A 1 146 ? -15.045 47.922 42.583 1.00 18.56 166 TRP A O 1
ATOM 2278 N N . THR A 1 147 ? -15.719 46.389 41.053 1.00 19.92 167 THR A N 1
ATOM 2279 C CA . THR A 1 147 ? -15.178 45.213 41.730 1.00 20.31 167 THR A CA 1
ATOM 2280 C C . THR A 1 147 ? -13.993 44.643 40.968 1.00 20.01 167 THR A C 1
ATOM 2281 O O . THR A 1 147 ? -13.877 44.779 39.747 1.00 22.67 167 THR A O 1
ATOM 2292 N N . ALA A 1 148 ? -13.131 43.939 41.697 1.00 22.11 168 ALA A N 1
ATOM 2293 C CA . ALA A 1 148 ? -11.929 43.372 41.108 1.00 24.33 168 ALA A CA 1
ATOM 2294 C C . ALA A 1 148 ? -12.162 42.028 40.434 1.00 24.21 168 ALA A C 1
ATOM 2295 O O . ALA A 1 148 ? -11.304 41.605 39.653 1.00 26.86 168 ALA A O 1
ATOM 2302 N N . SER A 1 149 ? -13.296 41.384 40.690 1.00 24.20 169 SER A N 1
ATOM 2303 C CA . SER A 1 149 ? -13.579 40.066 40.137 1.00 27.11 169 SER A CA 1
ATOM 2304 C C . SER A 1 149 ? -15.050 39.973 39.765 1.00 28.34 169 SER A C 1
ATOM 2305 O O . SER A 1 149 ? -15.857 40.864 40.052 1.00 27.43 169 SER A O 1
ATOM 2313 N N . GLU A 1 150 ? -15.390 38.850 39.139 1.00 30.44 170 GLU A N 1
ATOM 2314 C CA . GLU A 1 150 ? -16.766 38.437 38.883 1.00 32.49 170 GLU A CA 1
ATOM 2315 C C . GLU A 1 150 ? -17.246 37.342 39.853 1.00 33.44 170 GLU A C 1
ATOM 2316 O O . GLU A 1 150 ? -18.247 36.664 39.571 1.00 37.89 170 GLU A O 1
ATOM 2328 N N . ASP A 1 151 ? -16.571 37.155 40.996 1.00 35.94 171 ASP A N 1
ATOM 2329 C CA . ASP A 1 151 ? -16.914 36.031 41.893 1.00 37.20 171 ASP A CA 1
ATOM 2330 C C . ASP A 1 151 ? -18.348 36.194 42.393 1.00 35.64 171 ASP A C 1
ATOM 2331 O O . ASP A 1 151 ? -18.656 37.166 43.090 1.00 34.81 171 ASP A O 1
ATOM 2340 N N . LYS A 1 152 ? -19.216 35.221 42.092 1.00 37.32 172 LYS A N 1
ATOM 2341 C CA . LYS A 1 152 ? -20.654 35.437 42.247 1.00 36.87 172 LYS A CA 1
ATOM 2342 C C . LYS A 1 152 ? -21.073 35.625 43.704 1.00 32.59 172 LYS A C 1
ATOM 2343 O O . LYS A 1 152 ? -21.818 36.555 44.013 1.00 32.62 172 LYS A O 1
ATOM 2362 N N . GLU A 1 153 ? -20.646 34.749 44.619 1.00 34.11 173 GLU A N 1
ATOM 2363 C CA . GLU A 1 153 ? -21.148 34.866 45.987 1.00 33.83 173 GLU A CA 1
ATOM 2364 C C . GLU A 1 153 ? -20.661 36.142 46.650 1.00 30.57 173 GLU A C 1
ATOM 2365 O O . GLU A 1 153 ? -21.479 36.837 47.278 1.00 30.22 173 GLU A O 1
ATOM 2377 N N . PRO A 1 154 ? -19.377 36.508 46.568 1.00 30.31 174 PRO A N 1
ATOM 2378 C CA . PRO A 1 154 ? -18.971 37.827 47.065 1.00 28.97 174 PRO A CA 1
ATOM 2379 C C . PRO A 1 154 ? -19.740 38.970 46.410 1.00 26.02 174 PRO A C 1
ATOM 2380 O O . PRO A 1 154 ? -20.148 39.909 47.117 1.00 27.01 174 PRO A O 1
ATOM 2391 N N . LEU A 1 155 ? -19.984 38.910 45.093 1.00 27.72 175 LEU A N 1
ATOM 2392 C CA . LEU A 1 155 ? -20.743 39.981 44.451 1.00 26.26 175 LEU A CA 1
ATOM 2393 C C . LEU A 1 155 ? -22.168 40.069 44.990 1.00 25.17 175 LEU A C 1
ATOM 2394 O O . LEU A 1 155 ? -22.694 41.171 45.194 1.00 25.65 175 LEU A O 1
ATOM 2410 N N . LEU A 1 156 ? -22.792 38.930 45.282 1.00 26.56 176 LEU A N 1
ATOM 2411 C CA . LEU A 1 156 ? -24.167 38.973 45.761 1.00 27.62 176 LEU A CA 1
ATOM 2412 C C . LEU A 1 156 ? -24.235 39.535 47.170 1.00 28.52 176 LEU A C 1
ATOM 2413 O O . LEU A 1 156 ? -25.182 40.254 47.507 1.00 28.18 176 LEU A O 1
ATOM 2429 N N . ARG A 1 157 ? -23.265 39.180 48.018 1.00 29.82 177 ARG A N 1
ATOM 2430 C CA . ARG A 1 157 ? -23.185 39.778 49.351 1.00 29.03 177 ARG A CA 1
ATOM 2431 C C . ARG A 1 157 ? -23.020 41.293 49.274 1.00 26.12 177 ARG A C 1
ATOM 2432 O O . ARG A 1 157 ? -23.742 42.039 49.944 1.00 27.47 177 ARG A O 1
ATOM 2453 N N . ILE A 1 158 ? -22.066 41.765 48.467 1.00 25.07 178 ILE A N 1
ATOM 2454 C CA . ILE A 1 158 ? -21.873 43.209 48.294 1.00 23.46 178 ILE A CA 1
ATOM 2455 C C . ILE A 1 158 ? -23.137 43.862 47.751 1.00 23.00 178 ILE A C 1
ATOM 2456 O O . ILE A 1 158 ? -23.562 44.931 48.219 1.00 22.70 178 ILE A O 1
ATOM 2472 N N . GLY A 1 159 ? -23.726 43.257 46.721 1.00 24.40 179 GLY A N 1
ATOM 2473 C CA . GLY A 1 159 ? -24.911 43.818 46.114 1.00 23.86 179 GLY A CA 1
ATOM 2474 C C . GLY A 1 159 ? -26.067 43.991 47.079 1.00 27.52 179 GLY A C 1
ATOM 2475 O O . GLY A 1 159 ? -26.714 45.037 47.102 1.00 23.85 179 GLY A O 1
ATOM 2479 N N . GLY A 1 160 ? -26.330 42.987 47.906 1.00 26.32 180 GLY A N 1
ATOM 2480 C CA . GLY A 1 160 ? -27.419 43.106 48.869 1.00 26.12 180 GLY A CA 1
ATOM 2481 C C . GLY A 1 160 ? -27.183 44.222 49.871 1.00 26.27 180 GLY A C 1
ATOM 2482 O O . GLY A 1 160 ? -28.114 44.935 50.257 1.00 27.62 180 GLY A O 1
ATOM 2486 N N . LYS A 1 161 ? -25.925 44.411 50.279 1.00 25.73 181 LYS A N 1
ATOM 2487 C CA . LYS A 1 161 ? -25.601 45.495 51.207 1.00 24.75 181 LYS A CA 1
ATOM 2488 C C . LYS A 1 161 ? -25.704 46.846 50.516 1.00 23.54 181 LYS A C 1
ATOM 2489 O O . LYS A 1 161 ? -26.169 47.824 51.119 1.00 24.33 181 LYS A O 1
ATOM 2508 N N . PHE A 1 162 ? -25.293 46.918 49.243 1.00 22.27 182 PHE A N 1
ATOM 2509 C CA . PHE A 1 162 ? -25.382 48.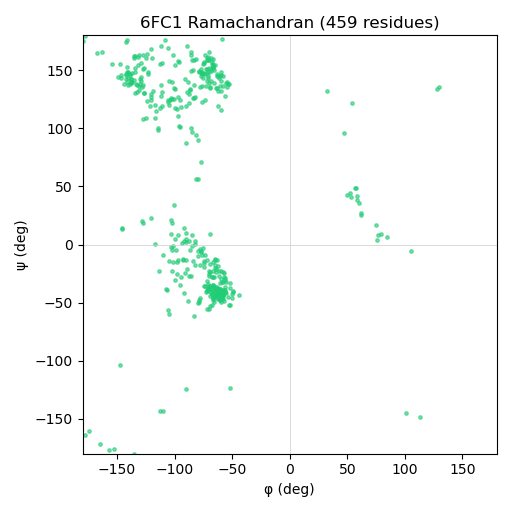171 48.505 1.00 21.13 182 PHE A CA 1
ATOM 2510 C C . PHE A 1 162 ? -26.843 48.603 48.374 1.00 21.79 182 PHE A C 1
ATOM 2511 O O . PHE A 1 162 ? -27.149 49.796 48.482 1.00 24.04 182 PHE A O 1
ATOM 2528 N N . LYS A 1 163 ? -27.766 47.646 48.159 1.00 23.28 183 LYS A N 1
ATOM 2529 C CA . LYS A 1 163 ? -29.179 48.016 48.061 1.00 28.82 183 LYS A CA 1
ATOM 2530 C C . LYS A 1 163 ? -29.664 48.704 49.334 1.00 30.68 183 LYS A C 1
ATOM 2531 O O . LYS A 1 163 ? -30.435 49.676 49.277 1.00 31.94 183 LYS A O 1
ATOM 2550 N N . GLN A 1 164 ? -29.225 48.210 50.489 1.00 29.66 184 GLN A N 1
ATOM 2551 C CA . GLN A 1 164 ? -29.565 48.830 51.770 1.00 29.70 184 GLN A CA 1
ATOM 2552 C C . GLN A 1 164 ? -28.988 50.237 51.893 1.00 28.85 184 GLN A C 1
ATOM 2553 O O . GLN A 1 164 ? -29.664 51.161 52.374 1.00 30.82 184 GLN A O 1
ATOM 2567 N N . VAL A 1 165 ? -27.734 50.418 51.488 1.00 26.10 185 VAL A N 1
ATOM 2568 C CA . VAL A 1 165 ? -27.137 51.749 51.522 1.00 26.62 185 VAL A CA 1
ATOM 2569 C C . VAL A 1 165 ? -27.960 52.717 50.680 1.00 27.88 185 VAL A C 1
ATOM 2570 O O . VAL A 1 165 ? -28.149 53.890 51.052 1.00 27.34 185 VAL A O 1
ATOM 2583 N N . LEU A 1 166 ? -28.433 52.258 49.523 1.00 27.22 186 LEU A N 1
ATOM 2584 C CA . LEU A 1 166 ? -29.228 53.100 48.623 1.00 27.09 186 LEU A CA 1
ATOM 2585 C C . LEU A 1 166 ? -30.698 53.187 49.007 1.00 31.26 186 LEU A C 1
ATOM 2586 O O . LEU A 1 166 ? -31.468 53.880 48.319 1.00 32.66 186 LEU A O 1
ATOM 2602 N N . ALA A 1 167 ? -31.101 52.517 50.081 1.00 30.69 187 ALA A N 1
ATOM 2603 C CA . ALA A 1 167 ? -32.492 52.533 50.543 1.00 33.55 187 ALA A CA 1
ATOM 2604 C C . ALA A 1 167 ? -33.442 52.023 49.461 1.00 38.58 187 ALA A C 1
ATOM 2605 O O . ALA A 1 167 ? -34.553 52.525 49.294 1.00 37.71 187 ALA A O 1
ATOM 2612 N N . LEU A 1 168 ? -33.005 51.007 48.725 1.00 42.77 188 LEU A N 1
ATOM 2613 C CA . LEU A 1 168 ? -33.852 50.366 47.733 1.00 47.80 188 LEU A CA 1
ATOM 2614 C C . LEU A 1 168 ? -34.673 49.267 48.395 1.00 60.25 188 LEU A C 1
ATOM 2615 O O . LEU A 1 168 ? -34.137 48.459 49.159 1.00 61.97 188 LEU A O 1
ATOM 2631 N N . THR A 1 169 ? -35.967 49.233 48.086 1.00 73.88 189 THR A N 1
ATOM 2632 C CA . THR A 1 169 ? -36.862 48.220 48.628 1.00 87.27 189 THR A CA 1
ATOM 2633 C C . THR A 1 169 ? -37.415 47.265 47.579 1.00 98.41 189 THR A C 1
ATOM 2634 O O . THR A 1 169 ? -37.815 46.152 47.936 1.00 107.36 189 THR A O 1
ATOM 2645 N N . ASP A 1 170 ? -37.450 47.660 46.309 1.00 96.21 190 ASP A N 1
ATOM 2646 C CA . ASP A 1 170 ? -37.907 46.764 45.261 1.00 93.52 190 ASP A CA 1
ATOM 2647 C C . ASP A 1 170 ? -36.730 45.965 44.711 1.00 87.52 190 ASP A C 1
ATOM 2648 O O . ASP A 1 170 ? -35.562 46.236 45.008 1.00 78.93 190 ASP A O 1
ATOM 2657 N N . ASP A 1 171 ? -37.051 44.974 43.888 1.00 83.18 191 ASP A N 1
ATOM 2658 C CA . ASP A 1 171 ? -36.048 44.151 43.232 1.00 78.05 191 ASP A CA 1
ATOM 2659 C C . ASP A 1 171 ? -35.855 44.589 41.784 1.00 72.44 191 ASP A C 1
ATOM 2660 O O . ASP A 1 171 ? -36.669 45.314 41.208 1.00 69.68 191 ASP A O 1
ATOM 2669 N N . GLY A 1 172 ? -34.742 44.151 41.205 1.00 70.90 192 GLY A N 1
ATOM 2670 C CA . GLY A 1 172 ? -34.446 44.455 39.821 1.00 70.24 192 GLY A CA 1
ATOM 2671 C C . GLY A 1 172 ? -33.778 45.792 39.594 1.00 66.06 192 GLY A C 1
ATOM 2672 O O . GLY A 1 172 ? -33.592 46.187 38.438 1.00 65.69 192 GLY A O 1
ATOM 2676 N N . HIS A 1 173 ? -33.409 46.496 40.659 1.00 59.77 193 HIS A N 1
ATOM 2677 C CA . HIS A 1 173 ? -32.833 47.826 40.549 1.00 54.88 193 HIS A CA 1
ATOM 2678 C C . HIS A 1 173 ? -31.317 47.818 40.403 1.00 43.88 193 HIS A C 1
ATOM 2679 O O . HIS A 1 173 ? -30.758 48.814 39.938 1.00 41.91 193 HIS A O 1
ATOM 2693 N N . LEU A 1 174 ? -30.636 46.747 40.798 1.00 34.56 194 LEU A N 1
ATOM 2694 C CA . LEU A 1 174 ? -29.182 46.695 40.791 1.00 28.18 194 LEU A CA 1
ATOM 2695 C C . LEU A 1 174 ? -28.723 45.703 39.727 1.00 29.15 194 LEU A C 1
ATOM 2696 O O . LEU A 1 174 ? -29.222 44.586 39.669 1.00 31.13 194 LEU A O 1
ATOM 2712 N N . GLU A 1 175 ? -27.827 46.127 38.854 1.00 26.04 195 GLU A N 1
ATOM 2713 C CA . GLU A 1 175 ? -27.376 45.300 37.748 1.00 27.13 195 GLU A CA 1
ATOM 2714 C C . GLU A 1 175 ? -25.861 45.244 37.734 1.00 24.48 195 GLU A C 1
ATOM 2715 O O . GLU A 1 175 ? -25.207 46.273 37.892 1.00 25.25 195 GLU A O 1
ATOM 2727 N N . PHE A 1 176 ? -25.304 44.051 37.532 1.00 25.61 196 PHE A N 1
ATOM 2728 C CA . PHE A 1 176 ? -23.860 43.850 37.442 1.00 23.77 196 PHE A CA 1
ATOM 2729 C C . PHE A 1 176 ? -23.428 43.735 35.980 1.00 25.01 196 PHE A C 1
ATOM 2730 O O . PHE A 1 176 ? -23.916 42.858 35.251 1.00 26.13 196 PHE A O 1
ATOM 2747 N N . PHE A 1 177 ? -22.472 44.577 35.579 1.00 26.44 197 PHE A N 1
ATOM 2748 C CA . PHE A 1 177 ? -21.969 44.612 34.201 1.00 26.37 197 PHE A CA 1
ATOM 2749 C C . PHE A 1 177 ? -20.493 44.241 34.204 1.00 27.12 197 PHE A C 1
ATOM 2750 O O . PHE A 1 177 ? -19.664 45.026 34.704 1.00 25.66 197 PHE A O 1
ATOM 2767 N N . PRO A 1 178 ? -20.107 43.067 33.710 1.00 28.77 198 PRO A N 1
ATOM 2768 C CA . PRO A 1 178 ? -18.676 42.749 33.623 1.00 30.26 198 PRO A CA 1
ATOM 2769 C C . PRO A 1 178 ? -17.937 43.743 32.737 1.00 29.45 198 PRO A C 1
ATOM 2770 O O . PRO A 1 178 ? -18.454 44.190 31.708 1.00 31.24 198 PRO A O 1
ATOM 2781 N N . HIS A 1 179 ? -16.697 44.048 33.102 1.00 29.80 199 HIS A N 1
ATOM 2782 C CA . HIS A 1 179 ? -16.012 45.009 32.255 1.00 31.68 199 HIS A CA 1
ATOM 2783 C C . HIS A 1 179 ? -15.663 44.446 30.848 1.00 42.91 199 HIS A C 1
ATOM 2784 O O . HIS A 1 179 ? -14.952 45.105 30.094 1.00 43.89 199 HIS A O 1
ATOM 2798 N N . SER A 1 180 ? -16.148 43.273 30.464 1.00 50.25 200 SER A N 1
ATOM 2799 C CA . SER A 1 180 ? -15.862 42.709 29.151 1.00 51.74 200 SER A CA 1
ATOM 2800 C C . SER A 1 180 ? -16.712 43.339 28.032 1.00 56.08 200 SER A C 1
ATOM 2801 O O . SER A 1 180 ? -17.836 43.808 28.264 1.00 55.40 200 SER A O 1
ATOM 2809 N N . GLN A 1 188 ? -25.982 44.681 28.447 1.00 56.54 208 GLN A N 1
ATOM 2810 C CA . GLN A 1 188 ? -26.805 43.724 29.186 1.00 59.49 208 GLN A CA 1
ATOM 2811 C C . GLN A 1 188 ? -26.083 43.113 30.405 1.00 50.08 208 GLN A C 1
ATOM 2812 O O . GLN A 1 188 ? -24.956 42.637 30.291 1.00 51.87 208 GLN A O 1
ATOM 2825 N N . PRO A 1 189 ? -26.735 43.088 31.562 1.00 41.72 209 PRO A N 1
ATOM 2826 C CA . PRO A 1 189 ? -26.040 42.666 32.786 1.00 37.92 209 PRO A CA 1
ATOM 2827 C C . PRO A 1 189 ? -25.999 41.155 32.963 1.00 35.53 209 PRO A C 1
ATOM 2828 O O . PRO A 1 189 ? -26.802 40.410 32.400 1.00 38.04 209 PRO A O 1
ATOM 2839 N N . SER A 1 190 ? -25.032 40.708 33.769 1.00 33.60 210 SER A N 1
ATOM 2840 C CA . SER A 1 190 ? -24.888 39.280 34.068 1.00 35.13 210 SER A CA 1
ATOM 2841 C C . SER A 1 190 ? -25.530 38.870 35.387 1.00 36.51 210 SER A C 1
ATOM 2842 O O . SER A 1 190 ? -25.665 37.673 35.646 1.00 41.04 210 SER A O 1
ATOM 2850 N N . ILE A 1 191 ? -25.887 39.826 36.239 1.00 36.53 211 ILE A N 1
ATOM 2851 C CA . ILE A 1 191 ? -26.585 39.555 37.488 1.00 38.53 211 ILE A CA 1
ATOM 2852 C C . ILE A 1 191 ? -27.498 40.732 37.724 1.00 33.97 211 ILE A C 1
ATOM 2853 O O . ILE A 1 191 ? -27.115 41.880 37.477 1.00 34.35 211 ILE A O 1
ATOM 2869 N N . THR A 1 192 ? -28.650 40.471 38.301 1.00 36.13 212 THR A N 1
ATOM 2870 C CA . THR A 1 192 ? -29.582 41.513 38.680 1.00 39.25 212 THR A CA 1
ATOM 2871 C C . THR A 1 192 ? -30.062 41.182 40.077 1.00 38.36 212 THR A C 1
ATOM 2872 O O . THR A 1 192 ? -30.240 40.008 40.422 1.00 40.01 212 THR A O 1
ATOM 2883 N N . LEU A 1 193 ? -30.220 42.216 40.884 1.00 33.28 213 LEU A N 1
ATOM 2884 C CA . LEU A 1 193 ? -30.628 42.051 42.259 1.00 33.70 213 LEU A CA 1
ATOM 2885 C C . LEU A 1 193 ? -31.648 43.126 42.594 1.00 36.31 213 LEU A C 1
ATOM 2886 O O . LEU A 1 193 ? -31.517 44.229 42.046 1.00 39.04 213 LEU A O 1
ATOM 2903 N N . GLY B 2 1 ? -35.522 56.274 49.236 1.00 61.14 87 GLY B N 1
ATOM 2904 C CA . GLY B 2 1 ? -35.916 57.028 50.413 1.00 58.71 87 GLY B CA 1
ATOM 2905 C C . GLY B 2 1 ? -35.016 56.753 51.605 1.00 53.90 87 GLY B C 1
ATOM 2906 O O . GLY B 2 1 ? -35.412 56.058 52.533 1.00 52.47 87 GLY B O 1
ATOM 2909 N N . PRO B 2 2 ? -33.798 57.288 51.586 1.00 46.33 88 PRO B N 1
ATOM 2910 C CA . PRO B 2 2 ? -32.886 57.074 52.714 1.00 43.17 88 PRO B CA 1
ATOM 2911 C C . PRO B 2 2 ? -33.238 57.943 53.911 1.00 45.52 88 PRO B C 1
ATOM 2912 O O . PRO B 2 2 ? -33.685 59.085 53.769 1.00 42.90 88 PRO B O 1
ATOM 2923 N N . HIS B 2 3 ? -33.024 57.376 55.104 1.00 48.57 89 HIS B N 1
ATOM 2924 C CA . HIS B 2 3 ? -33.204 58.085 56.364 1.00 57.94 89 HIS B CA 1
ATOM 2925 C C . HIS B 2 3 ? -32.098 57.681 57.331 1.00 58.21 89 HIS B C 1
ATOM 2926 O O . HIS B 2 3 ? -31.631 56.538 57.331 1.00 48.44 89 HIS B O 1
ATOM 2940 N N . MET B 2 4 ? -31.714 58.623 58.195 1.00 66.29 90 MET B N 1
ATOM 2941 C CA . MET B 2 4 ? -30.688 58.334 59.191 1.00 72.30 90 MET B CA 1
ATOM 2942 C C . MET B 2 4 ? -31.063 57.151 60.079 1.00 68.54 90 MET B C 1
ATOM 2943 O O . MET B 2 4 ? -30.177 56.470 60.603 1.00 64.08 90 MET B O 1
ATOM 2957 N N . THR B 2 5 ? -32.359 56.900 60.277 1.00 65.58 91 THR B N 1
ATOM 2958 C CA . THR B 2 5 ? -32.794 55.781 61.106 1.00 61.97 91 THR B CA 1
ATOM 2959 C C . THR B 2 5 ? -32.644 54.426 60.419 1.00 57.17 91 THR B C 1
ATOM 2960 O O . THR B 2 5 ? -32.927 53.396 61.045 1.00 52.76 91 THR B O 1
ATOM 2971 N N . ASP B 2 6 ? -32.213 54.386 59.163 1.00 50.28 92 ASP B N 1
ATOM 2972 C CA . ASP B 2 6 ? -32.075 53.107 58.481 1.00 43.89 92 ASP B CA 1
ATOM 2973 C C . ASP B 2 6 ? -31.079 52.234 59.239 1.00 40.97 92 ASP B C 1
ATOM 2974 O O . ASP B 2 6 ? -29.993 52.707 59.589 1.00 37.13 92 ASP B O 1
ATOM 2983 N N . PRO B 2 7 ? -31.401 50.970 59.520 1.00 42.51 93 PRO B N 1
ATOM 2984 C CA . PRO B 2 7 ? -30.467 50.154 60.313 1.00 44.00 93 PRO B CA 1
ATOM 2985 C C . PRO B 2 7 ? -29.107 49.945 59.668 1.00 36.71 93 PRO B C 1
ATOM 2986 O O . PRO B 2 7 ? -28.136 49.701 60.396 1.00 39.87 93 PRO B O 1
ATOM 2997 N N . ILE B 2 8 ? -28.995 50.074 58.336 1.00 36.62 94 ILE B N 1
ATOM 2998 C CA . ILE B 2 8 ? -27.693 49.963 57.681 1.00 31.79 94 ILE B CA 1
ATOM 2999 C C . ILE B 2 8 ? -26.705 50.971 58.270 1.00 30.34 94 ILE B C 1
ATOM 3000 O O . ILE B 2 8 ? -25.500 50.730 58.281 1.00 30.83 94 ILE B O 1
ATOM 3016 N N . THR B 2 9 ? -27.188 52.109 58.780 1.00 30.81 95 THR B N 1
ATOM 3017 C CA . THR B 2 9 ? -26.278 53.176 59.197 1.00 29.96 95 THR B CA 1
ATOM 3018 C C . THR B 2 9 ? -25.470 52.813 60.441 1.00 26.66 95 THR B C 1
ATOM 3019 O O . THR B 2 9 ? -24.443 53.454 60.695 1.00 24.15 95 THR B O 1
ATOM 3030 N N . ASN B 2 10 ? -25.881 51.792 61.199 1.00 29.89 96 ASN B N 1
ATOM 3031 C CA . ASN B 2 10 ? -25.151 51.346 62.385 1.00 30.94 96 ASN B CA 1
ATOM 3032 C C . ASN B 2 10 ? -24.340 50.074 62.148 1.00 32.63 96 ASN B C 1
ATOM 3033 O O . ASN B 2 10 ? -23.636 49.627 63.062 1.00 31.56 96 ASN B O 1
ATOM 3044 N N . TYR B 2 11 ? -24.403 49.500 60.947 1.00 29.77 97 TYR B N 1
ATOM 3045 C CA . TYR B 2 11 ? -23.765 48.214 60.675 1.00 28.69 97 TYR B CA 1
ATOM 3046 C C . TYR B 2 11 ? -22.264 48.380 60.484 1.00 27.30 97 TYR B C 1
ATOM 3047 O O . TYR B 2 11 ? -21.803 49.313 59.817 1.00 24.82 97 TYR B O 1
ATOM 3065 N N . LYS B 2 12 ? -21.483 47.486 61.094 1.00 29.73 98 LYS B N 1
ATOM 3066 C CA . LYS B 2 12 ? -20.129 47.348 60.610 1.00 32.75 98 LYS B CA 1
ATOM 3067 C C . LYS B 2 12 ? -19.708 45.900 60.763 1.00 28.87 98 LYS B C 1
ATOM 3068 O O . LYS B 2 12 ? -20.112 45.240 61.734 1.00 31.25 98 LYS B O 1
ATOM 3087 N N . PRO B 2 13 ? -18.937 45.375 59.818 1.00 27.42 99 PRO B N 1
ATOM 3088 C CA . PRO B 2 13 ? -18.498 43.989 59.944 1.00 30.44 99 PRO B CA 1
ATOM 3089 C C . PRO B 2 13 ? -17.532 43.865 61.103 1.00 31.63 99 PRO B C 1
ATOM 3090 O O . PRO B 2 13 ? -16.695 44.743 61.339 1.00 32.18 99 PRO B O 1
ATOM 3101 N N . MET B 2 14 ? -17.667 42.768 61.834 1.00 33.81 100 MET B N 1
ATOM 3102 C CA . MET B 2 14 ? -16.822 42.460 62.972 1.00 36.47 100 MET B CA 1
ATOM 3103 C C . MET B 2 14 ? -15.952 41.249 62.649 1.00 35.57 100 MET B C 1
ATOM 3104 O O . MET B 2 14 ? -16.143 40.555 61.644 1.00 35.24 100 MET B O 1
ATOM 3118 N N . ASP B 2 15 ? -15.005 40.982 63.538 1.00 39.43 101 ASP B N 1
ATOM 3119 C CA . ASP B 2 15 ? -14.141 39.812 63.412 1.00 48.20 101 ASP B CA 1
ATOM 3120 C C . ASP B 2 15 ? -13.465 39.750 62.041 1.00 41.38 101 ASP B C 1
ATOM 3121 O O . ASP B 2 15 ? -13.349 38.688 61.437 1.00 40.33 101 ASP B O 1
ATOM 3130 N N . LEU B 2 16 ? -13.011 40.909 61.546 1.00 33.55 102 LEU B N 1
ATOM 3131 C CA . LEU B 2 16 ? -12.250 40.970 60.307 1.00 30.03 102 LEU B CA 1
ATOM 3132 C C . LEU B 2 16 ? -10.883 40.303 60.458 1.00 31.85 102 LEU B C 1
ATOM 3133 O O . LEU B 2 16 ? -10.350 40.138 61.571 1.00 30.57 102 LEU B O 1
ATOM 3149 N N . GLN B 2 17 ? -10.352 39.855 59.320 1.00 26.13 103 GLN B N 1
ATOM 3150 C CA A GLN B 2 17 ? -9.046 39.212 59.243 0.51 24.32 103 GLN B CA 1
ATOM 3151 C CA B GLN B 2 17 ? -9.045 39.211 59.233 0.49 24.42 103 GLN B CA 1
ATOM 3152 C C . GLN B 2 17 ? -8.030 40.038 58.462 1.00 24.42 103 GLN B C 1
ATOM 3153 O O . GLN B 2 17 ? -6.859 40.104 58.865 1.00 24.83 103 GLN B O 1
ATOM 3180 N N . TYR B 2 18 ? -8.449 40.658 57.352 1.00 23.90 104 TYR B N 1
ATOM 3181 C CA . TYR B 2 18 ? -7.517 41.419 56.528 1.00 23.79 104 TYR B CA 1
ATOM 3182 C C . TYR B 2 18 ? -7.448 42.890 56.915 1.00 25.63 104 TYR B C 1
ATOM 3183 O O . TYR B 2 18 ? -6.352 43.443 57.019 1.00 29.46 104 TYR B O 1
ATOM 3201 N N . LYS B 2 19 ? -8.584 43.500 57.189 1.00 24.40 105 LYS B N 1
ATOM 3202 C CA . LYS B 2 19 ? -8.648 44.950 57.358 1.00 23.64 105 LYS B CA 1
ATOM 3203 C C . LYS B 2 19 ? -8.678 45.313 58.839 1.00 22.65 105 LYS B C 1
ATOM 3204 O O . LYS B 2 19 ? -9.477 44.751 59.601 1.00 25.33 105 LYS B O 1
ATOM 3223 N N . THR B 2 20 ? -7.865 46.309 59.225 1.00 24.55 106 THR B N 1
ATOM 3224 C CA . THR B 2 20 ? -7.943 46.873 60.570 1.00 24.04 106 THR B CA 1
ATOM 3225 C C . THR B 2 20 ? -9.088 47.869 60.690 1.00 24.60 106 THR B C 1
ATOM 3226 O O . THR B 2 20 ? -9.872 47.827 61.637 1.00 26.13 106 THR B O 1
ATOM 3237 N N . TYR B 2 21 ? -9.158 48.814 59.764 1.00 22.06 107 TYR B N 1
ATOM 3238 C CA . TYR B 2 21 ? -9.996 49.996 59.899 1.00 21.54 107 TYR B CA 1
ATOM 3239 C C . TYR B 2 21 ? -11.315 49.800 59.161 1.00 20.54 107 TYR B C 1
ATOM 3240 O O . TYR B 2 21 ? -11.363 49.827 57.930 1.00 21.08 107 TYR B O 1
ATOM 3258 N N . ALA B 2 22 ? -12.393 49.678 59.914 1.00 23.64 108 ALA B N 1
ATOM 3259 C CA . ALA B 2 22 ? -13.746 49.699 59.371 1.00 23.50 108 ALA B CA 1
ATOM 3260 C C . ALA B 2 22 ? -14.583 50.566 60.296 1.00 22.86 108 ALA B C 1
ATOM 3261 O O . ALA B 2 22 ? -14.311 50.641 61.501 1.00 25.22 108 ALA B O 1
ATOM 3268 N N . TYR B 2 23 ? -15.574 51.255 59.730 1.00 21.41 109 TYR B N 1
ATOM 3269 C CA . TYR B 2 23 ? -16.384 52.214 60.465 1.00 23.27 109 TYR B CA 1
ATOM 3270 C C . TYR B 2 23 ? -17.819 52.147 59.968 1.00 23.24 109 TYR B C 1
ATOM 3271 O O . TYR B 2 23 ? -18.053 52.110 58.757 1.00 26.67 109 TYR B O 1
ATOM 3289 N N . SER B 2 24 ? -18.781 52.203 60.877 1.00 22.28 110 SER B N 1
ATOM 3290 C CA . SER B 2 24 ? -20.153 52.328 60.441 1.00 21.93 110 SER B CA 1
ATOM 3291 C C . SER B 2 24 ? -20.375 53.724 59.875 1.00 22.14 110 SER B C 1
ATOM 3292 O O . SER B 2 24 ? -19.620 54.668 60.135 1.00 21.68 110 SER B O 1
ATOM 3300 N N . MET B 2 25 ? -21.451 53.855 59.106 1.00 24.00 111 MET B N 1
ATOM 3301 C CA A MET B 2 25 ? -21.832 55.164 58.585 0.57 25.33 111 MET B CA 1
ATOM 3302 C CA B MET B 2 25 ? -21.808 55.170 58.579 0.43 23.99 111 MET B CA 1
ATOM 3303 C C . MET B 2 25 ? -22.006 56.173 59.717 1.00 24.72 111 MET B C 1
ATOM 3304 O O . MET B 2 25 ? -21.591 57.336 59.608 1.00 24.69 111 MET B O 1
ATOM 3331 N N . ASN B 2 26 ? -22.619 55.743 60.830 1.00 25.42 112 ASN B N 1
ATOM 3332 C CA . ASN B 2 26 ? -22.840 56.658 61.953 1.00 27.04 112 ASN B CA 1
ATOM 3333 C C . ASN B 2 26 ? -21.529 57.056 62.616 1.00 26.18 112 ASN B C 1
ATOM 3334 O O . ASN B 2 26 ? -21.357 58.213 63.025 1.00 25.84 112 ASN B O 1
ATOM 3345 N N . GLU B 2 27 ? -20.580 56.123 62.735 1.00 24.45 113 GLU B N 1
ATOM 3346 C CA . GLU B 2 27 ? -19.280 56.493 63.275 1.00 24.35 113 GLU B CA 1
ATOM 3347 C C . GLU B 2 27 ? -18.632 57.570 62.411 1.00 22.41 113 GLU B C 1
ATOM 3348 O O . GLU B 2 27 ? -18.063 58.537 62.925 1.00 24.91 113 GLU B O 1
ATOM 3360 N N . LEU B 2 28 ? -18.669 57.400 61.084 1.00 21.30 114 LEU B N 1
ATOM 3361 C CA . LEU B 2 28 ? -18.070 58.395 60.208 1.00 19.86 114 LEU B CA 1
ATOM 3362 C C . LEU B 2 28 ? -18.818 59.725 60.256 1.00 19.86 114 LEU B C 1
ATOM 3363 O O . LEU B 2 28 ? -18.198 60.799 60.229 1.00 21.71 114 LEU B O 1
ATOM 3379 N N . TYR B 2 29 ? -20.145 59.675 60.387 1.00 21.14 115 TYR B N 1
ATOM 3380 C CA . TYR B 2 29 ? -20.918 60.910 60.396 1.00 23.44 115 TYR B CA 1
ATOM 3381 C C . TYR B 2 29 ? -20.693 61.674 61.693 1.00 24.74 115 TYR B C 1
ATOM 3382 O O . TYR B 2 29 ? -20.661 62.915 61.684 1.00 25.43 115 TYR B O 1
ATOM 3400 N N . HIS B 2 30 ? -20.452 60.951 62.794 1.00 26.79 116 HIS B N 1
ATOM 3401 C CA A HIS B 2 30 ? -20.107 61.592 64.054 0.47 28.23 116 HIS B CA 1
ATOM 3402 C CA B HIS B 2 30 ? -20.100 61.587 64.059 0.53 27.96 116 HIS B CA 1
ATOM 3403 C C . HIS B 2 30 ? -18.762 62.303 63.984 1.00 28.25 116 HIS B C 1
ATOM 3404 O O . HIS B 2 30 ? -18.518 63.213 64.772 1.00 29.03 116 HIS B O 1
ATOM 3429 N N . LEU B 2 31 ? -17.897 61.932 63.047 1.00 24.75 117 LEU B N 1
ATOM 3430 C CA . LEU B 2 31 ? -16.600 62.575 62.887 1.00 24.22 117 LEU B CA 1
ATOM 3431 C C . LEU B 2 31 ? -16.631 63.757 61.923 1.00 23.36 117 LEU B C 1
ATOM 3432 O O . LEU B 2 31 ? -15.581 64.379 61.681 1.00 23.61 117 LEU B O 1
ATOM 3448 N N . LYS B 2 32 ? -17.796 64.087 61.393 1.00 22.35 118 LYS B N 1
ATOM 3449 C CA . LYS B 2 32 ? -17.942 65.297 60.607 1.00 21.93 118 LYS B CA 1
ATOM 3450 C C . LYS B 2 32 ? -17.419 66.495 61.400 1.00 21.86 118 LYS B C 1
ATOM 3451 O O . LYS B 2 32 ? -17.701 66.628 62.613 1.00 24.33 118 LYS B O 1
ATOM 3470 N N . PRO B 2 33 ? -16.697 67.405 60.756 1.00 23.72 119 PRO B N 1
ATOM 3471 C CA . PRO B 2 33 ? -16.122 68.505 61.510 1.00 25.00 119 PRO B CA 1
ATOM 3472 C C . PRO B 2 33 ? -17.221 69.408 62.005 1.00 22.34 119 PRO B C 1
ATOM 3473 O O . PRO B 2 33 ? -18.265 69.571 61.384 1.00 23.86 119 PRO B O 1
ATOM 3484 N N . SER B 2 34 ? -16.949 70.014 63.148 1.00 24.71 120 SER B N 1
ATOM 3485 C CA . SER B 2 34 ? -17.771 71.107 63.631 1.00 23.37 120 SER B CA 1
ATOM 3486 C C . SER B 2 34 ? -17.551 72.337 62.756 1.00 24.27 120 SER B C 1
ATOM 3487 O O . SER B 2 34 ? -16.602 72.416 61.976 1.00 25.52 120 SER B O 1
ATOM 3495 N N . LEU B 2 35 ? -18.440 73.320 62.881 1.00 26.48 121 LEU B N 1
ATOM 3496 C CA . LEU B 2 35 ? -18.232 74.531 62.094 1.00 27.04 121 LEU B CA 1
ATOM 3497 C C . LEU B 2 35 ? -16.857 75.140 62.378 1.00 23.82 121 LEU B C 1
ATOM 3498 O O . LEU B 2 35 ? -16.135 75.524 61.455 1.00 24.23 121 LEU B O 1
ATOM 3514 N N . ALA B 2 36 ? -16.431 75.147 63.652 1.00 24.16 122 ALA B N 1
ATOM 3515 C CA . ALA B 2 36 ? -15.140 75.734 63.991 1.00 24.21 122 ALA B CA 1
ATOM 3516 C C . ALA B 2 36 ? -13.999 74.927 63.405 1.00 22.70 122 ALA B C 1
ATOM 3517 O O . ALA B 2 36 ? -13.015 75.496 62.905 1.00 21.62 122 ALA B O 1
ATOM 3524 N N . SER B 2 37 ? -14.095 73.596 63.469 1.00 21.79 123 SER B N 1
ATOM 3525 C CA . SER B 2 37 ? -13.009 72.773 62.951 1.00 22.41 123 SER B CA 1
ATOM 3526 C C . SER B 2 37 ? -12.934 72.784 61.440 1.00 22.33 123 SER B C 1
ATOM 3527 O O . SER B 2 37 ? -11.918 72.354 60.899 1.00 22.88 123 SER B O 1
ATOM 3535 N N . ALA B 2 38 ? -13.964 73.286 60.762 1.00 21.14 124 ALA B N 1
ATOM 3536 C CA . ALA B 2 38 ? -13.964 73.457 59.319 1.00 22.28 124 ALA B CA 1
ATOM 3537 C C . ALA B 2 38 ? -13.656 74.896 58.918 1.00 22.52 124 ALA B C 1
ATOM 3538 O O . ALA B 2 38 ? -13.685 75.200 57.719 1.00 25.56 124 ALA B O 1
ATOM 3545 N N . SER B 2 39 ? -13.328 75.781 59.874 1.00 21.44 125 SER B N 1
ATOM 3546 C CA . SER B 2 39 ? -13.101 77.196 59.574 1.00 22.30 125 SER B CA 1
ATOM 3547 C C . SER B 2 39 ? -12.037 77.787 60.497 1.00 21.01 125 SER B C 1
ATOM 3548 O O . SER B 2 39 ? -10.837 77.515 60.326 1.00 22.10 125 SER B O 1
ATOM 3556 N N . TYR B 2 40 ? -12.461 78.571 61.502 1.00 21.86 126 TYR B N 1
ATOM 3557 C CA . TYR B 2 40 ? -11.527 79.399 62.284 1.00 22.19 126 TYR B CA 1
ATOM 3558 C C . TYR B 2 40 ? -10.692 78.615 63.304 1.00 22.56 126 TYR B C 1
ATOM 3559 O O . TYR B 2 40 ? -9.719 79.174 63.829 1.00 23.92 126 TYR B O 1
ATOM 3577 N N . GLU B 2 41 ? -10.988 77.328 63.537 1.00 20.38 127 GLU B N 1
ATOM 3578 C CA . GLU B 2 41 ? -10.123 76.440 64.309 1.00 20.39 127 GLU B CA 1
ATOM 3579 C C . GLU B 2 41 ? -9.670 75.241 63.482 1.00 18.89 127 GLU B C 1
ATOM 3580 O O . GLU B 2 41 ? -9.259 74.225 64.039 1.00 21.49 127 GLU B O 1
ATOM 3592 N N . GLU B 2 42 ? -9.673 75.349 62.165 1.00 18.78 128 GLU B N 1
ATOM 3593 C CA . GLU B 2 42 ? -9.283 74.220 61.332 1.00 18.21 128 GLU B CA 1
ATOM 3594 C C . GLU B 2 42 ? -7.804 73.881 61.526 1.00 17.27 128 GLU B C 1
ATOM 3595 O O . GLU B 2 42 ? -6.934 74.764 61.601 1.00 18.84 128 GLU B O 1
ATOM 3607 N N . ASP B 2 43 ? -7.514 72.595 61.591 1.00 16.75 129 ASP B N 1
ATOM 3608 C CA . ASP B 2 43 ? -6.143 72.136 61.698 1.00 17.59 129 ASP B CA 1
ATOM 3609 C C . ASP B 2 43 ? -5.374 72.706 60.515 1.00 17.63 129 ASP B C 1
ATOM 3610 O O . ASP B 2 43 ? -5.795 72.515 59.363 1.00 17.24 129 ASP B O 1
ATOM 3619 N N . PRO B 2 44 ? -4.248 73.371 60.742 1.00 17.58 130 PRO B N 1
ATOM 3620 C CA . PRO B 2 44 ? -3.518 73.954 59.608 1.00 18.91 130 PRO B CA 1
ATOM 3621 C C . PRO B 2 44 ? -3.138 72.946 58.535 1.00 19.08 130 PRO B C 1
ATOM 3622 O O . PRO B 2 44 ? -3.085 73.305 57.351 1.00 19.78 130 PRO B O 1
ATOM 3633 N N . LEU B 2 45 ? -2.905 71.685 58.904 1.00 20.98 131 LEU B N 1
ATOM 3634 C CA . LEU B 2 45 ? -2.550 70.695 57.902 1.00 23.11 131 LEU B CA 1
ATOM 3635 C C . LEU B 2 45 ? -3.750 70.391 57.009 1.00 21.97 131 LEU B C 1
ATOM 3636 O O . LEU B 2 45 ? -3.609 70.223 55.793 1.00 23.99 131 LEU B O 1
ATOM 3652 N N . ILE B 2 46 ? -4.950 70.397 57.577 1.00 20.43 132 ILE B N 1
ATOM 3653 C CA . ILE B 2 46 ? -6.165 70.227 56.790 1.00 20.03 132 ILE B CA 1
ATOM 3654 C C . ILE B 2 46 ? -6.402 71.436 55.910 1.00 18.23 132 ILE B C 1
ATOM 3655 O O . ILE B 2 46 ? -6.825 71.321 54.752 1.00 20.14 132 ILE B O 1
ATOM 3671 N N . SER B 2 47 ? -6.113 72.626 56.428 1.00 19.35 133 SER B N 1
ATOM 3672 C CA . SER B 2 47 ? -6.217 73.818 55.593 1.00 19.40 133 SER B CA 1
ATOM 3673 C C . SER B 2 47 ? -5.347 73.719 54.360 1.00 19.70 133 SER B C 1
ATOM 3674 O O . SER B 2 47 ? -5.767 74.142 53.278 1.00 20.86 133 SER B O 1
ATOM 3682 N N . GLU B 2 48 ? -4.135 73.181 54.489 1.00 20.04 134 GLU B N 1
ATOM 3683 C CA . GLU B 2 48 ? -3.261 73.035 53.321 1.00 21.35 134 GLU B CA 1
ATOM 3684 C C . GLU B 2 48 ? -3.897 72.098 52.301 1.00 18.85 134 GLU B C 1
ATOM 3685 O O . GLU B 2 48 ? -3.825 72.333 51.092 1.00 20.06 134 GLU B O 1
ATOM 3697 N N . LEU B 2 49 ? -4.517 71.006 52.766 1.00 18.66 135 LEU B N 1
ATOM 3698 C CA . LEU B 2 49 ? -5.180 70.110 51.832 1.00 18.58 135 LEU B CA 1
ATOM 3699 C C . LEU B 2 49 ? -6.310 70.836 51.106 1.00 18.56 135 LEU B C 1
ATOM 3700 O O . LEU B 2 49 ? -6.465 70.720 49.877 1.00 19.00 135 LEU B O 1
ATOM 3716 N N . VAL B 2 50 ? -7.146 71.571 51.849 1.00 17.65 136 VAL B N 1
ATOM 3717 C CA . VAL B 2 50 ? -8.258 72.270 51.207 1.00 18.21 136 VAL B CA 1
ATOM 3718 C C . VAL B 2 50 ? -7.738 73.265 50.165 1.00 19.84 136 VAL B C 1
ATOM 3719 O O . VAL B 2 50 ? -8.274 73.369 49.050 1.00 19.85 136 VAL B O 1
ATOM 3732 N N . ARG B 2 51 ? -6.672 73.989 50.502 1.00 18.72 137 ARG B N 1
ATOM 3733 C CA . ARG B 2 51 ? -6.128 74.989 49.590 1.00 21.97 137 ARG B CA 1
ATOM 3734 C C . ARG B 2 51 ? -5.538 74.358 48.330 1.00 19.83 137 ARG B C 1
ATOM 3735 O O . ARG B 2 51 ? -5.457 75.012 47.282 1.00 21.69 137 ARG B O 1
ATOM 3756 N N . SER B 2 52 ? -5.159 73.079 48.381 1.00 19.87 138 SER B N 1
ATOM 3757 C CA . SER B 2 52 ? -4.645 72.381 47.198 1.00 19.70 138 SER B CA 1
ATOM 3758 C C . SER B 2 52 ? -5.732 71.908 46.232 1.00 19.14 138 SER B C 1
ATOM 3759 O O . SER B 2 52 ? -5.399 71.375 45.164 1.00 20.52 138 SER B O 1
ATOM 3767 N N . LEU B 2 53 ? -7.008 71.983 46.615 1.00 17.70 139 LEU B N 1
ATOM 3768 C CA . LEU B 2 53 ? -8.076 71.515 45.754 1.00 17.05 139 LEU B CA 1
ATOM 3769 C C . LEU B 2 53 ? -8.211 72.465 44.555 1.00 17.93 139 LEU B C 1
ATOM 3770 O O . LEU B 2 53 ? -7.812 73.640 44.625 1.00 18.27 139 LEU B O 1
ATOM 3786 N N . PRO B 2 54 ? -8.810 72.000 43.455 1.00 18.76 140 PRO B N 1
ATOM 3787 C CA . PRO B 2 54 ? -8.936 72.855 42.276 1.00 19.03 140 PRO B CA 1
ATOM 3788 C C . PRO B 2 54 ? -9.835 74.050 42.524 1.00 18.00 140 PRO B C 1
ATOM 3789 O O . PRO B 2 54 ? -10.804 74.004 43.277 1.00 20.05 140 PRO B O 1
ATOM 3800 N N . LYS B 2 55 ? -9.525 75.124 41.803 1.00 18.22 141 LYS B N 1
ATOM 3801 C CA . LYS B 2 55 ? -10.418 76.267 41.706 1.00 19.72 141 LYS B CA 1
ATOM 3802 C C . LYS B 2 55 ? -11.689 75.882 40.970 1.00 17.26 141 LYS B C 1
ATOM 3803 O O . LYS B 2 55 ? -11.730 74.897 40.225 1.00 17.44 141 LYS B O 1
ATOM 3822 N N . ARG B 2 56 ? -12.742 76.665 41.173 1.00 20.03 142 ARG B N 1
ATOM 3823 C CA . ARG B 2 56 ? -14.071 76.308 40.709 1.00 20.63 142 ARG B CA 1
ATOM 3824 C C . ARG B 2 56 ? -14.131 76.097 39.214 1.00 17.43 142 ARG B C 1
ATOM 3825 O O . ARG B 2 56 ? -14.893 75.245 38.754 1.00 18.32 142 ARG B O 1
ATOM 3846 N N . LYS B 2 57 ? -13.325 76.817 38.439 1.00 17.28 143 LYS B N 1
ATOM 3847 C CA . LYS B 2 57 ? -13.323 76.649 36.982 1.00 16.38 143 LYS B CA 1
ATOM 3848 C C . LYS B 2 57 ? -13.031 75.207 36.531 1.00 15.64 143 LYS B C 1
ATOM 3849 O O . LYS B 2 57 ? -13.456 74.797 35.434 1.00 16.96 143 LYS B O 1
ATOM 3868 N N . PHE B 2 58 ? -12.336 74.414 37.361 1.00 15.24 144 PHE B N 1
ATOM 3869 C CA . PHE B 2 58 ? -11.941 73.062 36.966 1.00 15.00 144 PHE B CA 1
ATOM 3870 C C . PHE B 2 58 ? -13.153 72.225 36.632 1.00 14.51 144 PHE B C 1
ATOM 3871 O O . PHE B 2 58 ? -13.092 71.409 35.703 1.00 14.80 144 PHE B O 1
ATOM 3888 N N . TRP B 2 59 ? -14.222 72.357 37.416 1.00 14.74 145 TRP B N 1
ATOM 3889 C CA . TRP B 2 59 ? -15.364 71.453 37.319 1.00 15.58 145 TRP B CA 1
ATOM 3890 C C . TRP B 2 59 ? -16.242 71.709 36.094 1.00 15.76 145 TRP B C 1
ATOM 3891 O O . TRP B 2 59 ? -17.099 70.886 35.751 1.00 16.60 145 TRP B O 1
ATOM 3912 N N . ARG B 2 60 ? -16.105 72.858 35.446 1.00 15.16 146 ARG B N 1
ATOM 3913 C CA . ARG B 2 60 ? -16.912 73.216 34.274 1.00 16.02 146 ARG B CA 1
ATOM 3914 C C . ARG B 2 60 ? -18.401 73.156 34.588 1.00 18.24 146 ARG B C 1
ATOM 3915 O O . ARG B 2 60 ? -19.195 72.590 33.831 1.00 16.84 146 ARG B O 1
ATOM 3936 N N . LEU B 2 61 ? -18.798 73.772 35.709 1.00 17.26 147 LEU B N 1
ATOM 3937 C CA . LEU B 2 61 ? -20.175 73.657 36.171 1.00 18.62 147 LEU B CA 1
ATOM 3938 C C . LEU B 2 61 ? -21.194 74.278 35.221 1.00 22.07 147 LEU B C 1
ATOM 3939 O O . LEU B 2 61 ? -22.378 73.908 35.255 1.00 24.68 147 LEU B O 1
ATOM 3955 N N . ARG B 2 62 ? -20.785 75.199 34.350 1.00 25.59 148 ARG B N 1
ATOM 3956 C CA . ARG B 2 62 ? -21.740 75.793 33.427 1.00 31.23 148 ARG B CA 1
ATOM 3957 C C . ARG B 2 62 ? -21.881 75.043 32.101 1.00 32.15 148 ARG B C 1
ATOM 3958 O O . ARG B 2 62 ? -22.601 75.508 31.218 1.00 37.23 148 ARG B O 1
ATOM 3979 N N . MET B 2 63 ? -21.229 73.893 31.929 1.00 33.06 149 MET B N 1
ATOM 3980 C CA . MET B 2 63 ? -21.219 73.212 30.626 1.00 37.71 149 MET B CA 1
ATOM 3981 C C . MET B 2 63 ? -22.380 72.226 30.495 1.00 54.31 149 MET B C 1
ATOM 3982 O O . MET B 2 63 ? -22.237 71.032 30.713 1.00 60.13 149 MET B O 1
ATOM 3996 N N . GLY B 2 64 ? -23.529 72.719 30.034 1.00 64.22 150 GLY B N 1
ATOM 3997 C CA . GLY B 2 64 ? -24.661 71.850 29.728 1.00 66.71 150 GLY B CA 1
ATOM 3998 C C . GLY B 2 64 ? -24.680 71.211 28.334 1.00 67.66 150 GLY B C 1
ATOM 3999 O O . GLY B 2 64 ? -25.575 70.417 28.023 1.00 61.07 150 GLY B O 1
ATOM 4004 N N . PRO C 1 2 ? 16.791 77.741 9.573 1.00 52.51 22 PRO C N 1
ATOM 4005 C CA . PRO C 1 2 ? 17.179 77.787 10.994 1.00 47.59 22 PRO C CA 1
ATOM 4006 C C . PRO C 1 2 ? 16.304 78.752 11.791 1.00 41.36 22 PRO C C 1
ATOM 4007 O O . PRO C 1 2 ? 16.542 78.998 13.014 1.00 32.87 22 PRO C O 1
ATOM 4018 N N . HIS C 1 3 ? 15.248 79.228 11.114 1.00 38.77 23 HIS C N 1
ATOM 4019 C CA . HIS C 1 3 ? 14.349 80.238 11.653 1.00 35.39 23 HIS C CA 1
ATOM 4020 C C . HIS C 1 3 ? 12.898 79.936 11.294 1.00 32.25 23 HIS C C 1
ATOM 4021 O O . HIS C 1 3 ? 12.587 79.577 10.156 1.00 33.95 23 HIS C O 1
ATOM 4035 N N . MET C 1 4 ? 12.017 80.115 12.272 1.00 25.55 24 MET C N 1
ATOM 4036 C CA . MET C 1 4 ? 10.573 80.070 12.044 1.00 24.48 24 MET C CA 1
ATOM 4037 C C . MET C 1 4 ? 10.099 81.355 11.386 1.00 29.04 24 MET C C 1
ATOM 4038 O O . MET C 1 4 ? 10.493 82.454 11.799 1.00 30.89 24 MET C O 1
ATOM 4052 N N . THR C 1 5 ? 9.223 81.213 10.387 1.00 29.50 25 THR C N 1
ATOM 4053 C CA . THR C 1 5 ? 8.660 82.331 9.646 1.00 33.29 25 THR C CA 1
ATOM 4054 C C . THR C 1 5 ? 7.163 82.121 9.481 1.00 34.24 25 THR C C 1
ATOM 4055 O O . THR C 1 5 ? 6.649 81.007 9.628 1.00 32.94 25 THR C O 1
ATOM 4066 N N . VAL C 1 6 ? 6.467 83.220 9.191 1.00 41.38 26 VAL C N 1
ATOM 4067 C CA . VAL C 1 6 ? 5.009 83.216 9.085 1.00 47.14 26 VAL C CA 1
ATOM 4068 C C . VAL C 1 6 ? 4.561 82.753 7.713 1.00 59.06 26 VAL C C 1
ATOM 4069 O O . VAL C 1 6 ? 3.793 81.792 7.571 1.00 55.84 26 VAL C O 1
ATOM 4082 N N . LEU C 1 7 ? 4.963 83.498 6.689 1.00 69.26 27 LEU C N 1
ATOM 4083 C CA . LEU C 1 7 ? 4.594 83.145 5.333 1.00 69.65 27 LEU C CA 1
ATOM 4084 C C . LEU C 1 7 ? 5.182 81.777 5.024 1.00 67.03 27 LEU C C 1
ATOM 4085 O O . LEU C 1 7 ? 6.260 81.424 5.507 1.00 65.85 27 LEU C O 1
ATOM 4101 N N . SER C 1 8 ? 4.436 80.984 4.269 1.00 68.20 28 SER C N 1
ATOM 4102 C CA . SER C 1 8 ? 4.781 79.588 4.063 1.00 67.23 28 SER C CA 1
ATOM 4103 C C . SER C 1 8 ? 5.681 79.414 2.842 1.00 65.53 28 SER C C 1
ATOM 4104 O O . SER C 1 8 ? 5.723 78.327 2.273 1.00 59.57 28 SER C O 1
ATOM 4112 N N . PHE C 1 13 ? -8.191 71.167 3.804 1.00 81.73 33 PHE C N 1
ATOM 4113 C CA . PHE C 1 13 ? -9.017 70.620 4.873 1.00 83.65 33 PHE C CA 1
ATOM 4114 C C . PHE C 1 13 ? -8.342 69.436 5.571 1.00 87.25 33 PHE C C 1
ATOM 4115 O O . PHE C 1 13 ? -7.790 68.550 4.916 1.00 93.14 33 PHE C O 1
ATOM 4131 N N . ASP C 1 14 ? -8.388 69.440 6.899 1.00 78.14 34 ASP C N 1
ATOM 4132 C CA . ASP C 1 14 ? -7.959 68.318 7.738 1.00 77.73 34 ASP C CA 1
ATOM 4133 C C . ASP C 1 14 ? -8.531 68.569 9.130 1.00 69.12 34 ASP C C 1
ATOM 4134 O O . ASP C 1 14 ? -9.343 69.483 9.318 1.00 67.14 34 ASP C O 1
ATOM 4143 N N . VAL C 1 15 ? -8.142 67.765 10.112 1.00 63.40 35 VAL C N 1
ATOM 4144 C CA . VAL C 1 15 ? -8.814 67.892 11.397 1.00 61.81 35 VAL C CA 1
ATOM 4145 C C . VAL C 1 15 ? -8.294 69.122 12.118 1.00 44.85 35 VAL C C 1
ATOM 4146 O O . VAL C 1 15 ? -7.157 69.554 11.954 1.00 41.90 35 VAL C O 1
ATOM 4159 N N . LYS C 1 16 ? -9.178 69.712 12.866 1.00 34.66 36 LYS C N 1
ATOM 4160 C CA . LYS C 1 16 ? -8.863 70.931 13.579 1.00 34.17 36 LYS C CA 1
ATOM 4161 C C . LYS C 1 16 ? -8.199 70.653 14.931 1.00 23.73 36 LYS C C 1
ATOM 4162 O O . LYS C 1 16 ? -8.412 69.627 15.586 1.00 25.67 36 LYS C O 1
ATOM 4181 N N . HIS C 1 17 ? -7.359 71.583 15.321 1.00 19.63 37 HIS C N 1
ATOM 4182 C CA . HIS C 1 17 ? -6.631 71.527 16.579 1.00 17.80 37 HIS C CA 1
ATOM 4183 C C . HIS C 1 17 ? -7.109 72.650 17.470 1.00 15.68 37 HIS C C 1
ATOM 4184 O O . HIS C 1 17 ? -6.696 73.798 17.273 1.00 16.59 37 HIS C O 1
ATOM 4198 N N . PRO C 1 18 ? -8.010 72.390 18.420 1.00 15.66 38 PRO C N 1
ATOM 4199 C CA . PRO C 1 18 ? -8.533 73.477 19.256 1.00 15.25 38 PRO C CA 1
ATOM 4200 C C . PRO C 1 18 ? -7.488 74.114 20.139 1.00 14.42 38 PRO C C 1
ATOM 4201 O O . PRO C 1 18 ? -6.513 73.485 20.588 1.00 15.07 38 PRO C O 1
ATOM 4212 N N . LEU C 1 19 ? -7.761 75.364 20.483 1.00 14.44 39 LEU C N 1
ATOM 4213 C CA . LEU C 1 19 ? -6.998 76.079 21.508 1.00 14.89 39 LEU C CA 1
ATOM 4214 C C . LEU C 1 19 ? -7.714 75.981 22.852 1.00 14.01 39 LEU C C 1
ATOM 4215 O O . LEU C 1 19 ? -8.933 75.832 22.923 1.00 15.79 39 LEU C O 1
ATOM 4231 N N . ASN C 1 20 ? -6.930 76.147 23.927 1.00 14.19 40 ASN C N 1
ATOM 4232 C CA . ASN C 1 20 ? -7.467 76.114 25.281 1.00 14.93 40 ASN C CA 1
ATOM 4233 C C . ASN C 1 20 ? -8.545 77.170 25.485 1.00 13.96 40 ASN C C 1
ATOM 4234 O O . ASN C 1 20 ? -9.576 76.901 26.117 1.00 16.67 40 ASN C O 1
ATOM 4245 N N . THR C 1 21 ? -8.321 78.412 24.991 1.00 15.19 41 THR C N 1
ATOM 4246 C CA . THR C 1 21 ? -9.344 79.442 24.941 1.00 15.59 41 THR C CA 1
ATOM 4247 C C . THR C 1 21 ? -9.342 80.061 23.551 1.00 14.84 41 THR C C 1
ATOM 4248 O O . THR C 1 21 ? -8.389 79.931 22.779 1.00 16.12 41 THR C O 1
ATOM 4259 N N . ALA C 1 22 ? -10.442 80.714 23.246 1.00 15.27 42 ALA C N 1
ATOM 4260 C CA . ALA C 1 22 ? -10.447 81.688 22.161 1.00 16.97 42 ALA C CA 1
ATOM 4261 C C . ALA C 1 22 ? -9.574 82.881 22.531 1.00 16.49 42 ALA C C 1
ATOM 4262 O O . ALA C 1 22 ? -9.386 83.202 23.702 1.00 16.60 42 ALA C O 1
ATOM 4269 N N . TRP C 1 23 ? -9.043 83.505 21.509 1.00 16.23 43 TRP C N 1
ATOM 4270 C CA . TRP C 1 23 ? -8.247 84.722 21.637 1.00 15.78 43 TRP C CA 1
ATOM 4271 C C . TRP C 1 23 ? -8.747 85.746 20.626 1.00 16.66 43 TRP C C 1
ATOM 4272 O O . TRP C 1 23 ? -9.229 85.389 19.546 1.00 17.78 43 TRP C O 1
ATOM 4293 N N . THR C 1 24 ? -8.518 87.031 20.952 1.00 15.25 44 THR C N 1
ATOM 4294 C CA . THR C 1 24 ? -8.798 88.158 20.073 1.00 15.64 44 THR C CA 1
ATOM 4295 C C . THR C 1 24 ? -7.512 88.920 19.824 1.00 15.42 44 THR C C 1
ATOM 4296 O O . THR C 1 24 ? -6.776 89.238 20.769 1.00 15.36 44 THR C O 1
ATOM 4307 N N . LEU C 1 25 ? -7.240 89.170 18.550 1.00 16.09 45 LEU C N 1
ATOM 4308 C CA . LEU C 1 25 ? -6.183 90.078 18.128 1.00 16.93 45 LEU C CA 1
ATOM 4309 C C . LEU C 1 25 ? -6.742 91.485 18.087 1.00 16.56 45 LEU C C 1
ATOM 4310 O O . LEU C 1 25 ? -7.799 91.712 17.496 1.00 17.40 45 LEU C O 1
ATOM 4326 N N . TRP C 1 26 ? -5.991 92.421 18.672 1.00 16.61 46 TRP C N 1
ATOM 4327 C CA . TRP C 1 26 ? -6.307 93.839 18.659 1.00 17.72 46 TRP C CA 1
ATOM 4328 C C . TRP C 1 26 ? -5.103 94.573 18.092 1.00 16.99 46 TRP C C 1
ATOM 4329 O O . TRP C 1 26 ? -3.968 94.097 18.129 1.00 17.62 46 TRP C O 1
ATOM 4350 N N . TYR C 1 27 ? -5.357 95.800 17.627 1.00 17.32 47 TYR C N 1
ATOM 4351 C CA . TYR C 1 27 ? -4.317 96.658 17.105 1.00 18.59 47 TYR C CA 1
ATOM 4352 C C . TYR C 1 27 ? -4.463 98.047 17.723 1.00 18.58 47 TYR C C 1
ATOM 4353 O O . TYR C 1 27 ? -5.577 98.563 17.822 1.00 20.06 47 TYR C O 1
ATOM 4371 N N . THR C 1 28 ? -3.339 98.655 18.115 1.00 18.72 48 THR C N 1
ATOM 4372 C CA . THR C 1 28 ? -3.333 100.094 18.371 1.00 18.72 48 THR C CA 1
ATOM 4373 C C . THR C 1 28 ? -2.742 100.774 17.147 1.00 20.14 48 THR C C 1
ATOM 4374 O O . THR C 1 28 ? -1.581 100.535 16.799 1.00 18.82 48 THR C O 1
ATOM 4385 N N . LYS C 1 29 ? -3.551 101.611 16.497 1.00 20.11 49 LYS C N 1
ATOM 4386 C CA . LYS C 1 29 ? -3.107 102.382 15.362 1.00 20.03 49 LYS C CA 1
ATOM 4387 C C . LYS C 1 29 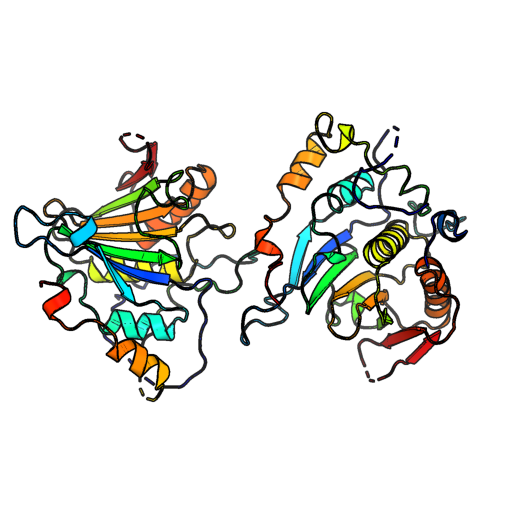? -2.162 103.494 15.803 1.00 21.04 49 LYS C C 1
ATOM 4388 O O . LYS C 1 29 ? -2.293 104.034 16.901 1.00 21.37 49 LYS C O 1
ATOM 4407 N N . PRO C 1 30 ? -1.234 103.888 14.935 1.00 20.58 50 PRO C N 1
ATOM 4408 C CA . PRO C 1 30 ? -0.519 105.149 15.153 1.00 22.19 50 PRO C CA 1
ATOM 4409 C C . PRO C 1 30 ? -1.444 106.318 14.897 1.00 22.29 50 PRO C C 1
ATOM 4410 O O . PRO C 1 30 ? -2.259 106.284 13.976 1.00 24.66 50 PRO C O 1
ATOM 4421 N N . ALA C 1 31 ? -1.336 107.352 15.724 1.00 24.15 51 ALA C N 1
ATOM 4422 C CA . ALA C 1 31 ? -2.191 108.519 15.522 1.00 25.79 51 ALA C CA 1
ATOM 4423 C C . ALA C 1 31 ? -1.790 109.279 14.260 1.00 28.34 51 ALA C C 1
ATOM 4424 O O . ALA C 1 31 ? -0.610 109.349 13.890 1.00 30.95 51 ALA C O 1
ATOM 4431 N N . VAL C 1 32 ? -2.788 109.892 13.622 1.00 28.28 52 VAL C N 1
ATOM 4432 C CA . VAL C 1 32 ? -2.553 110.753 12.467 1.00 28.72 52 VAL C CA 1
ATOM 4433 C C . VAL C 1 32 ? -2.618 112.221 12.822 1.00 31.31 52 VAL C C 1
ATOM 4434 O O . VAL C 1 32 ? -2.400 113.065 11.943 1.00 34.45 52 VAL C O 1
ATOM 4447 N N . ASP C 1 33 ? -2.959 112.554 14.061 1.00 33.16 53 ASP C N 1
ATOM 4448 C CA . ASP C 1 33 ? -3.022 113.945 14.483 1.00 36.15 53 ASP C CA 1
ATOM 4449 C C . ASP C 1 33 ? -2.748 113.984 15.973 1.00 38.24 53 ASP C C 1
ATOM 4450 O O . ASP C 1 33 ? -2.476 112.957 16.597 1.00 38.22 53 ASP C O 1
ATOM 4459 N N . LYS C 1 34 ? -2.848 115.162 16.548 1.00 40.03 54 LYS C N 1
ATOM 4460 C CA . LYS C 1 34 ? -2.581 115.307 17.965 1.00 43.92 54 LYS C CA 1
ATOM 4461 C C . LYS C 1 34 ? -3.835 115.165 18.806 1.00 40.59 54 LYS C C 1
ATOM 4462 O O . LYS C 1 34 ? -3.767 115.322 20.028 1.00 45.25 54 LYS C O 1
ATOM 4481 N N . SER C 1 35 ? -4.979 114.864 18.188 1.00 35.72 55 SER C N 1
ATOM 4482 C CA . SER C 1 35 ? -6.211 114.690 18.945 1.00 35.88 55 SER C CA 1
ATOM 4483 C C . SER C 1 35 ? -6.573 113.234 19.203 1.00 33.23 55 SER C C 1
ATOM 4484 O O . SER C 1 35 ? -7.235 112.963 20.205 1.00 36.06 55 SER C O 1
ATOM 4492 N N . GLU C 1 36 ? -6.221 112.292 18.315 1.00 30.47 56 GLU C N 1
ATOM 4493 C CA . GLU C 1 36 ? -6.634 110.901 18.514 1.00 29.58 56 GLU C CA 1
ATOM 4494 C C . GLU C 1 36 ? -6.027 110.350 19.793 1.00 29.36 56 GLU C C 1
ATOM 4495 O O . GLU C 1 36 ? -4.824 110.497 20.040 1.00 33.33 56 GLU C O 1
ATOM 4507 N N . SER C 1 37 ? -6.860 109.712 20.598 1.00 29.56 57 SER C N 1
ATOM 4508 C CA . SER C 1 37 ? -6.438 109.118 21.864 1.00 31.17 57 SER C CA 1
ATOM 4509 C C . SER C 1 37 ? -6.416 107.594 21.788 1.00 28.74 57 SER C C 1
ATOM 4510 O O . SER C 1 37 ? -6.862 106.981 20.823 1.00 28.16 57 SER C O 1
ATOM 4518 N N . TRP C 1 38 ? -5.962 107.000 22.882 1.00 29.92 58 TRP C N 1
ATOM 4519 C CA . TRP C 1 38 ? -5.929 105.550 23.024 1.00 27.69 58 TRP C CA 1
ATOM 4520 C C . TRP C 1 38 ? -7.264 104.915 22.666 1.00 27.72 58 TRP C C 1
ATOM 4521 O O . TRP C 1 38 ? -7.306 103.917 21.936 1.00 26.42 58 TRP C O 1
ATOM 4542 N N . SER C 1 39 ? -8.372 105.474 23.174 1.00 29.37 59 SER C N 1
ATOM 4543 C CA . SER C 1 39 ? -9.675 104.870 22.930 1.00 32.67 59 SER C CA 1
ATOM 4544 C C . SER C 1 39 ? -10.066 104.943 21.458 1.00 29.49 59 SER C C 1
ATOM 4545 O O . SER C 1 39 ? -10.795 104.068 20.970 1.00 31.54 59 SER C O 1
ATOM 4553 N N . ASP C 1 40 ? -9.574 105.952 20.732 1.00 27.27 60 ASP C N 1
ATOM 4554 C CA . ASP C 1 40 ? -9.758 106.008 19.289 1.00 26.81 60 ASP C CA 1
ATOM 4555 C C . ASP C 1 40 ? -8.884 105.009 18.551 1.00 23.63 60 ASP C C 1
ATOM 4556 O O . ASP C 1 40 ? -9.288 104.526 17.488 1.00 24.30 60 ASP C O 1
ATOM 4565 N N . LEU C 1 41 ? -7.670 104.759 19.032 1.00 23.03 61 LEU C N 1
ATOM 4566 C CA . LEU C 1 41 ? -6.642 104.047 18.268 1.00 22.52 61 LEU C CA 1
ATOM 4567 C C . LEU C 1 41 ? -6.656 102.537 18.496 1.00 20.63 61 LEU C C 1
ATOM 4568 O O . LEU C 1 41 ? -6.214 101.779 17.613 1.00 21.62 61 LEU C O 1
ATOM 4584 N N . LEU C 1 42 ? -7.173 102.095 19.638 1.00 20.60 62 LEU C N 1
ATOM 4585 C CA . LEU C 1 42 ? -7.245 100.669 19.931 1.00 20.31 62 LEU C CA 1
ATOM 4586 C C . LEU C 1 42 ? -8.493 100.065 19.311 1.00 20.61 62 LEU C C 1
ATOM 4587 O O . LEU C 1 42 ? -9.611 100.494 19.621 1.00 21.80 62 LEU C O 1
ATOM 4603 N N . ARG C 1 43 ? -8.318 99.008 18.510 1.00 20.09 63 ARG C N 1
ATOM 4604 C CA . ARG C 1 43 ? -9.458 98.361 17.849 1.00 20.34 63 ARG C CA 1
ATOM 4605 C C . ARG C 1 43 ? -9.282 96.856 17.827 1.00 19.44 63 ARG C C 1
ATOM 4606 O O . ARG C 1 43 ? -8.165 96.364 17.590 1.00 20.41 63 ARG C O 1
ATOM 4627 N N . PRO C 1 44 ? -10.359 96.106 18.063 1.00 20.62 64 PRO C N 1
ATOM 4628 C CA . PRO C 1 44 ? -10.291 94.651 17.883 1.00 21.75 64 PRO C CA 1
ATOM 4629 C C . PRO C 1 44 ? -10.305 94.309 16.403 1.00 21.86 64 PRO C C 1
ATOM 4630 O O . PRO C 1 44 ? -10.909 95.009 15.577 1.00 25.67 64 PRO C O 1
ATOM 4641 N N . VAL C 1 45 ? -9.553 93.287 16.054 1.00 20.60 65 VAL C N 1
ATOM 4642 C CA . VAL C 1 45 ? -9.391 92.845 14.672 1.00 20.49 65 VAL C CA 1
ATOM 4643 C C . VAL C 1 45 ? -10.169 91.573 14.394 1.00 20.49 65 VAL C C 1
ATOM 4644 O O . VAL C 1 45 ? -11.011 91.549 13.495 1.00 25.12 65 VAL C O 1
ATOM 4657 N N . THR C 1 46 ? -9.868 90.495 15.117 1.00 19.57 66 THR C N 1
ATOM 4658 C CA . THR C 1 46 ? -10.476 89.217 14.796 1.00 20.02 66 THR C CA 1
ATOM 4659 C C . THR C 1 46 ? -10.302 88.310 16.000 1.00 18.94 66 THR C C 1
ATOM 4660 O O . THR C 1 46 ? -9.493 88.571 16.872 1.00 18.97 66 THR C O 1
ATOM 4671 N N . SER C 1 47 ? -11.036 87.219 16.004 1.00 21.21 67 SER C N 1
ATOM 4672 C CA A SER C 1 47 ? -10.898 86.215 17.043 0.53 20.71 67 SER C CA 1
ATOM 4673 C CA B SER C 1 47 ? -10.908 86.211 17.043 0.47 21.41 67 SER C CA 1
ATOM 4674 C C . SER C 1 47 ? -10.667 84.848 16.423 1.00 18.78 67 SER C C 1
ATOM 4675 O O . SER C 1 47 ? -11.102 84.577 15.325 1.00 20.66 67 SER C O 1
ATOM 4688 N N . PHE C 1 48 ? -9.985 83.977 17.167 1.00 19.64 68 PHE C N 1
ATOM 4689 C CA . PHE C 1 48 ? -9.687 82.634 16.685 1.00 18.51 68 PHE C CA 1
ATOM 4690 C C . PHE C 1 48 ? -9.666 81.664 17.851 1.00 17.19 68 PHE C C 1
ATOM 4691 O O . PHE C 1 48 ? -9.381 82.032 18.987 1.00 18.08 68 PHE C O 1
ATOM 4708 N N . GLN C 1 49 ? -9.915 80.411 17.554 1.00 17.13 69 GLN C N 1
ATOM 4709 C CA . GLN C 1 49 ? -9.932 79.410 18.620 1.00 17.47 69 GLN C CA 1
ATOM 4710 C C . GLN C 1 49 ? -9.408 78.056 18.153 1.00 15.24 69 GLN C C 1
ATOM 4711 O O . GLN C 1 49 ? -9.555 77.053 18.889 1.00 15.91 69 GLN C O 1
ATOM 4724 N N . THR C 1 50 ? -8.747 77.987 17.007 1.00 16.11 70 THR C N 1
ATOM 4725 C CA . THR C 1 50 ? -8.038 76.788 16.595 1.00 15.03 70 THR C CA 1
ATOM 4726 C C . THR C 1 50 ? -6.682 77.211 16.053 1.00 15.12 70 THR C C 1
ATOM 4727 O O . THR C 1 50 ? -6.471 78.381 15.691 1.00 15.66 70 THR C O 1
ATOM 4739 N N . VAL C 1 51 ? -5.761 76.241 15.971 1.00 15.40 71 VAL C N 1
ATOM 4740 C CA . VAL C 1 51 ? -4.446 76.493 15.420 1.00 15.80 71 VAL C CA 1
ATOM 4741 C C . VAL C 1 51 ? -4.581 76.918 13.951 1.00 17.14 71 VAL C C 1
ATOM 4742 O O . VAL C 1 51 ? -3.827 77.765 13.458 1.00 17.66 71 VAL C O 1
ATOM 4755 N N . GLU C 1 52 ? -5.491 76.269 13.214 1.00 16.96 72 GLU C N 1
ATOM 4756 C CA . GLU C 1 52 ? -5.668 76.559 11.796 1.00 18.12 72 GLU C CA 1
ATOM 4757 C C . GLU C 1 52 ? -6.191 77.983 11.579 1.00 18.81 72 GLU C C 1
ATOM 4758 O O . GLU C 1 52 ? -5.759 78.674 10.650 1.00 19.36 72 GLU C O 1
ATOM 4770 N N . GLU C 1 53 ? -7.137 78.424 12.414 1.00 17.78 73 GLU C N 1
ATOM 4771 C CA . GLU C 1 53 ? -7.577 79.807 12.343 1.00 17.79 73 GLU C CA 1
ATOM 4772 C C . GLU C 1 53 ? -6.425 80.777 12.646 1.00 17.39 73 GLU C C 1
ATOM 4773 O O . GLU C 1 53 ? -6.278 81.816 11.986 1.00 18.02 73 GLU C O 1
ATOM 4785 N N . PHE C 1 54 ? -5.634 80.486 13.674 1.00 16.52 74 PHE C N 1
ATOM 4786 C CA . PHE C 1 54 ? -4.475 81.303 14.004 1.00 15.74 74 PHE C CA 1
ATOM 4787 C C . PHE C 1 54 ? -3.569 81.500 12.790 1.00 16.43 74 PHE C C 1
ATOM 4788 O O . PHE C 1 54 ? -3.219 82.632 12.436 1.00 18.16 74 PHE C O 1
ATOM 4805 N N . TRP C 1 55 ? -3.184 80.409 12.135 1.00 17.57 75 TRP C N 1
ATOM 4806 C CA . TRP C 1 55 ? -2.280 80.518 10.992 1.00 18.42 75 TRP C CA 1
ATOM 4807 C C . TRP C 1 55 ? -2.915 81.318 9.864 1.00 19.47 75 TRP C C 1
ATOM 4808 O O . TRP C 1 55 ? -2.232 82.118 9.238 1.00 20.82 75 TRP C O 1
ATOM 4829 N N . ALA C 1 56 ? -4.218 81.144 9.624 1.00 20.05 76 ALA C N 1
ATOM 4830 C CA . ALA C 1 56 ? -4.888 81.897 8.563 1.00 21.87 76 ALA C CA 1
ATOM 4831 C C . ALA C 1 56 ? -4.826 83.391 8.852 1.00 21.38 76 ALA C C 1
ATOM 4832 O O . ALA C 1 56 ? -4.646 84.225 7.936 1.00 22.77 76 ALA C O 1
ATOM 4839 N N . ILE C 1 57 ? -4.982 83.759 10.131 1.00 19.87 77 ILE C N 1
ATOM 4840 C CA . ILE C 1 57 ? -4.929 85.170 10.491 1.00 19.21 77 ILE C CA 1
ATOM 4841 C C . ILE C 1 57 ? -3.528 85.695 10.317 1.00 19.99 77 ILE C C 1
ATOM 4842 O O . ILE C 1 57 ? -3.332 86.769 9.729 1.00 20.34 77 ILE C O 1
ATOM 4858 N N . ILE C 1 58 ? -2.546 85.020 10.931 1.00 19.20 78 ILE C N 1
ATOM 4859 C CA . ILE C 1 58 ? -1.202 85.590 11.014 1.00 21.75 78 ILE C CA 1
ATOM 4860 C C . ILE C 1 58 ? -0.577 85.699 9.623 1.00 21.87 78 ILE C C 1
ATOM 4861 O O . ILE C 1 58 ? 0.260 86.574 9.379 1.00 24.29 78 ILE C O 1
ATOM 4877 N N . GLN C 1 59 ? -0.980 84.833 8.697 1.00 20.79 79 GLN C N 1
ATOM 4878 C CA . GLN C 1 59 ? -0.487 84.929 7.322 1.00 21.40 79 GLN C CA 1
ATOM 4879 C C . GLN C 1 59 ? -1.146 86.033 6.501 1.00 21.40 79 GLN C C 1
ATOM 4880 O O . GLN C 1 59 ? -0.711 86.266 5.357 1.00 24.52 79 GLN C O 1
ATOM 4894 N N . ASN C 1 60 ? -2.158 86.714 7.066 1.00 21.47 80 ASN C N 1
ATOM 4895 C CA . ASN C 1 60 ? -2.919 87.715 6.315 1.00 22.43 80 ASN C CA 1
ATOM 4896 C C . ASN C 1 60 ? -3.002 89.052 7.042 1.00 23.90 80 ASN C C 1
ATOM 4897 O O . ASN C 1 60 ? -3.898 89.864 6.728 1.00 25.69 80 ASN C O 1
ATOM 4908 N N . ILE C 1 61 ? -2.096 89.299 7.981 1.00 20.74 81 ILE C N 1
ATOM 4909 C CA . ILE C 1 61 ? -1.933 90.598 8.627 1.00 19.88 81 ILE C CA 1
ATOM 4910 C C . ILE C 1 61 ? -0.468 91.001 8.515 1.00 19.51 81 ILE C C 1
ATOM 4911 O O . ILE C 1 61 ? 0.424 90.168 8.277 1.00 20.54 81 ILE C O 1
ATOM 4927 N N . PRO C 1 62 ? -0.175 92.274 8.723 1.00 18.97 82 PRO C N 1
ATOM 4928 C CA . PRO C 1 62 ? 1.216 92.722 8.538 1.00 18.46 82 PRO C CA 1
ATOM 4929 C C . PRO C 1 62 ? 2.169 92.050 9.521 1.00 18.19 82 PRO C C 1
ATOM 4930 O O . PRO C 1 62 ? 1.823 91.791 10.674 1.00 19.82 82 PRO C O 1
ATOM 4941 N N . GLU C 1 63 ? 3.392 91.785 9.048 1.00 18.48 83 GLU C N 1
ATOM 4942 C CA . GLU C 1 63 ? 4.443 91.309 9.941 1.00 19.77 83 GLU C CA 1
ATOM 4943 C C . GLU C 1 63 ? 4.959 92.458 10.810 1.00 19.39 83 GLU C C 1
ATOM 4944 O O . GLU C 1 63 ? 4.905 93.629 10.413 1.00 18.64 83 GLU C O 1
ATOM 4956 N N . PRO C 1 64 ? 5.527 92.152 11.964 1.00 18.92 84 PRO C N 1
ATOM 4957 C CA . PRO C 1 64 ? 6.065 93.210 12.823 1.00 19.64 84 PRO C CA 1
ATOM 4958 C C . PRO C 1 64 ? 6.971 94.200 12.119 1.00 19.93 84 PRO C C 1
ATOM 4959 O O . PRO C 1 64 ? 6.877 95.394 12.414 1.00 20.53 84 PRO C O 1
ATOM 4970 N N . HIS C 1 65 ? 7.849 93.759 11.215 1.00 19.89 85 HIS C N 1
ATOM 4971 C CA . HIS C 1 65 ? 8.783 94.683 10.592 1.00 21.43 85 HIS C CA 1
ATOM 4972 C C . HIS C 1 65 ? 8.080 95.727 9.728 1.00 21.48 85 HIS C C 1
ATOM 4973 O O . HIS C 1 65 ? 8.703 96.735 9.382 1.00 23.57 85 HIS C O 1
ATOM 4987 N N . GLU C 1 66 ? 6.785 95.543 9.426 1.00 20.96 86 GLU C N 1
ATOM 4988 C CA . GLU C 1 66 ? 6.030 96.480 8.592 1.00 20.47 86 GLU C CA 1
ATOM 4989 C C . GLU C 1 66 ? 5.307 97.531 9.415 1.00 19.34 86 GLU C C 1
ATOM 4990 O O . GLU C 1 66 ? 4.823 98.512 8.843 1.00 21.80 86 GLU C O 1
ATOM 5002 N N . LEU C 1 67 ? 5.196 97.350 10.728 1.00 20.37 87 LEU C N 1
ATOM 5003 C CA . LEU C 1 67 ? 4.315 98.175 11.532 1.00 21.56 87 LEU C CA 1
ATOM 5004 C C . LEU C 1 67 ? 4.917 99.553 11.802 1.00 21.40 87 LEU C C 1
ATOM 5005 O O . LEU C 1 67 ? 6.125 99.704 11.978 1.00 21.43 87 LEU C O 1
ATOM 5021 N N . PRO C 1 68 ? 4.060 100.558 11.918 1.00 20.87 88 PRO C N 1
ATOM 5022 C CA . PRO C 1 68 ? 4.518 101.924 12.176 1.00 21.41 88 PRO C CA 1
ATOM 5023 C C . PRO C 1 68 ? 4.814 102.198 13.650 1.00 22.19 88 PRO C C 1
ATOM 5024 O O . PRO C 1 68 ? 4.348 101.510 14.567 1.00 21.29 88 PRO C O 1
ATOM 5035 N N . LEU C 1 69 ? 5.618 103.240 13.860 1.00 23.12 89 LEU C N 1
ATOM 5036 C CA . LEU C 1 69 ? 5.934 103.692 15.211 1.00 22.42 89 LEU C CA 1
ATOM 5037 C C . LEU C 1 69 ? 4.669 103.978 16.008 1.00 23.75 89 LEU C C 1
ATOM 5038 O O . LEU C 1 69 ? 3.694 104.533 15.497 1.00 23.44 89 LEU C O 1
ATOM 5054 N N . LYS C 1 70 ? 4.700 103.596 17.279 1.00 22.42 90 LYS C N 1
ATOM 5055 C CA . LYS C 1 70 ? 3.629 103.789 18.260 1.00 25.52 90 LYS C CA 1
ATOM 5056 C C . LYS C 1 70 ? 2.462 102.823 18.084 1.00 23.47 90 LYS C C 1
ATOM 5057 O O . LYS C 1 70 ? 1.477 102.934 18.837 1.00 24.15 90 LYS C O 1
ATOM 5076 N N . SER C 1 71 ? 2.534 101.877 17.161 1.00 20.25 91 SER C N 1
ATOM 5077 C CA . SER C 1 71 ? 1.498 100.867 17.035 1.00 17.95 91 SER C CA 1
ATOM 5078 C C . SER C 1 71 ? 1.784 99.721 17.995 1.00 16.91 91 SER C C 1
ATOM 5079 O O . SER C 1 71 ? 2.899 99.578 18.510 1.00 18.76 91 SER C O 1
ATOM 5087 N N . ASP C 1 72 ? 0.744 98.909 18.239 1.00 18.28 92 ASP C N 1
ATOM 5088 C CA . ASP C 1 72 ? 0.857 97.712 19.055 1.00 18.05 92 ASP C CA 1
ATOM 5089 C C . ASP C 1 72 ? 0.017 96.609 18.407 1.00 17.61 92 ASP C C 1
ATOM 5090 O O . ASP C 1 72 ? -1.059 96.879 17.856 1.00 17.62 92 ASP C O 1
ATOM 5099 N N . TYR C 1 73 ? 0.468 95.350 18.552 1.00 15.99 93 TYR C N 1
ATOM 5100 C CA . TYR C 1 73 ? -0.428 94.195 18.438 1.00 15.83 93 TYR C CA 1
ATOM 5101 C C . TYR C 1 73 ? -0.708 93.653 19.841 1.00 15.77 93 TYR C C 1
ATOM 5102 O O . TYR C 1 73 ? 0.200 93.600 20.680 1.00 16.86 93 TYR C O 1
ATOM 5120 N N . HIS C 1 74 ? -1.957 93.240 20.104 1.00 15.42 94 HIS C N 1
ATOM 5121 C CA . HIS C 1 74 ? -2.320 92.626 21.387 1.00 16.26 94 HIS C CA 1
ATOM 5122 C C . HIS C 1 74 ? -3.089 91.360 21.095 1.00 15.48 94 HIS C C 1
ATOM 5123 O O . HIS C 1 74 ? -3.945 91.355 20.218 1.00 16.16 94 HIS C O 1
ATOM 5137 N N . VAL C 1 75 ? -2.734 90.261 21.755 1.00 15.01 95 VAL C N 1
ATOM 5138 C CA . VAL C 1 75 ? -3.484 89.004 21.601 1.00 14.57 95 VAL C CA 1
ATOM 5139 C C . VAL C 1 75 ? -3.903 88.584 23.006 1.00 14.27 95 VAL C C 1
ATOM 5140 O O . VAL C 1 75 ? -3.049 88.297 23.844 1.00 15.11 95 VAL C O 1
ATOM 5153 N N . PHE C 1 76 ? -5.192 88.693 23.297 1.00 14.50 96 PHE C N 1
ATOM 5154 C CA . PHE C 1 76 ? -5.725 88.492 24.643 1.00 14.89 96 PHE C CA 1
ATOM 5155 C C . PHE C 1 76 ? -6.855 87.479 24.612 1.00 15.46 96 PHE C C 1
ATOM 5156 O O . PHE C 1 76 ? -7.584 87.337 23.635 1.00 16.31 96 PHE C O 1
ATOM 5173 N N . ARG C 1 77 ? -7.018 86.777 25.711 1.00 15.50 97 ARG C N 1
ATOM 5174 C CA . ARG C 1 77 ? -8.097 85.805 25.757 1.00 15.83 97 ARG C CA 1
ATOM 5175 C C . ARG C 1 77 ? -9.446 86.469 25.554 1.00 18.96 97 ARG C C 1
ATOM 5176 O O . ARG C 1 77 ? -9.673 87.595 25.993 1.00 20.48 97 ARG C O 1
ATOM 5197 N N . ASN C 1 78 ? -10.388 85.744 24.939 1.00 20.36 98 ASN C N 1
ATOM 5198 C CA . ASN C 1 78 ? -11.676 86.366 24.675 1.00 25.57 98 ASN C CA 1
ATOM 5199 C C . ASN C 1 78 ? -12.270 86.908 25.956 1.00 29.81 98 ASN C C 1
ATOM 5200 O O . ASN C 1 78 ? -12.186 86.276 27.015 1.00 29.98 98 ASN C O 1
ATOM 5211 N N . ASP C 1 79 ? -12.857 88.100 25.841 1.00 30.00 99 ASP C N 1
ATOM 5212 C CA . ASP C 1 79 ? -13.542 88.826 26.903 1.00 35.71 99 ASP C CA 1
ATOM 5213 C C . ASP C 1 79 ? -12.588 89.535 27.850 1.00 38.58 99 ASP C C 1
ATOM 5214 O O . ASP C 1 79 ? -13.051 90.051 28.902 1.00 54.73 99 ASP C O 1
ATOM 5223 N N . VAL C 1 80 ? -11.293 89.590 27.537 1.00 25.32 100 VAL C N 1
ATOM 5224 C CA . VAL C 1 80 ? -10.352 90.431 28.259 1.00 21.54 100 VAL C CA 1
ATOM 5225 C C . VAL C 1 80 ? -9.868 91.533 27.316 1.00 20.70 100 VAL C C 1
ATOM 5226 O O . VAL C 1 80 ? -9.237 91.268 26.285 1.00 21.25 100 VAL C O 1
ATOM 5239 N N . ARG C 1 81 ? -10.159 92.791 27.680 1.00 21.56 101 ARG C N 1
ATOM 5240 C CA . ARG C 1 81 ? -9.607 93.897 26.895 1.00 20.56 101 ARG C CA 1
ATOM 5241 C C . ARG C 1 81 ? -8.132 94.089 27.239 1.00 19.11 101 ARG C C 1
ATOM 5242 O O . ARG C 1 81 ? -7.706 93.820 28.379 1.00 19.57 101 ARG C O 1
ATOM 5263 N N . PRO C 1 82 ? -7.315 94.521 26.264 1.00 18.92 102 PRO C N 1
ATOM 5264 C CA . PRO C 1 82 ? -5.879 94.724 26.528 1.00 18.64 102 PRO C CA 1
ATOM 5265 C C . PRO C 1 82 ? -5.582 96.045 27.239 1.00 19.02 102 PRO C C 1
ATOM 5266 O O . PRO C 1 82 ? -4.728 96.850 26.809 1.00 19.65 102 PRO C O 1
ATOM 5277 N N . GLU C 1 83 ? -6.225 96.223 28.389 1.00 19.27 103 GLU C N 1
ATOM 5278 C CA . GLU C 1 83 ? -6.187 97.489 29.124 1.00 21.65 103 GLU C CA 1
ATOM 5279 C C . GLU C 1 83 ? -6.022 97.220 30.620 1.00 21.66 103 GLU C C 1
ATOM 5280 O O . GLU C 1 83 ? -6.567 96.243 31.146 1.00 21.24 103 GLU C O 1
ATOM 5292 N N . TRP C 1 84 ? -5.244 98.079 31.292 1.00 23.11 104 TRP C N 1
ATOM 5293 C CA A TRP C 1 84 ? -5.073 97.844 32.713 0.52 25.14 104 TRP C CA 1
ATOM 5294 C CA B TRP C 1 84 ? -5.045 97.995 32.738 0.48 24.91 104 TRP C CA 1
ATOM 5295 C C . TRP C 1 84 ? -6.369 98.028 33.492 1.00 25.46 104 TRP C C 1
ATOM 5296 O O . TRP C 1 84 ? -6.477 97.478 34.595 1.00 28.03 104 TRP C O 1
ATOM 5337 N N . GLU C 1 85 ? -7.369 98.726 32.936 1.00 28.03 105 GLU C N 1
ATOM 5338 C CA . GLU C 1 85 ? -8.640 98.916 33.628 1.00 31.21 105 GLU C CA 1
ATOM 5339 C C . GLU C 1 85 ? -9.515 97.669 33.638 1.00 27.65 105 GLU C C 1
ATOM 5340 O O . GLU C 1 85 ? -10.438 97.590 34.454 1.00 29.64 105 GLU C O 1
ATOM 5352 N N . ASP C 1 86 ? -9.271 96.706 32.750 1.00 25.71 106 ASP C N 1
ATOM 5353 C CA . ASP C 1 86 ? -10.066 95.486 32.744 1.00 24.75 106 ASP C CA 1
ATOM 5354 C C . ASP C 1 86 ? -9.847 94.746 34.061 1.00 24.72 106 ASP C C 1
ATOM 5355 O O . ASP C 1 86 ? -8.709 94.591 34.528 1.00 24.75 106 ASP C O 1
ATOM 5364 N N . GLU C 1 87 ? -10.951 94.275 34.655 1.00 29.33 107 GLU C N 1
ATOM 5365 C CA . GLU C 1 87 ? -10.876 93.575 35.936 1.00 32.03 107 GLU C CA 1
ATOM 5366 C C . GLU C 1 87 ? -9.933 92.383 35.897 1.00 26.01 107 GLU C C 1
ATOM 5367 O O . GLU C 1 87 ? -9.328 92.047 36.929 1.00 27.16 107 GLU C O 1
ATOM 5379 N N . ALA C 1 88 ? -9.813 91.709 34.743 1.00 24.53 108 ALA C N 1
ATOM 5380 C CA . ALA C 1 88 ? -8.923 90.557 34.682 1.00 24.09 108 ALA C CA 1
ATOM 5381 C C . ALA C 1 88 ? -7.457 90.958 34.761 1.00 22.44 108 ALA C C 1
ATOM 5382 O O . ALA C 1 88 ? -6.626 90.127 35.131 1.00 23.12 108 ALA C O 1
ATOM 5389 N N . ASN C 1 89 ? -7.124 92.208 34.409 1.00 21.95 109 ASN C N 1
ATOM 5390 C CA . ASN C 1 89 ? -5.752 92.696 34.421 1.00 22.07 109 ASN C CA 1
ATOM 5391 C C . ASN C 1 89 ? -5.410 93.575 35.618 1.00 21.79 109 ASN C C 1
ATOM 5392 O O . ASN C 1 89 ? -4.224 93.727 35.922 1.00 23.40 109 ASN C O 1
ATOM 5403 N N . ALA C 1 90 ? -6.406 94.193 36.248 1.00 23.59 110 ALA C N 1
ATOM 5404 C CA . ALA C 1 90 ? -6.150 95.308 37.157 1.00 26.59 110 ALA C CA 1
ATOM 5405 C C . ALA C 1 90 ? -5.250 94.943 38.347 1.00 26.42 110 ALA C C 1
ATOM 5406 O O . ALA C 1 90 ? -4.543 95.816 38.867 1.00 30.84 110 ALA C O 1
ATOM 5413 N N . LYS C 1 91 ? -5.270 93.694 38.817 1.00 25.94 111 LYS C N 1
ATOM 5414 C CA . LYS C 1 91 ? -4.458 93.277 39.961 1.00 26.28 111 LYS C CA 1
ATOM 5415 C C . LYS C 1 91 ? -3.162 92.612 39.528 1.00 22.51 111 LYS C C 1
ATOM 5416 O O . LYS C 1 91 ? -2.453 92.035 40.374 1.00 24.52 111 LYS C O 1
ATOM 5435 N N . GLY C 1 92 ? -2.854 92.652 38.234 1.00 21.25 112 GLY C N 1
ATOM 5436 C CA . GLY C 1 92 ? -1.653 92.027 37.734 1.00 20.34 112 GLY C CA 1
ATOM 5437 C C . GLY C 1 92 ? -0.613 92.996 37.204 1.00 19.83 112 GLY C C 1
ATOM 5438 O O . GLY C 1 92 ? -0.402 94.089 37.763 1.00 22.28 112 GLY C O 1
ATOM 5442 N N . GLY C 1 93 ? 0.073 92.606 36.145 1.00 18.96 113 GLY C N 1
ATOM 5443 C CA . GLY C 1 93 ? 1.116 93.435 35.583 1.00 18.86 113 GLY C CA 1
ATOM 5444 C C . GLY C 1 93 ? 1.627 92.803 34.318 1.00 17.77 113 GLY C C 1
ATOM 5445 O O . GLY C 1 93 ? 0.934 91.978 33.707 1.00 18.38 113 GLY C O 1
ATOM 5449 N N . LYS C 1 94 ? 2.830 93.209 33.899 1.00 18.25 114 LYS C N 1
ATOM 5450 C CA . LYS C 1 94 ? 3.404 92.623 32.691 1.00 18.15 114 LYS C CA 1
ATOM 5451 C C . LYS C 1 94 ? 4.882 92.322 32.871 1.00 17.29 114 LYS C C 1
ATOM 5452 O O . LYS C 1 94 ? 5.621 93.110 33.470 1.00 19.01 114 LYS C O 1
ATOM 5471 N N . TRP C 1 95 ? 5.321 91.170 32.335 1.00 16.37 115 TRP C N 1
ATOM 5472 C CA . TRP C 1 95 ? 6.727 90.939 32.058 1.00 16.79 115 TRP C CA 1
ATOM 5473 C C . TRP C 1 95 ? 7.039 91.588 30.728 1.00 18.03 115 TRP C C 1
ATOM 5474 O O . TRP C 1 95 ? 6.364 91.329 29.738 1.00 19.29 115 TRP C O 1
ATOM 5495 N N . SER C 1 96 ? 8.055 92.444 30.684 1.00 17.88 116 SER C N 1
ATOM 5496 C CA . SER C 1 96 ? 8.398 93.141 29.459 1.00 19.48 116 SER C CA 1
ATOM 5497 C C . SER C 1 96 ? 9.882 93.025 29.151 1.00 17.38 116 SER C C 1
ATOM 5498 O O . SER C 1 96 ? 10.733 93.040 30.054 1.00 19.57 116 SER C O 1
ATOM 5506 N N . PHE C 1 97 ? 10.157 92.896 27.866 1.00 19.15 117 PHE C N 1
ATOM 5507 C CA . PHE C 1 97 ? 11.500 92.856 27.309 1.00 18.25 117 PHE C CA 1
ATOM 5508 C C . PHE C 1 97 ? 11.578 93.920 26.219 1.00 18.36 117 PHE C C 1
ATOM 5509 O O . PHE C 1 97 ? 10.743 93.938 25.321 1.00 18.18 117 PHE C O 1
ATOM 5526 N N . GLN C 1 98 ? 12.608 94.754 26.252 1.00 20.50 118 GLN C N 1
ATOM 5527 C CA . GLN C 1 98 ? 12.852 95.713 25.185 1.00 20.90 118 GLN C CA 1
ATOM 5528 C C . GLN C 1 98 ? 14.021 95.257 24.315 1.00 22.36 118 GLN C C 1
ATOM 5529 O O . GLN C 1 98 ? 15.130 95.048 24.806 1.00 25.89 118 GLN C O 1
ATOM 5543 N N . LEU C 1 99 ? 13.747 95.066 23.033 1.00 23.61 119 LEU C N 1
ATOM 5544 C CA . LEU C 1 99 ? 14.746 94.687 22.049 1.00 32.07 119 LEU C CA 1
ATOM 5545 C C . LEU C 1 99 ? 15.377 95.985 21.568 1.00 41.22 119 LEU C C 1
ATOM 5546 O O . LEU C 1 99 ? 14.806 96.700 20.746 1.00 41.12 119 LEU C O 1
ATOM 5562 N N . ARG C 1 100 ? 16.546 96.306 22.082 1.00 50.20 120 ARG C N 1
ATOM 5563 C CA . ARG C 1 100 ? 17.197 97.546 21.701 1.00 68.37 120 ARG C CA 1
ATOM 5564 C C . ARG C 1 100 ? 18.055 97.315 20.466 1.00 76.35 120 ARG C C 1
ATOM 5565 O O . ARG C 1 100 ? 18.686 96.264 20.319 1.00 77.63 120 ARG C O 1
ATOM 5586 N N . GLY C 1 101 ? 18.035 98.290 19.557 1.00 79.69 121 GLY C N 1
ATOM 5587 C CA . GLY C 1 101 ? 18.910 98.267 18.402 1.00 79.69 121 GLY C CA 1
ATOM 5588 C C . GLY C 1 101 ? 18.262 97.822 17.108 1.00 75.83 121 GLY C C 1
ATOM 5589 O O . GLY C 1 101 ? 17.088 98.109 16.849 1.00 74.37 121 GLY C O 1
ATOM 5593 N N . ALA C 1 102 ? 19.039 97.124 16.277 1.00 74.24 122 ALA C N 1
ATOM 5594 C CA . ALA C 1 102 ? 18.556 96.723 14.960 1.00 74.61 122 ALA C CA 1
ATOM 5595 C C . ALA C 1 102 ? 17.323 95.832 15.069 1.00 72.83 122 ALA C C 1
ATOM 5596 O O . ALA C 1 102 ? 16.399 95.935 14.253 1.00 74.50 122 ALA C O 1
ATOM 5603 N N . GLY C 1 103 ? 17.297 94.950 16.062 1.00 65.83 123 GLY C N 1
ATOM 5604 C CA . GLY C 1 103 ? 16.143 94.075 16.253 1.00 57.05 123 GLY C CA 1
ATOM 5605 C C . GLY C 1 103 ? 15.712 93.356 14.995 1.00 48.10 123 GLY C C 1
ATOM 5606 O O . GLY C 1 103 ? 14.508 93.260 14.718 1.00 45.13 123 GLY C O 1
ATOM 5610 N N . ALA C 1 104 ? 16.674 92.841 14.216 1.00 41.49 124 ALA C N 1
ATOM 5611 C CA . ALA C 1 104 ? 16.356 92.076 13.010 1.00 41.62 124 ALA C CA 1
ATOM 5612 C C . ALA C 1 104 ? 15.620 90.773 13.311 1.00 38.24 124 ALA C C 1
ATOM 5613 O O . ALA C 1 104 ? 15.113 90.131 12.383 1.00 42.18 124 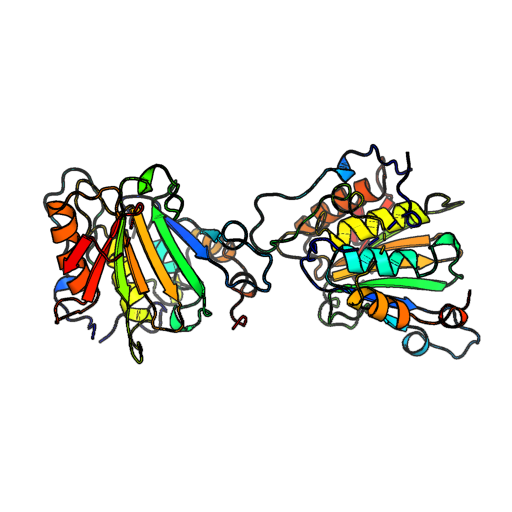ALA C O 1
ATOM 5620 N N . ASP C 1 105 ? 15.581 90.340 14.560 1.00 29.94 125 ASP C N 1
ATOM 5621 C CA . ASP C 1 105 ? 14.885 89.115 14.904 1.00 26.93 125 ASP C CA 1
ATOM 5622 C C . ASP C 1 105 ? 13.423 89.350 15.271 1.00 21.45 125 ASP C C 1
ATOM 5623 O O . ASP C 1 105 ? 12.773 88.416 15.758 1.00 22.15 125 ASP C O 1
ATOM 5632 N N . ILE C 1 106 ? 12.892 90.561 15.047 1.00 21.20 126 ILE C N 1
ATOM 5633 C CA . ILE C 1 106 ? 11.585 90.909 15.606 1.00 20.30 126 ILE C CA 1
ATOM 5634 C C . ILE C 1 106 ? 10.503 89.948 15.115 1.00 19.87 126 ILE C C 1
ATOM 5635 O O . ILE C 1 106 ? 9.642 89.526 15.887 1.00 18.70 126 ILE C O 1
ATOM 5651 N N . ASP C 1 107 ? 10.471 89.642 13.815 1.00 20.27 127 ASP C N 1
ATOM 5652 C CA . ASP C 1 107 ? 9.359 88.842 13.302 1.00 17.83 127 ASP C CA 1
ATOM 5653 C C . ASP C 1 107 ? 9.355 87.440 13.924 1.00 18.08 127 ASP C C 1
ATOM 5654 O O . ASP C 1 107 ? 8.300 86.939 14.350 1.00 17.95 127 ASP C O 1
ATOM 5663 N N . GLU C 1 108 ? 10.544 86.820 14.031 1.00 18.26 128 GLU C N 1
ATOM 5664 C CA . GLU C 1 108 ? 10.618 85.482 14.602 1.00 17.95 128 GLU C CA 1
ATOM 5665 C C . GLU C 1 108 ? 10.345 85.509 16.097 1.00 17.61 128 GLU C C 1
ATOM 5666 O O . GLU C 1 108 ? 9.705 84.591 16.642 1.00 17.72 128 GLU C O 1
ATOM 5678 N N . LEU C 1 109 ? 10.852 86.530 16.800 1.00 18.03 129 LEU C N 1
ATOM 5679 C CA . LEU C 1 109 ? 10.595 86.605 18.232 1.00 18.01 129 LEU C CA 1
ATOM 5680 C C . LEU C 1 109 ? 9.126 86.748 18.530 1.00 17.20 129 LEU C C 1
ATOM 5681 O O . LEU C 1 109 ? 8.605 86.140 19.476 1.00 18.44 129 LEU C O 1
ATOM 5697 N N . TRP C 1 110 ? 8.418 87.518 17.706 1.00 17.17 130 TRP C N 1
ATOM 5698 C CA . TRP C 1 110 ? 6.988 87.683 17.937 1.00 18.34 130 TRP C CA 1
ATOM 5699 C C . TRP C 1 110 ? 6.258 86.392 17.640 1.00 16.04 130 TRP C C 1
ATOM 5700 O O . TRP C 1 110 ? 5.356 86.001 18.381 1.00 16.51 130 TRP C O 1
ATOM 5721 N N . LEU C 1 111 ? 6.608 85.743 16.532 1.00 16.79 131 LEU C N 1
ATOM 5722 C CA . LEU C 1 111 ? 5.967 84.476 16.220 1.00 16.82 131 LEU C CA 1
ATOM 5723 C C . LEU C 1 111 ? 6.173 83.454 17.340 1.00 15.34 131 LEU C C 1
ATOM 5724 O O . LEU C 1 111 ? 5.222 82.782 17.757 1.00 15.64 131 LEU C O 1
ATOM 5740 N N . ARG C 1 112 ? 7.420 83.323 17.812 1.00 16.08 132 ARG C N 1
ATOM 5741 C CA . ARG C 1 112 ? 7.700 82.378 18.893 1.00 15.37 132 ARG C CA 1
ATOM 5742 C C . ARG C 1 112 ? 6.858 82.700 20.110 1.00 15.41 132 ARG C C 1
ATOM 5743 O O . ARG C 1 112 ? 6.325 81.795 20.758 1.00 15.91 132 ARG C O 1
ATOM 5764 N N . THR C 1 113 ? 6.770 83.989 20.446 1.00 15.60 133 THR C N 1
ATOM 5765 C CA . THR C 1 113 ? 5.983 84.428 21.580 1.00 15.23 133 THR C CA 1
ATOM 5766 C C . THR C 1 113 ? 4.524 84.055 21.413 1.00 15.72 133 THR C C 1
ATOM 5767 O O . THR C 1 113 ? 3.896 83.524 22.339 1.00 16.11 133 THR C O 1
ATOM 5778 N N . LEU C 1 114 ? 3.951 84.339 20.238 1.00 14.95 134 LEU C N 1
ATOM 5779 C CA . LEU C 1 114 ? 2.557 83.972 19.997 1.00 15.17 134 LEU C CA 1
ATOM 5780 C C . LEU C 1 114 ? 2.333 82.492 20.135 1.00 14.94 134 LEU C C 1
ATOM 5781 O O . LEU C 1 114 ? 1.318 82.070 20.681 1.00 15.46 134 LEU C O 1
ATOM 5797 N N . LEU C 1 115 ? 3.216 81.702 19.525 1.00 14.59 135 LEU C N 1
ATOM 5798 C CA . LEU C 1 115 ? 3.033 80.248 19.623 1.00 14.65 135 LEU C CA 1
ATOM 5799 C C . LEU C 1 115 ? 3.058 79.772 21.079 1.00 14.28 135 LEU C C 1
ATOM 5800 O O . LEU C 1 115 ? 2.223 78.946 21.500 1.00 15.01 135 LEU C O 1
ATOM 5816 N N . ALA C 1 116 ? 3.987 80.301 21.858 1.00 13.98 136 ALA C N 1
ATOM 5817 C CA . ALA C 1 116 ? 4.093 79.906 23.246 1.00 14.14 136 ALA C CA 1
ATOM 5818 C C . ALA C 1 116 ? 2.853 80.315 24.037 1.00 14.08 136 ALA C C 1
ATOM 5819 O O . ALA C 1 116 ? 2.449 79.611 24.967 1.00 15.56 136 ALA C O 1
ATOM 5826 N N . VAL C 1 117 ? 2.275 81.476 23.724 1.00 13.79 137 VAL C N 1
ATOM 5827 C CA . VAL C 1 117 ? 1.080 81.968 24.411 1.00 14.56 137 VAL C CA 1
ATOM 5828 C C . VAL C 1 117 ? -0.151 81.155 24.025 1.00 13.72 137 VAL C C 1
ATOM 5829 O O . VAL C 1 117 ? -0.852 80.626 24.889 1.00 14.50 137 VAL C O 1
ATOM 5842 N N . ILE C 1 118 ? -0.445 81.050 22.724 1.00 13.75 138 ILE C N 1
ATOM 5843 C CA . ILE C 1 118 ? -1.644 80.303 22.335 1.00 14.77 138 ILE C CA 1
ATOM 5844 C C . ILE C 1 118 ? -1.511 78.803 22.628 1.00 15.23 138 ILE C C 1
ATOM 5845 O O . ILE C 1 118 ? -2.515 78.119 22.855 1.00 15.15 138 ILE C O 1
ATOM 5861 N N . GLY C 1 119 ? -0.291 78.288 22.617 1.00 14.07 139 GLY C N 1
ATOM 5862 C CA . GLY C 1 119 ? -0.016 76.902 22.948 1.00 15.04 139 GLY C CA 1
ATOM 5863 C C . GLY C 1 119 ? -0.114 76.583 24.417 1.00 15.24 139 GLY C C 1
ATOM 5864 O O . GLY C 1 119 ? -0.028 75.405 24.780 1.00 15.40 139 GLY C O 1
ATOM 5868 N N . GLU C 1 120 ? -0.253 77.585 25.277 1.00 14.89 140 GLU C N 1
ATOM 5869 C CA . GLU C 1 120 ? -0.296 77.395 26.737 1.00 14.37 140 GLU C CA 1
ATOM 5870 C C . GLU C 1 120 ? 0.998 76.794 27.256 1.00 14.17 140 GLU C C 1
ATOM 5871 O O . GLU C 1 120 ? 1.030 76.142 28.295 1.00 16.10 140 GLU C O 1
ATOM 5883 N N . THR C 1 121 ? 2.065 77.018 26.524 1.00 16.25 141 THR C N 1
ATOM 5884 C CA A THR C 1 121 ? 3.361 76.409 26.729 0.57 19.60 141 THR C CA 1
ATOM 5885 C CA B THR C 1 121 ? 3.268 76.299 26.841 0.43 20.10 141 THR C CA 1
ATOM 5886 C C . THR C 1 121 ? 3.996 76.917 28.005 1.00 18.60 141 THR C C 1
ATOM 5887 O O . THR C 1 121 ? 4.588 76.158 28.785 1.00 24.56 141 THR C O 1
ATOM 5908 N N . ILE C 1 122 ? 3.925 78.242 28.208 1.00 16.99 142 ILE C N 1
ATOM 5909 C CA . ILE C 1 122 ? 4.657 78.881 29.284 1.00 17.27 142 ILE C CA 1
ATOM 5910 C C . ILE C 1 122 ? 3.790 79.413 30.417 1.00 15.34 142 ILE C C 1
ATOM 5911 O O . ILE C 1 122 ? 4.330 79.693 31.498 1.00 15.75 142 ILE C O 1
ATOM 5927 N N . ASP C 1 123 ? 2.483 79.430 30.256 1.00 15.45 143 ASP C N 1
ATOM 5928 C CA . ASP C 1 123 ? 1.577 79.821 31.308 1.00 14.96 143 ASP C CA 1
ATOM 5929 C C . ASP C 1 123 ? 1.542 78.734 32.382 1.00 16.54 143 ASP C C 1
ATOM 5930 O O . ASP C 1 123 ? 1.881 77.560 32.146 1.00 16.38 143 ASP C O 1
ATOM 5939 N N . GLU C 1 124 ? 1.091 79.119 33.566 1.00 14.94 144 GLU C N 1
ATOM 5940 C CA . GLU C 1 124 ? 0.698 78.149 34.573 1.00 15.42 144 GLU C CA 1
ATOM 5941 C C . GLU C 1 124 ? -0.585 77.442 34.139 1.00 16.35 144 GLU C C 1
ATOM 5942 O O . GLU C 1 124 ? -1.415 78.004 33.423 1.00 15.40 144 GLU C O 1
ATOM 5954 N N . ASP C 1 125 ? -0.755 76.205 34.587 1.00 16.73 145 ASP C N 1
ATOM 5955 C CA . ASP C 1 125 ? -1.996 75.493 34.330 1.00 16.79 145 ASP C CA 1
ATOM 5956 C C . ASP C 1 125 ? -3.199 76.223 34.934 1.00 16.94 145 ASP C C 1
ATOM 5957 O O . ASP C 1 125 ? -4.259 76.319 34.298 1.00 16.59 145 ASP C O 1
ATOM 5966 N N . ASP C 1 126 ? -3.061 76.711 36.165 1.00 17.31 146 ASP C N 1
ATOM 5967 C CA . ASP C 1 126 ? -3.994 77.668 36.772 1.00 16.75 146 ASP C CA 1
ATOM 5968 C C . ASP C 1 126 ? -3.621 79.042 36.213 1.00 15.68 146 ASP C C 1
ATOM 5969 O O . ASP C 1 126 ? -2.733 79.726 36.728 1.00 17.38 146 ASP C O 1
ATOM 5978 N N . SER C 1 127 ? -4.247 79.405 35.083 1.00 16.22 147 SER C N 1
ATOM 5979 C CA . SER C 1 127 ? -3.728 80.447 34.213 1.00 15.71 147 SER C CA 1
ATOM 5980 C C . SER C 1 127 ? -3.466 81.775 34.904 1.00 15.97 147 SER C C 1
ATOM 5981 O O . SER C 1 127 ? -4.304 82.298 35.643 1.00 17.98 147 SER C O 1
ATOM 5989 N N . GLN C 1 128 ? -2.299 82.332 34.560 1.00 14.31 148 GLN C N 1
ATOM 5990 C CA . GLN C 1 128 ? -1.933 83.702 34.858 1.00 16.14 148 GLN C CA 1
ATOM 5991 C C . GLN C 1 128 ? -1.942 84.588 33.623 1.00 16.57 148 GLN C C 1
ATOM 5992 O O . GLN C 1 128 ? -2.260 85.778 33.736 1.00 17.05 148 GLN C O 1
ATOM 6006 N N . ILE C 1 129 ? -1.510 84.092 32.478 1.00 15.22 149 ILE C N 1
ATOM 6007 C CA . ILE C 1 129 ? -1.337 84.936 31.302 1.00 14.77 149 ILE C CA 1
ATOM 6008 C C . ILE C 1 129 ? -2.695 85.230 30.703 1.00 14.11 149 ILE C C 1
ATOM 6009 O O . ILE C 1 129 ? -3.454 84.314 30.352 1.00 15.27 149 ILE C O 1
ATOM 6025 N N . ASN C 1 130 ? -3.018 86.524 30.592 1.00 14.69 150 ASN C N 1
ATOM 6026 C CA . ASN C 1 130 ? -4.220 87.018 29.929 1.00 15.68 150 ASN C CA 1
ATOM 6027 C C . ASN C 1 130 ? -3.964 87.394 28.477 1.00 14.79 150 ASN C C 1
ATOM 6028 O O . ASN C 1 130 ? -4.896 87.391 27.661 1.00 14.98 150 ASN C O 1
ATOM 6039 N N . GLY C 1 131 ? -2.745 87.781 28.143 1.00 14.51 151 GLY C N 1
ATOM 6040 C CA . GLY C 1 131 ? -2.488 88.278 26.805 1.00 14.90 151 GLY C CA 1
ATOM 6041 C C . GLY C 1 131 ? -1.036 88.650 26.626 1.00 14.74 151 GLY C C 1
ATOM 6042 O O . GLY C 1 131 ? -0.226 88.591 27.556 1.00 14.54 151 GLY C O 1
ATOM 6046 N N . VAL C 1 132 ? -0.713 89.020 25.400 1.00 14.63 152 VAL C N 1
ATOM 6047 C CA . VAL C 1 132 ? 0.638 89.395 25.008 1.00 15.09 152 VAL C CA 1
ATOM 6048 C C . VAL C 1 132 ? 0.561 90.605 24.082 1.00 14.76 152 VAL C C 1
ATOM 6049 O O . VAL C 1 132 ? -0.365 90.734 23.284 1.00 15.35 152 VAL C O 1
ATOM 6062 N N . VAL C 1 133 ? 1.565 91.458 24.183 1.00 15.83 153 VAL C N 1
ATOM 6063 C CA . VAL C 1 133 ? 1.576 92.736 23.474 1.00 15.11 153 VAL C CA 1
ATOM 6064 C C . VAL C 1 133 ? 2.934 92.951 22.834 1.00 15.68 153 VAL C C 1
ATOM 6065 O O . VAL C 1 133 ? 3.969 92.832 23.498 1.00 16.38 153 VAL C O 1
ATOM 6078 N N . LEU C 1 134 ? 2.910 93.306 21.539 1.00 15.07 154 LEU C N 1
ATOM 6079 C CA . LEU C 1 134 ? 4.091 93.788 20.830 1.00 15.98 154 LEU C CA 1
ATOM 6080 C C . LEU C 1 134 ? 3.922 95.293 20.657 1.00 16.66 154 LEU C C 1
ATOM 6081 O O . LEU C 1 134 ? 2.907 95.736 20.117 1.00 17.15 154 LEU C O 1
ATOM 6097 N N . SER C 1 135 ? 4.905 96.064 21.124 1.00 16.96 155 SER C N 1
ATOM 6098 C CA . SER C 1 135 ? 4.855 97.525 21.034 1.00 18.64 155 SER C CA 1
ATOM 6099 C C . SER C 1 135 ? 6.003 98.025 20.167 1.00 18.77 155 SER C C 1
ATOM 6100 O O . SER C 1 135 ? 7.169 97.752 20.449 1.00 20.60 155 SER C O 1
ATOM 6108 N N . ILE C 1 136 ? 5.676 98.714 19.080 1.00 19.31 156 ILE C N 1
ATOM 6109 C CA . ILE C 1 136 ? 6.668 99.273 18.173 1.00 19.71 156 ILE C CA 1
ATOM 6110 C C . ILE C 1 136 ? 7.000 100.678 18.670 1.00 19.80 156 ILE C C 1
ATOM 6111 O O . ILE C 1 136 ? 6.132 101.568 18.678 1.00 20.77 156 ILE C O 1
ATOM 6127 N N . ARG C 1 137 ? 8.270 100.909 19.029 1.00 21.96 157 ARG C N 1
ATOM 6128 C CA . ARG C 1 137 ? 8.664 102.190 19.625 1.00 23.48 157 ARG C CA 1
ATOM 6129 C C . ARG C 1 137 ? 10.026 102.652 19.123 1.00 27.88 157 ARG C C 1
ATOM 6130 O O . ARG C 1 137 ? 10.934 101.855 18.879 1.00 28.56 157 ARG C O 1
ATOM 6151 N N . LYS C 1 138 ? 10.184 103.971 19.048 1.00 30.12 158 LYS C N 1
ATOM 6152 C CA . LYS C 1 138 ? 11.445 104.521 18.553 1.00 35.19 158 LYS C CA 1
ATOM 6153 C C . LYS C 1 138 ? 12.630 104.097 19.425 1.00 37.04 158 LYS C C 1
ATOM 6154 O O . LYS C 1 138 ? 13.741 103.915 18.904 1.00 38.05 158 LYS C O 1
ATOM 6173 N N . GLY C 1 139 ? 12.430 103.939 20.745 1.00 33.72 159 GLY C N 1
ATOM 6174 C CA . GLY C 1 139 ? 13.539 103.548 21.594 1.00 36.42 159 GLY C CA 1
ATOM 6175 C C . GLY C 1 139 ? 13.861 102.072 21.654 1.00 35.90 159 GLY C C 1
ATOM 6176 O O . GLY C 1 139 ? 14.745 101.672 22.426 1.00 36.92 159 GLY C O 1
ATOM 6180 N N . GLY C 1 140 ? 13.151 101.248 20.877 1.00 30.01 160 GLY C N 1
ATOM 6181 C CA . GLY C 1 140 ? 13.294 99.811 20.902 1.00 30.73 160 GLY C CA 1
ATOM 6182 C C . GLY C 1 140 ? 11.946 99.148 21.049 1.00 26.42 160 GLY C C 1
ATOM 6183 O O . GLY C 1 140 ? 11.112 99.579 21.855 1.00 29.75 160 GLY C O 1
ATOM 6187 N N . ASN C 1 141 ? 11.702 98.105 20.261 1.00 24.17 161 ASN C N 1
ATOM 6188 C CA . ASN C 1 141 ? 10.425 97.404 20.295 1.00 22.47 161 ASN C CA 1
ATOM 6189 C C . ASN C 1 141 ? 10.326 96.539 21.546 1.00 22.62 161 ASN C C 1
ATOM 6190 O O . ASN C 1 141 ? 11.338 96.057 22.064 1.00 26.24 161 ASN C O 1
ATOM 6201 N N . LYS C 1 142 ? 9.099 96.390 22.071 1.00 20.65 162 LYS C N 1
ATOM 6202 C CA . LYS C 1 142 ? 8.914 95.666 23.319 1.00 20.22 162 LYS C CA 1
ATOM 6203 C C . LYS C 1 142 ? 7.944 94.504 23.176 1.00 19.99 162 LYS C C 1
ATOM 6204 O O . LYS C 1 142 ? 7.008 94.550 22.387 1.00 21.22 162 LYS C O 1
ATOM 6223 N N . PHE C 1 143 ? 8.205 93.465 23.969 1.00 18.11 163 PHE C N 1
ATOM 6224 C CA . PHE C 1 143 ? 7.417 92.235 24.019 1.00 18.65 163 PHE C CA 1
ATOM 6225 C C . PHE C 1 143 ? 6.969 92.044 25.454 1.00 20.00 163 PHE C C 1
ATOM 6226 O O . PHE C 1 143 ? 7.811 92.052 26.357 1.00 21.65 163 PHE C O 1
ATOM 6243 N N . ALA C 1 144 ? 5.653 91.925 25.687 1.00 17.74 164 ALA C N 1
ATOM 6244 C CA . ALA C 1 144 ? 5.190 91.858 27.062 1.00 18.51 164 ALA C CA 1
ATOM 6245 C C . ALA C 1 144 ? 4.112 90.807 27.242 1.00 18.75 164 ALA C C 1
ATOM 6246 O O . ALA C 1 144 ? 3.227 90.665 26.397 1.00 21.66 164 ALA C O 1
ATOM 6253 N N . LEU C 1 145 ? 4.186 90.086 28.368 1.00 16.43 165 LEU C N 1
ATOM 6254 C CA . LEU C 1 145 ? 3.165 89.118 28.785 1.00 15.94 165 LEU C CA 1
ATOM 6255 C C . LEU C 1 145 ? 2.393 89.742 29.916 1.00 16.42 165 LEU C C 1
ATOM 6256 O O . LEU C 1 145 ? 3.004 90.097 30.933 1.00 16.42 165 LEU C O 1
ATOM 6272 N N . TRP C 1 146 ? 1.078 89.853 29.745 1.00 14.85 166 TRP C N 1
ATOM 6273 C CA . TRP C 1 146 ? 0.196 90.460 30.745 1.00 15.83 166 TRP C CA 1
ATOM 6274 C C . TRP C 1 146 ? -0.400 89.365 31.623 1.00 15.96 166 TRP C C 1
ATOM 6275 O O . TRP C 1 146 ? -0.975 88.400 31.105 1.00 16.46 166 TRP C O 1
ATOM 6296 N N . THR C 1 147 ? -0.202 89.490 32.933 1.00 16.26 167 THR C N 1
ATOM 6297 C CA . THR C 1 147 ? -0.647 88.488 33.891 1.00 15.64 167 THR C CA 1
ATOM 6298 C C . THR C 1 147 ? -1.784 89.012 34.754 1.00 16.66 167 THR C C 1
ATOM 6299 O O . THR C 1 147 ? -1.938 90.227 34.975 1.00 18.95 167 THR C O 1
ATOM 6310 N N . ALA C 1 148 ? -2.573 88.080 35.288 1.00 18.14 168 ALA C N 1
ATOM 6311 C CA . ALA C 1 148 ? -3.771 88.433 36.030 1.00 18.18 168 ALA C CA 1
ATOM 6312 C C . ALA C 1 148 ? -3.467 88.800 37.479 1.00 18.54 168 ALA C C 1
ATOM 6313 O O . ALA C 1 148 ? -4.311 89.421 38.150 1.00 22.53 168 ALA C O 1
ATOM 6320 N N . SER C 1 149 ? -2.292 88.427 37.971 1.00 18.69 169 SER C N 1
ATOM 6321 C CA . SER C 1 149 ? -1.915 88.666 39.341 1.00 20.32 169 SER C CA 1
ATOM 6322 C C . SER C 1 149 ? -0.447 89.040 39.415 1.00 20.59 169 SER C C 1
ATOM 6323 O O . SER C 1 149 ? 0.289 89.005 38.439 1.00 20.87 169 SER C O 1
ATOM 6331 N N . GLU C 1 150 ? -0.017 89.369 40.636 1.00 21.94 170 GLU C N 1
ATOM 6332 C CA . GLU C 1 150 ? 1.381 89.554 40.967 1.00 24.51 170 GLU C CA 1
ATOM 6333 C C . GLU C 1 150 ? 1.959 88.354 41.729 1.00 25.03 170 GLU C C 1
ATOM 6334 O O . GLU C 1 150 ? 2.958 88.517 42.444 1.00 27.10 170 GLU C O 1
ATOM 6346 N N . ASP C 1 151 ? 1.336 87.163 41.631 1.00 24.69 171 ASP C N 1
ATOM 6347 C CA . ASP C 1 151 ? 1.770 85.992 42.415 1.00 24.12 171 ASP C CA 1
ATOM 6348 C C . ASP C 1 151 ? 3.231 85.666 42.054 1.00 24.87 171 ASP C C 1
ATOM 6349 O O . ASP C 1 151 ? 3.541 85.313 40.918 1.00 22.49 171 ASP C O 1
ATOM 6358 N N . LYS C 1 152 ? 4.147 85.785 43.012 1.00 26.99 172 LYS C N 1
ATOM 6359 C CA . LYS C 1 152 ? 5.574 85.800 42.674 1.00 25.83 172 LYS C CA 1
ATOM 6360 C C . LYS C 1 152 ? 6.067 84.462 42.115 1.00 24.45 172 LYS C C 1
ATOM 6361 O O . LYS C 1 152 ? 6.802 84.435 41.125 1.00 23.18 172 LYS C O 1
ATOM 6380 N N . GLU C 1 153 ? 5.738 83.339 42.772 1.00 24.50 173 GLU C N 1
ATOM 6381 C CA . GLU C 1 153 ? 6.338 82.090 42.270 1.00 25.37 173 GLU C CA 1
ATOM 6382 C C . GLU C 1 153 ? 5.837 81.706 40.872 1.00 22.92 173 GLU C C 1
ATOM 6383 O O . GLU C 1 153 ? 6.657 81.364 40.004 1.00 23.02 173 GLU C O 1
ATOM 6395 N N . PRO C 1 154 ? 4.531 81.819 40.587 1.00 19.61 174 PRO C N 1
ATOM 6396 C CA . PRO C 1 154 ? 4.061 81.644 39.213 1.00 19.73 174 PRO C CA 1
ATOM 6397 C C . PRO C 1 154 ? 4.728 82.622 38.256 1.00 18.96 174 PRO C C 1
ATOM 6398 O O . PRO C 1 154 ? 5.143 82.234 37.159 1.00 19.44 174 PRO C O 1
ATOM 6409 N N . LEU C 1 155 ? 4.896 83.888 38.662 1.00 18.95 175 LEU C N 1
ATOM 6410 C CA . LEU C 1 155 ? 5.529 84.847 37.763 1.00 18.22 175 LEU C CA 1
ATOM 6411 C C . LEU C 1 155 ? 6.960 84.453 37.440 1.00 18.32 175 LEU C C 1
ATOM 6412 O O . LEU C 1 155 ? 7.423 84.674 36.323 1.00 18.02 175 LEU C O 1
ATOM 6428 N N . LEU C 1 156 ? 7.689 83.933 38.416 1.00 18.88 176 LEU C N 1
ATOM 6429 C CA . LEU C 1 156 ? 9.073 83.571 38.140 1.00 17.92 176 LEU C CA 1
ATOM 6430 C C . LEU C 1 156 ? 9.166 82.362 37.213 1.00 18.88 176 LEU C C 1
ATOM 6431 O O . LEU C 1 156 ? 10.062 82.299 36.353 1.00 18.76 176 LEU C O 1
ATOM 6447 N N . ARG C 1 157 ? 8.250 81.407 37.352 1.00 17.91 177 ARG C N 1
ATOM 6448 C CA . ARG C 1 157 ? 8.221 80.286 36.400 1.00 17.14 177 ARG C CA 1
ATOM 6449 C C . ARG C 1 157 ? 7.927 80.771 34.994 1.00 16.18 177 ARG C C 1
ATOM 6450 O O . ARG C 1 157 ? 8.575 80.339 34.045 1.00 17.36 177 ARG C O 1
ATOM 6471 N N . ILE C 1 158 ? 6.919 81.642 34.845 1.00 15.58 178 ILE C N 1
ATOM 6472 C CA . ILE C 1 158 ? 6.552 82.173 33.544 1.00 15.07 178 ILE C CA 1
ATOM 6473 C C . ILE C 1 158 ? 7.710 82.962 32.961 1.00 16.92 178 ILE C C 1
ATOM 6474 O O . ILE C 1 158 ? 8.044 82.823 31.778 1.00 16.81 178 ILE C O 1
ATOM 6490 N N . GLY C 1 159 ? 8.331 83.811 33.801 1.00 16.42 179 GLY C N 1
ATOM 6491 C CA . GLY C 1 159 ? 9.413 84.663 33.338 1.00 16.89 179 GLY C CA 1
ATOM 6492 C C . GLY C 1 159 ? 10.601 83.867 32.842 1.00 16.66 179 GLY C C 1
ATOM 6493 O O . GLY C 1 159 ? 11.193 84.176 31.804 1.00 17.33 179 GLY C O 1
ATOM 6497 N N . GLY C 1 160 ? 10.947 82.791 33.564 1.00 16.71 180 GLY C N 1
ATOM 6498 C CA . GLY C 1 160 ? 12.055 81.967 33.133 1.00 17.22 180 GLY C CA 1
ATOM 6499 C C . GLY C 1 160 ? 11.787 81.307 31.783 1.00 16.25 180 GLY C C 1
ATOM 6500 O O . GLY C 1 160 ? 12.690 81.187 30.943 1.00 17.98 180 GLY C O 1
ATOM 6504 N N . LYS C 1 161 ? 10.545 80.846 31.568 1.00 15.12 181 LYS C N 1
ATOM 6505 C CA . LYS C 1 161 ? 10.189 80.262 30.278 1.00 15.18 181 LYS C CA 1
ATOM 6506 C C . LYS C 1 161 ? 10.201 81.324 29.180 1.00 14.89 181 LYS C C 1
ATOM 6507 O O . LYS C 1 161 ? 10.647 81.055 28.070 1.00 15.45 181 LYS C O 1
ATOM 6526 N N . PHE C 1 162 ? 9.648 82.514 29.463 1.00 15.06 182 PHE C N 1
ATOM 6527 C CA . PHE C 1 162 ? 9.630 83.596 28.476 1.00 13.79 182 PHE C CA 1
ATOM 6528 C C . PHE C 1 162 ? 11.044 83.970 28.054 1.00 14.90 182 PHE C C 1
ATOM 6529 O O . PHE C 1 162 ? 11.301 84.247 26.879 1.00 16.07 182 PHE C O 1
ATOM 6546 N N . LYS C 1 163 ? 11.979 83.980 29.016 1.00 15.63 183 LYS C N 1
ATOM 6547 C CA . LYS C 1 163 ? 13.377 84.255 28.700 1.00 16.24 183 LYS C CA 1
ATOM 6548 C C . LYS C 1 163 ? 13.901 83.303 27.625 1.00 16.22 183 LYS C C 1
ATOM 6549 O O . LYS C 1 163 ? 14.599 83.732 26.708 1.00 17.52 183 LYS C O 1
ATOM 6568 N N . GLN C 1 164 ? 13.542 82.007 27.706 1.00 15.53 184 GLN C N 1
ATOM 6569 C CA . GLN C 1 164 ? 13.971 81.046 26.700 1.00 15.89 184 GLN C CA 1
ATOM 6570 C C . GLN C 1 164 ? 13.240 81.259 25.369 1.00 15.96 184 GLN C C 1
ATOM 6571 O O . GLN C 1 164 ? 13.843 81.141 24.307 1.00 16.86 184 GLN C O 1
ATOM 6585 N N . VAL C 1 165 ? 11.939 81.585 25.419 1.00 15.37 185 VAL C N 1
ATOM 6586 C CA . VAL C 1 165 ? 11.185 81.902 24.202 1.00 15.24 185 VAL C CA 1
ATOM 6587 C C . VAL C 1 165 ? 11.853 83.049 23.449 1.00 16.14 185 VAL C C 1
ATOM 6588 O O . VAL C 1 165 ? 11.957 83.026 22.215 1.00 17.68 185 VAL C O 1
ATOM 6601 N N . LEU C 1 166 ? 12.360 84.037 24.190 1.00 16.33 186 LEU C N 1
ATOM 6602 C CA . LEU C 1 166 ? 13.031 85.194 23.613 1.00 17.82 186 LEU C CA 1
ATOM 6603 C C . LEU C 1 166 ? 14.513 84.955 23.317 1.00 18.04 186 LEU C C 1
ATOM 6604 O O . LEU C 1 166 ? 15.196 85.862 22.828 1.00 20.58 186 LEU C O 1
ATOM 6620 N N . ALA C 1 167 ? 15.022 83.760 23.628 1.00 18.60 187 ALA C N 1
ATOM 6621 C CA . ALA C 1 167 ? 16.413 83.396 23.383 1.00 21.03 187 ALA C CA 1
ATOM 6622 C C . ALA C 1 167 ? 17.395 84.341 24.088 1.00 20.77 187 ALA C C 1
ATOM 6623 O O . ALA C 1 167 ? 18.472 84.687 23.565 1.00 24.58 187 ALA C O 1
ATOM 6630 N N . LEU C 1 168 ? 17.045 84.678 25.332 1.00 21.49 188 LEU C N 1
ATOM 6631 C CA . LEU C 1 168 ? 17.937 85.457 26.187 1.00 23.27 188 LEU C CA 1
ATOM 6632 C C . LEU C 1 168 ? 18.850 84.507 26.955 1.00 26.08 188 LEU C C 1
ATOM 6633 O O . LEU C 1 168 ? 18.384 83.540 27.581 1.00 28.34 188 LEU C O 1
ATOM 6649 N N . THR C 1 169 ? 20.137 84.796 26.924 1.00 30.95 189 THR C N 1
ATOM 6650 C CA . THR C 1 169 ? 21.126 83.907 27.499 1.00 35.52 189 THR C CA 1
ATOM 6651 C C . THR C 1 169 ? 21.882 84.530 28.658 1.00 45.17 189 THR C C 1
ATOM 6652 O O . THR C 1 169 ? 22.780 83.885 29.205 1.00 47.49 189 THR C O 1
ATOM 6663 N N . ASP C 1 170 ? 21.580 85.765 29.029 1.00 53.46 190 ASP C N 1
ATOM 6664 C CA . ASP C 1 170 ? 22.131 86.353 30.244 1.00 59.62 190 ASP C CA 1
ATOM 6665 C C . ASP C 1 170 ? 21.012 87.061 30.993 1.00 57.11 190 ASP C C 1
ATOM 6666 O O . ASP C 1 170 ? 19.852 87.076 30.558 1.00 50.28 190 ASP C O 1
ATOM 6675 N N . ASP C 1 171 ? 21.376 87.648 32.129 1.00 51.62 191 ASP C N 1
ATOM 6676 C CA . ASP C 1 171 ? 20.409 88.113 33.106 1.00 50.07 191 ASP C CA 1
ATOM 6677 C C . ASP C 1 171 ? 20.189 89.612 32.989 1.00 46.37 191 ASP C C 1
ATOM 6678 O O . ASP C 1 171 ? 21.040 90.353 32.491 1.00 48.01 191 ASP C O 1
ATOM 6687 N N . GLY C 1 172 ? 19.012 90.045 33.430 1.00 38.86 192 GLY C N 1
ATOM 6688 C CA . GLY C 1 172 ? 18.727 91.456 33.600 1.00 41.00 192 GLY C CA 1
ATOM 6689 C C . GLY C 1 172 ? 17.826 92.045 32.548 1.00 41.65 192 GLY C C 1
ATOM 6690 O O . GLY C 1 172 ? 17.443 93.211 32.676 1.00 43.70 192 GLY C O 1
ATOM 6694 N N . HIS C 1 173 ? 17.464 91.285 31.523 1.00 38.02 193 HIS C N 1
ATOM 6695 C CA . HIS C 1 173 ? 16.745 91.826 30.392 1.00 40.93 193 HIS C CA 1
ATOM 6696 C C . HIS C 1 173 ? 15.231 91.719 30.526 1.00 32.19 193 HIS C C 1
ATOM 6697 O O . HIS C 1 173 ? 14.531 92.347 29.728 1.00 33.30 193 HIS C O 1
ATOM 6711 N N . LEU C 1 174 ? 14.689 90.952 31.481 1.00 26.36 194 LEU C N 1
ATOM 6712 C CA . LEU C 1 174 ? 13.238 90.876 31.662 1.00 22.74 194 LEU C CA 1
ATOM 6713 C C . LEU C 1 174 ? 12.823 91.537 32.956 1.00 23.06 194 LEU C C 1
ATOM 6714 O O . LEU C 1 174 ? 13.421 91.293 33.999 1.00 25.63 194 LEU C O 1
ATOM 6730 N N . GLU C 1 175 ? 11.820 92.390 32.882 1.00 21.71 195 GLU C N 1
ATOM 6731 C CA . GLU C 1 175 ? 11.389 93.169 34.026 1.00 21.77 195 GLU C CA 1
ATOM 6732 C C . GLU C 1 175 ? 9.887 93.041 34.176 1.00 21.02 195 GLU C C 1
ATOM 6733 O O . GLU C 1 175 ? 9.158 93.109 33.193 1.00 20.08 195 GLU C O 1
ATOM 6745 N N . PHE C 1 176 ? 9.423 92.892 35.411 1.00 22.46 196 PHE C N 1
ATOM 6746 C CA . PHE C 1 176 ? 7.993 92.810 35.697 1.00 20.65 196 PHE C CA 1
ATOM 6747 C C . PHE C 1 176 ? 7.518 94.144 36.256 1.00 21.72 196 PHE C C 1
ATOM 6748 O O . PHE C 1 176 ? 8.067 94.631 37.252 1.00 24.41 196 PHE C O 1
ATOM 6765 N N . PHE C 1 177 ? 6.487 94.703 35.645 1.00 21.99 197 PHE C N 1
ATOM 6766 C CA . PHE C 1 177 ? 5.897 95.978 36.052 1.00 24.12 197 PHE C CA 1
ATOM 6767 C C . PHE C 1 177 ? 4.461 95.747 36.513 1.00 23.82 197 PHE C C 1
ATOM 6768 O O . PHE C 1 177 ? 3.600 95.404 35.692 1.00 21.77 197 P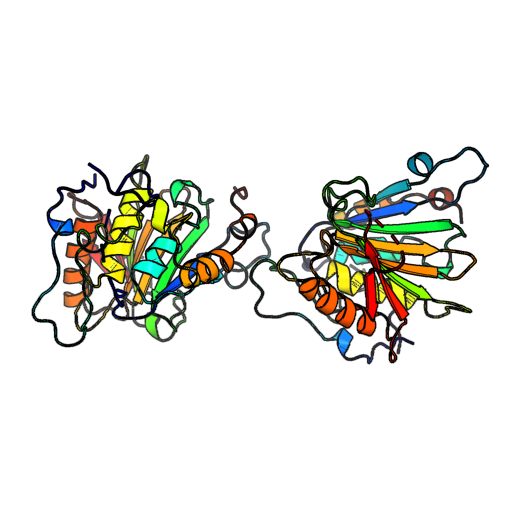HE C O 1
ATOM 6785 N N . PRO C 1 178 ? 4.134 95.964 37.773 1.00 25.08 198 PRO C N 1
ATOM 6786 C CA . PRO C 1 178 ? 2.732 95.928 38.195 1.00 26.38 198 PRO C CA 1
ATOM 6787 C C . PRO C 1 178 ? 1.934 97.004 37.483 1.00 27.89 198 PRO C C 1
ATOM 6788 O O . PRO C 1 178 ? 2.437 98.099 37.249 1.00 30.85 198 PRO C O 1
ATOM 6799 N N . HIS C 1 179 ? 0.669 96.710 37.172 1.00 26.84 199 HIS C N 1
ATOM 6800 C CA . HIS C 1 179 ? -0.181 97.728 36.556 1.00 31.28 199 HIS C CA 1
ATOM 6801 C C . HIS C 1 179 ? -0.547 98.825 37.550 1.00 39.06 199 HIS C C 1
ATOM 6802 O O . HIS C 1 179 ? -0.692 99.984 37.154 1.00 43.27 199 HIS C O 1
ATOM 6816 N N . SER C 1 180 ? -0.716 98.490 38.826 1.00 44.40 200 SER C N 1
ATOM 6817 C CA . SER C 1 180 ? -1.010 99.500 39.839 1.00 55.73 200 SER C CA 1
ATOM 6818 C C . SER C 1 180 ? 0.016 100.635 39.753 1.00 65.42 200 SER C C 1
ATOM 6819 O O . SER C 1 180 ? -0.331 101.812 39.883 1.00 71.61 200 SER C O 1
ATOM 6827 N N . GLN C 1 188 ? 8.928 101.599 37.658 1.00 49.97 208 GLN C N 1
ATOM 6828 C CA . GLN C 1 188 ? 9.857 100.805 38.469 1.00 49.13 208 GLN C CA 1
ATOM 6829 C C . GLN C 1 188 ? 9.471 99.319 38.448 1.00 40.76 208 GLN C C 1
ATOM 6830 O O . GLN C 1 188 ? 8.358 98.969 38.830 1.00 37.65 208 GLN C O 1
ATOM 6843 N N . PRO C 1 189 ? 10.371 98.437 38.017 1.00 34.16 209 PRO C N 1
ATOM 6844 C CA . PRO C 1 189 ? 10.037 97.007 38.030 1.00 31.40 209 PRO C CA 1
ATOM 6845 C C . PRO C 1 189 ? 10.115 96.448 39.430 1.00 30.11 209 PRO C C 1
ATOM 6846 O O . PRO C 1 189 ? 10.941 96.870 40.236 1.00 31.97 209 PRO C O 1
ATOM 6857 N N . SER C 1 190 ? 9.241 95.474 39.703 1.00 28.97 210 SER C N 1
ATOM 6858 C CA . SER C 1 190 ? 9.215 94.780 40.978 1.00 30.53 210 SER C CA 1
ATOM 6859 C C . SER C 1 190 ? 9.953 93.450 40.942 1.00 31.83 210 SER C C 1
ATOM 6860 O O . SER C 1 190 ? 10.295 92.920 42.006 1.00 34.68 210 SER C O 1
ATOM 6868 N N . ILE C 1 191 ? 10.248 92.928 39.755 1.00 31.31 211 ILE C N 1
ATOM 6869 C CA . ILE C 1 191 ? 11.082 91.742 39.578 1.00 30.41 211 ILE C CA 1
ATOM 6870 C C . ILE C 1 191 ? 11.936 91.960 38.342 1.00 30.20 211 ILE C C 1
ATOM 6871 O O . ILE C 1 191 ? 11.454 92.503 37.341 1.00 28.10 211 ILE C O 1
ATOM 6887 N N . THR C 1 192 ? 13.190 91.498 38.391 1.00 30.35 212 THR C N 1
ATOM 6888 C CA . THR C 1 192 ? 14.051 91.429 37.216 1.00 31.56 212 THR C CA 1
ATOM 6889 C C . THR C 1 192 ? 14.606 90.018 37.096 1.00 33.72 212 THR C C 1
ATOM 6890 O O . THR C 1 192 ? 15.032 89.427 38.091 1.00 36.67 212 THR C O 1
ATOM 6901 N N . LEU C 1 193 ? 14.624 89.503 35.879 1.00 31.84 213 LEU C N 1
ATOM 6902 C CA . LEU C 1 193 ? 15.259 88.223 35.542 1.00 33.20 213 LEU C CA 1
ATOM 6903 C C . LEU C 1 193 ? 16.177 88.364 34.345 1.00 32.66 213 LEU C C 1
ATOM 6904 O O . LEU C 1 193 ? 15.877 89.118 33.439 1.00 32.60 213 LEU C O 1
ATOM 6921 N N . GLY D 2 1 ? 20.472 85.406 19.257 1.00 29.31 87 GLY D N 1
ATOM 6922 C CA . GLY D 2 1 ? 19.065 85.449 18.836 1.00 26.59 87 GLY D CA 1
ATOM 6923 C C . GLY D 2 1 ? 18.416 84.088 18.766 1.00 23.45 87 GLY D C 1
ATOM 6924 O O . GLY D 2 1 ? 19.095 83.080 19.003 1.00 25.68 87 GLY D O 1
ATOM 6927 N N . PRO D 2 2 ? 17.141 84.053 18.385 1.00 21.78 88 PRO D N 1
ATOM 6928 C CA . PRO D 2 2 ? 16.407 82.788 18.398 1.00 21.27 88 PRO D CA 1
ATOM 6929 C C . PRO D 2 2 ? 16.783 81.928 17.212 1.00 23.93 88 PRO D C 1
ATOM 6930 O O . PRO D 2 2 ? 17.102 82.416 16.123 1.00 25.73 88 PRO D O 1
ATOM 6941 N N . HIS D 2 3 ? 16.675 80.623 17.439 1.00 24.15 89 HIS D N 1
ATOM 6942 C CA . HIS D 2 3 ? 16.834 79.645 16.393 1.00 22.57 89 HIS D CA 1
ATOM 6943 C C . HIS D 2 3 ? 15.821 78.531 16.599 1.00 23.82 89 HIS D C 1
ATOM 6944 O O . HIS D 2 3 ? 15.443 78.199 17.723 1.00 23.33 89 HIS D O 1
ATOM 6958 N N . MET D 2 4 ? 15.450 77.894 15.496 1.00 24.89 90 MET D N 1
ATOM 6959 C CA . MET D 2 4 ? 14.530 76.763 15.559 1.00 27.55 90 MET D CA 1
ATOM 6960 C C . MET D 2 4 ? 15.086 75.599 16.365 1.00 26.04 90 MET D C 1
ATOM 6961 O O . MET D 2 4 ? 14.318 74.727 16.788 1.00 29.54 90 MET D O 1
ATOM 6975 N N . THR D 2 5 ? 16.393 75.560 16.576 1.00 26.42 91 THR D N 1
ATOM 6976 C CA . THR D 2 5 ? 17.033 74.520 17.375 1.00 26.13 91 THR D CA 1
ATOM 6977 C C . THR D 2 5 ? 16.921 74.729 18.887 1.00 27.23 91 THR D C 1
ATOM 6978 O O . THR D 2 5 ? 17.289 73.840 19.657 1.00 27.68 91 THR D O 1
ATOM 6989 N N . ASP D 2 6 ? 16.392 75.828 19.346 1.00 22.23 92 ASP D N 1
ATOM 6990 C CA . ASP D 2 6 ? 16.399 76.096 20.767 1.00 21.01 92 ASP D CA 1
ATOM 6991 C C . ASP D 2 6 ? 15.548 75.043 21.497 1.00 20.76 92 ASP D C 1
ATOM 6992 O O . ASP D 2 6 ? 14.411 74.756 21.078 1.00 19.54 92 ASP D O 1
ATOM 7001 N N . PRO D 2 7 ? 16.038 74.483 22.605 1.00 20.43 93 PRO D N 1
ATOM 7002 C CA . PRO D 2 7 ? 15.299 73.399 23.270 1.00 20.85 93 PRO D CA 1
ATOM 7003 C C . PRO D 2 7 ? 13.899 73.769 23.689 1.00 18.51 93 PRO D C 1
ATOM 7004 O O . PRO D 2 7 ? 13.021 72.893 23.780 1.00 20.07 93 PRO D O 1
ATOM 7015 N N . ILE D 2 8 ? 13.663 75.034 24.051 1.00 18.10 94 ILE D N 1
ATOM 7016 C CA . ILE D 2 8 ? 12.345 75.432 24.502 1.00 17.27 94 ILE D CA 1
ATOM 7017 C C . ILE D 2 8 ? 11.293 75.152 23.451 1.00 16.76 94 ILE D C 1
ATOM 7018 O O . ILE D 2 8 ? 10.116 75.046 23.794 1.00 17.46 94 ILE D O 1
ATOM 7034 N N . THR D 2 9 ? 11.679 75.076 22.174 1.00 16.98 95 THR D N 1
ATOM 7035 C CA . THR D 2 9 ? 10.693 74.831 21.123 1.00 17.84 95 THR D CA 1
ATOM 7036 C C . THR D 2 9 ? 10.034 73.461 21.215 1.00 18.29 95 THR D C 1
ATOM 7037 O O . THR D 2 9 ? 8.965 73.290 20.622 1.00 18.72 95 THR D O 1
ATOM 7048 N N . ASN D 2 10 ? 10.619 72.506 21.961 1.00 17.93 96 ASN D N 1
ATOM 7049 C CA . ASN D 2 10 ? 9.962 71.214 22.202 1.00 19.00 96 ASN D CA 1
ATOM 7050 C C . ASN D 2 10 ? 9.302 71.108 23.569 1.00 19.69 96 ASN D C 1
ATOM 7051 O O . ASN D 2 10 ? 8.674 70.085 23.855 1.00 22.39 96 ASN D O 1
ATOM 7062 N N . TYR D 2 11 ? 9.400 72.135 24.406 1.00 18.54 97 TYR D N 1
ATOM 7063 C CA . TYR D 2 11 ? 8.863 72.044 25.750 1.00 17.47 97 TYR D CA 1
ATOM 7064 C C . TYR D 2 11 ? 7.347 72.095 25.729 1.00 17.06 97 TYR D C 1
ATOM 7065 O O . TYR D 2 11 ? 6.721 72.878 25.000 1.00 17.46 97 TYR D O 1
ATOM 7083 N N . LYS D 2 12 ? 6.741 71.224 26.516 1.00 19.16 98 LYS D N 1
ATOM 7084 C CA . LYS D 2 12 ? 5.367 71.479 26.850 1.00 21.49 98 LYS D CA 1
ATOM 7085 C C . LYS D 2 12 ? 5.054 70.935 28.232 1.00 19.57 98 LYS D C 1
ATOM 7086 O O . LYS D 2 12 ? 5.628 69.914 28.646 1.00 21.18 98 LYS D O 1
ATOM 7105 N N . PRO D 2 13 ? 4.207 71.628 28.987 1.00 18.36 99 PRO D N 1
ATOM 7106 C CA . PRO D 2 13 ? 3.851 71.122 30.313 1.00 19.67 99 PRO D CA 1
ATOM 7107 C C . PRO D 2 13 ? 2.974 69.895 30.178 1.00 20.46 99 PRO D C 1
ATOM 7108 O O . PRO D 2 13 ? 2.128 69.804 29.298 1.00 21.82 99 PRO D O 1
ATOM 7119 N N . MET D 2 14 ? 3.186 68.958 31.077 1.00 22.61 100 MET D N 1
ATOM 7120 C CA . MET D 2 14 ? 2.548 67.648 31.061 1.00 25.34 100 MET D CA 1
ATOM 7121 C C . MET D 2 14 ? 1.748 67.458 32.344 1.00 24.35 100 MET D C 1
ATOM 7122 O O . MET D 2 14 ? 1.873 68.197 33.314 1.00 25.81 100 MET D O 1
ATOM 7136 N N . ASP D 2 15 ? 0.932 66.427 32.351 1.00 25.41 101 ASP D N 1
ATOM 7137 C CA . ASP D 2 15 ? 0.125 66.072 33.530 1.00 26.84 101 ASP D CA 1
ATOM 7138 C C . ASP D 2 15 ? -0.685 67.264 34.034 1.00 28.38 101 ASP D C 1
ATOM 7139 O O . ASP D 2 15 ? -0.767 67.529 35.237 1.00 27.39 101 ASP D O 1
ATOM 7148 N N . LEU D 2 16 ? -1.306 67.976 33.105 1.00 23.24 102 LEU D N 1
ATOM 7149 C CA . LEU D 2 16 ? -2.109 69.150 33.457 1.00 22.21 102 LEU D CA 1
ATOM 7150 C C . LEU D 2 16 ? -3.405 68.722 34.147 1.00 23.01 102 LEU D C 1
ATOM 7151 O O . LEU D 2 16 ? -3.836 67.560 34.080 1.00 21.52 102 LEU D O 1
ATOM 7167 N N . GLN D 2 17 ? -3.992 69.662 34.887 1.00 18.16 103 GLN D N 1
ATOM 7168 C CA A GLN D 2 17 ? -5.261 69.469 35.562 0.51 16.73 103 GLN D CA 1
ATOM 7169 C CA B GLN D 2 17 ? -5.267 69.473 35.559 0.49 17.30 103 GLN D CA 1
ATOM 7170 C C . GLN D 2 17 ? -6.391 70.302 34.966 1.00 16.45 103 GLN D C 1
ATOM 7171 O O . GLN D 2 17 ? -7.527 69.826 34.886 1.00 17.07 103 GLN D O 1
ATOM 7198 N N . TYR D 2 18 ? -6.109 71.575 34.645 1.00 16.78 104 TYR D N 1
ATOM 7199 C CA . TYR D 2 18 ? -7.121 72.499 34.145 1.00 16.63 104 TYR D CA 1
ATOM 7200 C C . TYR D 2 18 ? -7.262 72.431 32.637 1.00 18.22 104 TYR D C 1
ATOM 7201 O O . TYR D 2 18 ? -8.380 72.336 32.142 1.00 20.84 104 TYR D O 1
ATOM 7219 N N . LYS D 2 19 ? -6.162 72.481 31.909 1.00 16.68 105 LYS D N 1
ATOM 7220 C CA . LYS D 2 19 ? -6.205 72.680 30.472 1.00 16.00 105 LYS D CA 1
ATOM 7221 C C . LYS D 2 19 ? -6.052 71.358 29.737 1.00 14.77 105 LYS D C 1
ATOM 7222 O O . LYS D 2 19 ? -5.161 70.567 30.074 1.00 17.47 105 LYS D O 1
ATOM 7241 N N . THR D 2 20 ? -6.921 71.132 28.730 1.00 15.86 106 THR D N 1
ATOM 7242 C CA . THR D 2 20 ? -6.710 70.018 27.805 1.00 15.67 106 THR D CA 1
ATOM 7243 C C . THR D 2 20 ? -5.658 70.344 26.758 1.00 15.24 106 THR D C 1
ATOM 7244 O O . THR D 2 20 ? -4.773 69.518 26.454 1.00 17.54 106 THR D O 1
ATOM 7255 N N . TYR D 2 21 ? -5.797 71.520 26.113 1.00 14.49 107 TYR D N 1
ATOM 7256 C CA . TYR D 2 21 ? -5.049 71.841 24.907 1.00 15.71 107 TYR D CA 1
ATOM 7257 C C . TYR D 2 21 ? -3.786 72.642 25.235 1.00 14.73 107 TYR D C 1
ATOM 7258 O O . TYR D 2 21 ? -3.822 73.859 25.458 1.00 16.30 107 TYR D O 1
ATOM 7276 N N . ALA D 2 22 ? -2.658 71.961 25.248 1.00 18.23 108 ALA D N 1
ATOM 7277 C CA . ALA D 2 22 ? -1.355 72.572 25.322 1.00 18.49 108 ALA D CA 1
ATOM 7278 C C . ALA D 2 22 ? -0.522 71.983 24.209 1.00 17.87 108 ALA D C 1
ATOM 7279 O O . ALA D 2 22 ? -0.661 70.796 23.883 1.00 21.97 108 ALA D O 1
ATOM 7286 N N . TYR D 2 23 ? 0.327 72.799 23.621 1.00 17.51 109 TYR D N 1
ATOM 7287 C CA . TYR D 2 23 ? 1.110 72.407 22.476 1.00 18.39 109 TYR D CA 1
ATOM 7288 C C . TYR D 2 23 ? 2.509 72.957 22.650 1.00 19.52 109 TYR D C 1
ATOM 7289 O O . TYR D 2 23 ? 2.697 74.057 23.181 1.00 26.04 109 TYR D O 1
ATOM 7307 N N . SER D 2 24 ? 3.496 72.227 22.189 1.00 17.88 110 SER D N 1
ATOM 7308 C CA . SER D 2 24 ? 4.808 72.830 22.054 1.00 16.38 110 SER D CA 1
ATOM 7309 C C . SER D 2 24 ? 4.833 73.777 20.863 1.00 17.38 110 SER D C 1
ATOM 7310 O O . SER D 2 24 ? 4.008 73.711 19.955 1.00 17.45 110 SER D O 1
ATOM 7318 N N . MET D 2 25 ? 5.847 74.630 20.851 1.00 17.27 111 MET D N 1
ATOM 7319 C CA A MET D 2 25 ? 6.034 75.542 19.731 0.43 20.15 111 MET D CA 1
ATOM 7320 C CA B MET D 2 25 ? 5.990 75.544 19.730 0.57 18.35 111 MET D CA 1
ATOM 7321 C C . MET D 2 25 ? 6.204 74.769 18.436 1.00 19.71 111 MET D C 1
ATOM 7322 O O . MET D 2 25 ? 5.638 75.118 17.402 1.00 21.20 111 MET D O 1
ATOM 7349 N N . ASN D 2 26 ? 6.983 73.693 18.480 1.00 19.47 112 ASN D N 1
ATOM 7350 C CA . ASN D 2 26 ? 7.186 72.887 17.295 1.00 21.32 112 ASN D CA 1
ATOM 7351 C C . ASN D 2 26 ? 5.909 72.186 16.834 1.00 19.67 112 ASN D C 1
ATOM 7352 O O . ASN D 2 26 ? 5.702 72.035 15.630 1.00 21.67 112 ASN D O 1
ATOM 7363 N N . GLU D 2 27 ? 5.054 71.726 17.757 1.00 20.03 113 GLU D N 1
ATOM 7364 C CA . GLU D 2 27 ? 3.783 71.139 17.329 1.00 21.67 113 GLU D CA 1
ATOM 7365 C C . GLU D 2 27 ? 2.953 72.158 16.573 1.00 21.00 113 GLU D C 1
ATOM 7366 O O . GLU D 2 27 ? 2.382 71.863 15.519 1.00 22.67 113 GLU D O 1
ATOM 7378 N N . LEU D 2 28 ? 2.910 73.403 17.070 1.00 19.83 114 LEU D N 1
ATOM 7379 C CA . LEU D 2 28 ? 2.144 74.429 16.370 1.00 18.52 114 LEU D CA 1
ATOM 7380 C C . LEU D 2 28 ? 2.799 74.831 15.045 1.00 19.63 114 LEU D C 1
ATOM 7381 O O . LEU D 2 28 ? 2.100 75.070 14.050 1.00 20.43 114 LEU D O 1
ATOM 7397 N N . TYR D 2 29 ? 4.135 74.901 15.003 1.00 18.78 115 TYR D N 1
ATOM 7398 C CA . TYR D 2 29 ? 4.813 75.279 13.774 1.00 21.62 115 TYR D CA 1
ATOM 7399 C C . TYR D 2 29 ? 4.629 74.216 12.700 1.00 23.14 115 TYR D C 1
ATOM 7400 O O . TYR D 2 29 ? 4.489 74.537 11.510 1.00 22.32 115 TYR D O 1
ATOM 7418 N N . HIS D 2 30 ? 4.577 72.944 13.099 1.00 24.84 116 HIS D N 1
ATOM 7419 C CA A HIS D 2 30 ? 4.337 71.887 12.126 0.48 26.51 116 HIS D CA 1
ATOM 7420 C CA B HIS D 2 30 ? 4.330 71.884 12.137 0.52 26.63 116 HIS D CA 1
ATOM 7421 C C . HIS D 2 30 ? 2.941 71.961 11.515 1.00 27.25 116 HIS D C 1
ATOM 7422 O O . HIS D 2 30 ? 2.733 71.394 10.440 1.00 30.23 116 HIS D O 1
ATOM 7447 N N . LEU D 2 31 ? 1.985 72.646 12.162 1.00 27.17 117 LEU D N 1
ATOM 7448 C CA . LEU D 2 31 ? 0.654 72.851 11.588 1.00 26.98 117 LEU D CA 1
ATOM 7449 C C . LEU D 2 31 ? 0.548 74.097 10.691 1.00 29.04 117 LEU D C 1
ATOM 7450 O O . LEU D 2 31 ? -0.549 74.415 10.214 1.00 31.96 117 LEU D O 1
ATOM 7466 N N . LYS D 2 32 ? 1.641 74.829 10.466 1.00 27.98 118 LYS D N 1
ATOM 7467 C CA . LYS D 2 32 ? 1.620 75.960 9.538 1.00 29.66 118 LYS D CA 1
ATOM 7468 C C . LYS D 2 32 ? 1.225 75.521 8.126 1.00 34.09 118 LYS D C 1
ATOM 7469 O O . LYS D 2 32 ? 1.692 74.491 7.659 1.00 35.88 118 LYS D O 1
ATOM 7488 N N . PRO D 2 33 ? 0.423 76.317 7.395 1.00 37.80 119 PRO D N 1
ATOM 7489 C CA . PRO D 2 33 ? 0.236 76.051 5.955 1.00 41.64 119 PRO D CA 1
ATOM 7490 C C . PRO D 2 33 ? 1.593 76.110 5.245 1.00 43.17 119 PRO D C 1
ATOM 7491 O O . PRO D 2 33 ? 1.744 75.102 4.577 1.00 54.81 119 PRO D O 1
ATOM 7502 N N . GLU D 2 42 ? -10.724 72.993 0.121 1.00 60.23 128 GLU D N 1
ATOM 7503 C CA . GLU D 2 42 ? -10.806 74.325 0.741 1.00 64.26 128 GLU D CA 1
ATOM 7504 C C . GLU D 2 42 ? -11.683 74.344 2.002 1.00 61.69 128 GLU D C 1
ATOM 7505 O O . GLU D 2 42 ? -12.762 73.766 2.028 1.00 59.71 128 GLU D O 1
ATOM 7516 N N . ASP D 2 43 ? -11.229 75.032 3.052 1.00 56.97 129 ASP D N 1
ATOM 7517 C CA . ASP D 2 43 ? -12.009 75.141 4.278 1.00 46.79 129 ASP D CA 1
ATOM 7518 C C . ASP D 2 43 ? -12.782 76.451 4.235 1.00 41.27 129 ASP D C 1
ATOM 7519 O O . ASP D 2 43 ? -12.208 77.509 4.543 1.00 41.11 129 ASP D O 1
ATOM 7528 N N . PRO D 2 44 ? -14.072 76.446 3.932 1.00 40.18 130 PRO D N 1
ATOM 7529 C CA . PRO D 2 44 ? -14.788 77.714 3.682 1.00 39.99 130 PRO D CA 1
ATOM 7530 C C . PRO D 2 44 ? -14.991 78.580 4.927 1.00 38.82 130 PRO D C 1
ATOM 7531 O O . PRO D 2 44 ? -15.141 79.809 4.813 1.00 39.61 130 PRO D O 1
ATOM 7542 N N . LEU D 2 45 ? -15.007 77.992 6.108 1.00 36.44 131 LEU D N 1
ATOM 7543 C CA . LEU D 2 45 ? -15.239 78.763 7.324 1.00 39.35 131 LEU D CA 1
ATOM 7544 C C . LEU D 2 45 ? -14.021 79.609 7.655 1.00 35.38 131 LEU D C 1
ATOM 7545 O O . LEU D 2 45 ? -14.129 80.791 8.033 1.00 35.05 131 LEU D O 1
ATOM 7561 N N . ILE D 2 46 ? -12.840 79.049 7.485 1.00 33.15 132 ILE D N 1
ATOM 7562 C CA . ILE D 2 46 ? -11.668 79.895 7.572 1.00 32.29 132 ILE D CA 1
ATOM 7563 C C . ILE D 2 46 ? -11.652 80.915 6.436 1.00 32.80 132 ILE D C 1
ATOM 7564 O O . ILE D 2 46 ? -11.248 82.060 6.645 1.00 32.15 132 ILE D O 1
ATOM 7580 N N . SER D 2 47 ? -12.056 80.539 5.225 1.00 35.08 133 SER D N 1
ATOM 7581 C CA . SER D 2 47 ? -12.039 81.528 4.148 1.00 36.41 133 SER D CA 1
ATOM 7582 C C . SER D 2 47 ? -12.865 82.744 4.538 1.00 37.60 133 SER D C 1
ATOM 7583 O O . SER D 2 47 ? -12.477 83.886 4.277 1.00 37.49 133 SER D O 1
ATOM 7591 N N . GLU D 2 48 ? -13.961 82.524 5.245 1.00 38.44 134 GLU D N 1
ATOM 7592 C CA . GLU D 2 48 ? -14.791 83.623 5.719 1.00 42.34 134 GLU D CA 1
ATOM 7593 C C . GLU D 2 48 ? -14.071 84.473 6.760 1.00 35.14 134 GLU D C 1
ATOM 7594 O O . GLU D 2 48 ? -14.146 85.706 6.731 1.00 35.38 134 GLU D O 1
ATOM 7606 N N . LEU D 2 49 ? -13.423 83.828 7.725 1.00 30.06 135 LEU D N 1
ATOM 7607 C CA . LEU D 2 49 ? -12.622 84.556 8.700 1.00 28.23 135 LEU D CA 1
ATOM 7608 C C . LEU D 2 49 ? -11.610 85.467 8.013 1.00 26.05 135 LEU D C 1
ATOM 7609 O O . LEU D 2 49 ? -11.426 86.640 8.383 1.00 24.96 135 LEU D O 1
ATOM 7625 N N . VAL D 2 50 ? -10.931 84.941 7.001 1.00 25.75 136 VAL D N 1
ATOM 7626 C CA . VAL D 2 50 ? -9.907 85.741 6.336 1.00 26.34 136 VAL D CA 1
ATOM 7627 C C . VAL D 2 50 ? -10.545 86.910 5.597 1.00 26.17 136 VAL D C 1
ATOM 7628 O O . VAL D 2 50 ? -10.005 88.026 5.606 1.00 27.24 136 VAL D O 1
ATOM 7641 N N . ARG D 2 51 ? -11.690 86.689 4.942 1.00 28.10 137 ARG D N 1
ATOM 7642 C CA . ARG D 2 51 ? -12.342 87.795 4.240 1.00 32.75 137 ARG D CA 1
ATOM 7643 C C . ARG D 2 51 ? -12.839 88.899 5.172 1.00 31.82 137 ARG D C 1
ATOM 7644 O O . ARG D 2 51 ? -12.980 90.045 4.727 1.00 31.98 137 ARG D O 1
ATOM 7665 N N . SER D 2 52 ? -13.027 88.619 6.463 1.00 29.48 138 SER D N 1
ATOM 7666 C CA . SER D 2 52 ? -13.476 89.625 7.403 1.00 29.44 138 SER D CA 1
ATOM 7667 C C . SER D 2 52 ? -12.318 90.427 7.993 1.00 25.58 138 SER D C 1
ATOM 7668 O O . SER D 2 52 ? -12.556 91.365 8.758 1.00 26.81 138 SER D O 1
ATOM 7676 N N . LEU D 2 53 ? -11.072 90.080 7.677 1.00 21.67 139 LEU D N 1
ATOM 7677 C CA . LEU D 2 53 ? -9.956 90.861 8.155 1.00 20.18 139 LEU D CA 1
ATOM 7678 C C . LEU D 2 53 ? -9.980 92.255 7.517 1.00 21.60 139 LEU D C 1
ATOM 7679 O O . LEU D 2 53 ? -10.501 92.448 6.408 1.00 24.04 139 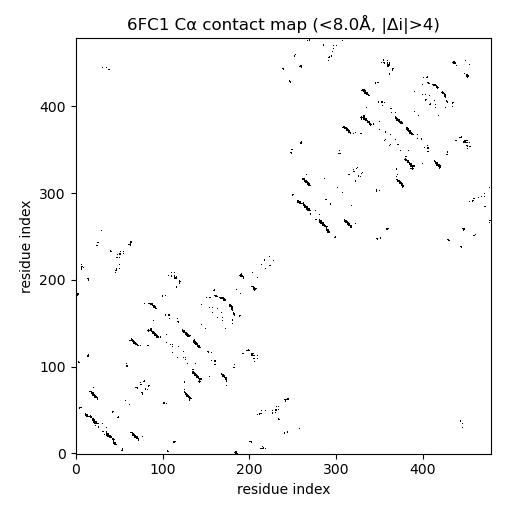LEU D O 1
ATOM 7695 N N . PRO D 2 54 ? -9.384 93.246 8.183 1.00 20.72 140 PRO D N 1
ATOM 7696 C CA . PRO D 2 54 ? -9.437 94.612 7.658 1.00 22.32 140 PRO D CA 1
ATOM 7697 C C . PRO D 2 54 ? -8.657 94.734 6.368 1.00 22.27 140 PRO D C 1
ATOM 7698 O O . PRO D 2 54 ? -7.673 94.026 6.124 1.00 23.59 140 PRO D O 1
ATOM 7709 N N . LYS D 2 55 ? -9.089 95.690 5.557 1.00 22.58 141 LYS D N 1
ATOM 7710 C CA . LYS D 2 55 ? -8.327 96.113 4.394 1.00 23.55 141 LYS D CA 1
ATOM 7711 C C . LYS D 2 55 ? -7.052 96.835 4.822 1.00 21.73 141 LYS D C 1
ATOM 7712 O O . LYS D 2 55 ? -6.929 97.320 5.945 1.00 22.58 141 LYS D O 1
ATOM 7731 N N . ARG D 2 56 ? -6.100 96.909 3.879 1.00 22.81 142 ARG D N 1
ATOM 7732 C CA . ARG D 2 56 ? -4.759 97.416 4.172 1.00 23.91 142 ARG D CA 1
ATOM 7733 C C . ARG D 2 56 ? -4.781 98.785 4.855 1.00 22.56 142 ARG D C 1
ATOM 7734 O O . ARG D 2 56 ? -3.966 99.045 5.741 1.00 22.68 142 ARG D O 1
ATOM 7755 N N . LYS D 2 57 ? -5.707 99.662 4.461 1.00 21.83 143 LYS D N 1
ATOM 7756 C CA . LYS D 2 57 ? -5.739 101.023 4.988 1.00 21.69 143 LYS D CA 1
ATOM 7757 C C . LYS D 2 57 ? -5.923 101.067 6.497 1.00 21.48 143 LYS D C 1
ATOM 7758 O O . LYS D 2 57 ? -5.499 102.027 7.130 1.00 23.09 143 LYS D O 1
ATOM 7777 N N . PHE D 2 58 ? -6.485 100.016 7.101 1.00 20.08 144 PHE D N 1
ATOM 7778 C CA . PHE D 2 58 ? -6.764 100.022 8.533 1.00 19.18 144 PHE D CA 1
ATOM 7779 C C . PHE D 2 58 ? -5.479 100.186 9.334 1.00 21.02 144 PHE D C 1
ATOM 7780 O O . PHE D 2 58 ? -5.451 100.880 10.350 1.00 21.00 144 PHE D O 1
ATOM 7797 N N . TRP D 2 59 ? -4.397 99.555 8.885 1.00 19.67 145 TRP D N 1
ATOM 7798 C CA . TRP D 2 59 ? -3.190 99.456 9.704 1.00 21.54 145 TRP D CA 1
ATOM 7799 C C . TRP D 2 59 ? -2.381 100.750 9.711 1.00 20.02 145 TRP D C 1
ATOM 7800 O O . TRP D 2 59 ? -1.532 100.931 10.584 1.00 23.38 145 TRP D O 1
ATOM 7821 N N . ARG D 2 60 ? -2.614 101.648 8.751 1.00 21.15 146 ARG D N 1
ATOM 7822 C CA . ARG D 2 60 ? -1.835 102.890 8.654 1.00 21.99 146 ARG D CA 1
ATOM 7823 C C . ARG D 2 60 ? -0.340 102.596 8.529 1.00 25.44 146 ARG D C 1
ATOM 7824 O O . ARG D 2 60 ? 0.501 103.193 9.208 1.00 27.44 146 ARG D O 1
ATOM 7845 N N . LEU D 2 61 ? -0.009 101.691 7.609 1.00 25.04 147 LEU D N 1
ATOM 7846 C CA . LEU D 2 61 ? 1.389 101.389 7.310 1.00 28.75 147 LEU D CA 1
ATOM 7847 C C . LEU D 2 61 ? 2.121 102.637 6.705 1.00 29.71 147 LEU D C 1
ATOM 7848 O O . LEU D 2 61 ? 1.527 103.347 5.936 1.00 37.41 147 LEU D O 1
#

GO terms:
  GO:0098808 mRNA cap binding (F, IDA)
  GO:0005634 nucleus (C, IDA)
  GO:0005737 cytoplasm (C, IDA)
  GO:0010494 cytoplasmic stress granule (C, IDA)
  GO:0032266 phosphatidylinositol-3-phosphate binding (F, IDA)
  GO:0016281 eukaryotic translation initiation factor 4F complex (C, IDA)
  GO:1901195 positive regulation of formation of translation preinitiation complex (P, IDA)
  GO:0000184 nuclear-transcribed mRNA catabolic process, nonsense-mediated decay (P, IDA)
  GO:0010494 cytoplasmic stress granule (C, HDA)
  GO:0051726 regulation of cell cycle (P, IMP)
  GO:0005515 protein binding (F, IPI)

Nearest PDB structures (foldseek):
  6fc1-assembly1_A  TM=1.006E+00  e=4.441E-39  Saccharomyces cerevisiae S288C
  6fc1-assembly2_C  TM=9.922E-01  e=2.888E-37  Saccharomyces cerevisiae S288C
  6fc2-assembly2_C  TM=9.880E-01  e=2.600E-32  Saccharomyces cerevisiae S288C
  6fc2-assembly1_A  TM=9.558E-01  e=1.723E-32  Saccharomyces cerevisiae S288C
  6gkj-assembly3_C  TM=9.157E-01  e=3.414E-17  Mus musculus

Sequence (479 aa):
PHMTVLSDSVKHPLNTAWTLWYTKPAVDKSESWSSDLLRPVTSSFQTVEEFWAIIIQNIPEPHELPLKSDYHVFRNDVRPEWEDEANAKGGKWSFQLRGAGADIDELWLRTLLAVIGETIDEDDSQINGVVLSIRKGGNKFALWTASEDKEPLLRIGGKFKQVLALTDDGHLEFFPHSQPSITLGPHMTDPITNYKPMDLQQYKTYAYSMMNELYHHLKPSLASASYEEDPLISELVRSLPKRKFWRLRMGPHMTVLSFDVKHPLNTAWTLWYTKPAVDKSESWSDLLRPVTSSFQTVEEFWAIIQNIPEPHELPLKSDYHVFRNDVRPEWWEDEANAKGGKWSFQLRGAGADIDELWLRTLLAVIGETTIDEDDSQINGVVLSIRKGGNKFALWTASEDKEPLLRIGGKFKQVLALTDDGHLEFFPHSQPSITLGPHMTDPITNYKPMDLQQYKTYAYSMMNELYHHLKPEDPLISELVRSLPKRKFWRL

Organism: Saccharomyces cerevisiae (strain ATCC 204508 / S288c) (NCBI:txid559292)

Foldseek 3Di:
DADALAPPPVWAFFPFKKWKKKFADDPDPPQDSVNRIDIDDIDTTPVVVSVVSNPDDAPVPHDAFMKIKIFGPPADPDCPTLQQVAWWKKKFFAADPPPCVRRLVVLVVCCVRVVPLADPVGFFGMWMWHHHPRGIMIMTGTRHVPPVRVVSSVVVSCVSNVHDDWQRIFIPRSVNGPDTD/DDDCPDVQQQDWDPPDDPDDDIDGNVRVVVVPDDPCCVPVVPDVVVVVVVVPDDDPVVVVVVDD/DFDAQADPDDWAWFPFKKWKKKFADDPDPPDDRVNRIGIDDIDTTPVVVSVVSNPDDAPVPHDAFMKIKIFGPPADPDCPGLQQVAWWKKKFFAADPPPCRRRLVVLVVCCVRVVPLADPVGFFGMWMWHHHPRGIMIMTGTRHVPPVRVVSSVVVSCVSNPPDDWFRIFIDRSVVGPDTD/DDDPPDVQQQDWDPPDDPDDDIDGNVRVVVPPDPPVVVVVVVVPDDDPVVVVD